Protein 4TX1 (pdb70)

Foldseek 3Di:
DAEEEEAEELLQQAQALVVRDHDDPCLALQNLLCVLCDPVYDYHGHYYHLAALAFADPPDDDTNGRLVCVLVVPQVRPPHQEYEYEHDLNCCFVVRPNALVVRLVSVVSVVVCQVPHPHPDCDPDGHAYEYELAAFFDAAPPVVLCNRRPNRRVRSVPNQVSNCVVCVVVVHHYDYLNVFAHADRSRRRYGHSVRSSRSNVRCNVVVCVSNVD/DAEEEEAEECLQQAAALPVSDHDDQCLAQQNLLCVVVDPVYDYDGHYHHLAALAFADPPDDDTRGSLVCVLVVPQVRPPHQEYEYEHDQNCCFVVGPNALVVRLVSVVSVVVCQVPRDHPDDDDDGHAYEYEQAAFFDAAPPVVLCNRRPNRNVRSVPNQVSNVVVCVVVVHHYDYLNVFAHADNSRRGYGHSVSSSRSNVRCNVVVCVSNVD/DAEEEEAEECLQQAQALVVRDHDDPCLALQNLQCVVVDPVYDYHGHYHHLAALAFADPPDPDTRGSLVCVLVVPQVRPPHQEYEYEHDQNCCFVVRPNALVVRLVSVVSVVVCQVPHPHPDDDDDGHAYEYEQAAFFDAAPPPVLCNRRPNRNVRSVCNQVSNVVSCVVSVHHYYYLNVFAHADRSRRRYGHSVSSSRSNVVCNVSVCVSNVD

Organism: Rhizobium meliloti (strain 1021) (NCBI:txid266834)

B-factor: mean 22.2, std 10.63, range [8.6, 95.76]

Structure (mmCIF, N/CA/C/O backbone):
data_4TX1
#
_entry.id   4TX1
#
_cell.length_a   126.238
_cell.length_b   126.238
_cell.length_c   191.101
_cell.angle_alpha   90.000
_cell.angle_beta   90.000
_cell.angle_gamma   90.000
#
_symmetry.space_group_name_H-M   'I 41 2 2'
#
loop_
_entity.id
_entity.type
_entity.pdbx_description
1 polymer Esterase
2 water water
#
loop_
_atom_site.group_PDB
_atom_site.id
_atom_site.type_symbol
_atom_site.label_atom_id
_atom_site.label_alt_id
_atom_site.label_comp_id
_atom_site.label_asym_id
_atom_site.label_entity_id
_atom_site.label_seq_id
_atom_site.pdbx_PDB_ins_code
_atom_site.Cartn_x
_atom_site.Cartn_y
_atom_site.Cartn_z
_atom_site.occupancy
_atom_site.B_iso_or_equiv
_atom_site.auth_seq_id
_atom_site.auth_comp_id
_atom_site.auth_asym_id
_atom_site.auth_atom_id
_atom_site.pdbx_PDB_model_num
ATOM 1 N N . MET A 1 13 ? 29.753 18.130 5.492 1.00 37.38 1 MET A N 1
ATOM 2 C CA . MET A 1 13 ? 30.966 18.184 6.398 1.00 38.51 1 MET A CA 1
ATOM 3 C C . MET A 1 13 ? 32.225 18.125 5.532 1.00 33.92 1 MET A C 1
ATOM 4 O O . MET A 1 13 ? 32.375 17.218 4.748 1.00 37.82 1 MET A O 1
ATOM 9 N N . LYS A 1 14 ? 33.069 19.141 5.616 1.00 27.40 2 LYS A N 1
ATOM 10 C CA . LYS A 1 14 ? 34.291 19.193 4.815 1.00 27.48 2 LYS A CA 1
ATOM 11 C C . LYS A 1 14 ? 35.420 18.512 5.629 1.00 24.11 2 LYS A C 1
ATOM 12 O O . LYS A 1 14 ? 35.452 18.606 6.853 1.00 26.30 2 LYS A O 1
ATOM 18 N N . THR A 1 15 ? 36.346 17.864 4.938 1.00 21.01 3 THR A N 1
ATOM 19 C CA . THR A 1 15 ? 37.456 17.255 5.654 1.00 19.75 3 THR A CA 1
ATOM 20 C C . THR A 1 15 ? 38.712 17.941 5.183 1.00 16.56 3 THR A C 1
ATOM 21 O O . THR A 1 15 ? 38.889 18.221 3.972 1.00 18.39 3 THR A O 1
ATOM 25 N N . VAL A 1 16 ? 39.555 18.276 6.151 1.00 17.30 4 VAL A N 1
ATOM 26 C CA . VAL A 1 16 ? 40.775 19.033 5.875 1.00 15.47 4 VAL A CA 1
ATOM 27 C C . VAL A 1 16 ? 41.951 18.240 6.435 1.00 15.11 4 VAL A C 1
ATOM 28 O O . VAL A 1 16 ? 41.956 17.922 7.626 1.00 17.16 4 VAL A O 1
ATOM 32 N N . LEU A 1 17 ? 42.937 17.946 5.590 1.00 15.60 5 LEU A N 1
ATOM 33 C CA . LEU A 1 17 ? 44.191 17.319 6.050 1.00 16.03 5 LEU A CA 1
ATOM 34 C C . LEU A 1 17 ? 45.264 18.362 6.169 1.00 13.80 5 LEU A C 1
ATOM 35 O O . LEU A 1 17 ? 45.544 19.119 5.209 1.00 14.79 5 LEU A O 1
ATOM 40 N N . CYS A 1 18 ? 45.927 18.347 7.321 1.00 13.56 6 CYS A N 1
ATOM 41 C CA . CYS A 1 18 ? 47.033 19.248 7.618 1.00 11.92 6 CYS A CA 1
ATOM 42 C C . CYS A 1 18 ? 48.338 18.450 7.669 1.00 13.21 6 CYS A C 1
ATOM 43 O O . CYS A 1 18 ? 48.546 17.647 8.587 1.00 14.98 6 CYS A O 1
ATOM 46 N N . TYR A 1 19 ? 49.119 18.602 6.634 1.00 12.73 7 TYR A N 1
ATOM 47 C CA . TYR A 1 19 ? 50.363 17.805 6.444 1.00 11.43 7 TYR A CA 1
ATOM 48 C C . TYR A 1 19 ? 51.546 18.625 6.660 1.00 11.19 7 TYR A C 1
ATOM 49 O O . TYR A 1 19 ? 51.881 19.558 5.889 1.00 14.02 7 TYR A O 1
ATOM 58 N N . GLY A 1 20 ? 52.289 18.321 7.742 1.00 11.71 8 GLY A N 1
ATOM 59 C CA . GLY A 1 20 ? 53.428 19.134 8.081 1.00 11.74 8 GLY A CA 1
ATOM 60 C C . GLY A 1 20 ? 54.465 18.437 8.956 1.00 11.52 8 GLY A C 1
ATOM 61 O O . GLY A 1 20 ? 54.543 17.198 8.970 1.00 11.10 8 GLY A O 1
ATOM 62 N N . ASP A 1 21 ? 55.263 19.255 9.645 1.00 10.72 9 ASP A N 1
ATOM 63 C CA . ASP A 1 21 ? 56.434 18.836 10.399 1.00 12.08 9 ASP A CA 1
ATOM 64 C C . ASP A 1 21 ? 56.219 19.160 11.883 1.00 11.00 9 ASP A C 1
ATOM 65 O O . ASP A 1 21 ? 55.079 19.134 12.350 1.00 11.71 9 ASP A O 1
ATOM 70 N N . SER A 1 22 ? 57.292 19.403 12.606 1.00 11.98 10 SER A N 1
ATOM 71 C CA . SER A 1 22 ? 57.205 19.571 14.078 1.00 11.90 10 SER A CA 1
ATOM 72 C C . SER A 1 22 ? 56.435 20.882 14.369 1.00 11.80 10 SER A C 1
ATOM 73 O O . SER A 1 22 ? 55.828 20.957 15.455 1.00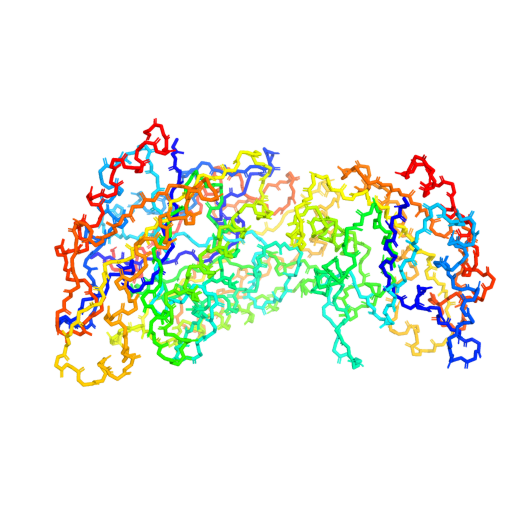 11.10 10 SER A O 1
ATOM 76 N N . LEU A 1 23 ? 56.371 21.794 13.432 1.00 12.72 11 LEU A N 1
ATOM 77 C CA . LEU A 1 23 ? 55.541 22.976 13.637 1.00 13.72 11 LEU A CA 1
ATOM 78 C C . LEU A 1 23 ? 54.059 22.639 13.684 1.00 13.85 11 LEU A C 1
ATOM 79 O O . LEU A 1 23 ? 53.338 23.339 14.302 1.00 14.42 11 LEU A O 1
ATOM 84 N N . THR A 1 24 ? 53.628 21.589 12.984 1.00 12.06 12 THR A N 1
ATOM 85 C CA . THR A 1 24 ? 52.288 21.114 12.972 1.00 12.36 12 THR A CA 1
ATOM 86 C C . THR A 1 24 ? 52.031 20.108 14.072 1.00 13.15 12 THR A C 1
ATOM 87 O O . THR A 1 24 ? 50.949 20.116 14.651 1.00 14.90 12 THR A O 1
ATOM 91 N N . TRP A 1 25 ? 53.047 19.253 14.369 1.00 12.16 13 TRP A N 1
ATOM 92 C CA . TRP A 1 25 ? 52.999 18.384 15.556 1.00 12.83 13 TRP A CA 1
ATOM 93 C C . TRP A 1 25 ? 52.749 19.251 16.803 1.00 13.29 13 TRP A C 1
ATOM 94 O O . TRP A 1 25 ? 51.976 18.885 17.662 1.00 12.81 13 TRP A O 1
ATOM 105 N N . GLY A 1 26 ? 53.461 20.366 16.873 1.00 13.83 14 GLY A N 1
ATOM 106 C CA . GLY A 1 26 ? 53.354 21.290 18.042 1.00 15.32 14 GLY A CA 1
ATOM 107 C C . GLY A 1 26 ? 54.552 21.135 18.997 1.00 15.25 14 GLY A C 1
ATOM 108 O O . GLY A 1 26 ? 54.421 20.848 20.160 1.00 16.42 14 GLY A O 1
ATOM 109 N N . TYR A 1 27 ? 55.745 21.392 18.493 1.00 15.67 15 TYR A N 1
ATOM 110 C CA . TYR A 1 27 ? 56.966 21.307 19.286 1.00 15.06 15 TYR A CA 1
ATOM 111 C C . TYR A 1 27 ? 57.218 22.494 20.215 1.00 15.39 15 TYR A C 1
ATOM 112 O O . TYR A 1 27 ? 57.342 23.591 19.790 1.00 16.39 15 TYR A O 1
ATOM 121 N N . ASP A 1 28 ? 57.309 22.204 21.497 1.00 17.47 16 ASP A N 1
ATOM 122 C CA . ASP A 1 28 ? 57.537 23.252 22.565 1.00 16.31 16 ASP A CA 1
ATOM 123 C C . ASP A 1 28 ? 59.025 23.193 22.886 1.00 16.94 16 ASP A C 1
ATOM 124 O O . ASP A 1 28 ? 59.545 22.285 23.587 1.00 18.76 16 ASP A O 1
ATOM 129 N N . ALA A 1 29 ? 59.730 24.164 22.393 1.00 16.23 17 ALA A N 1
ATOM 130 C CA . ALA A 1 29 ? 61.158 24.324 22.566 1.00 19.34 17 ALA A CA 1
ATOM 131 C C . ALA A 1 29 ? 61.573 24.615 24.024 1.00 20.47 17 ALA A C 1
ATOM 132 O O . ALA A 1 29 ? 62.720 24.360 24.378 1.00 24.20 17 ALA A O 1
ATOM 134 N N . THR A 1 30 ? 60.673 25.152 24.810 1.00 19.61 18 THR A N 1
ATOM 135 C CA . THR A 1 30 ? 61.024 25.537 26.218 1.00 22.44 18 THR A CA 1
ATOM 136 C C . THR A 1 30 ? 61.076 24.312 27.068 1.00 25.11 18 THR A C 1
ATOM 137 O O . THR A 1 30 ? 62.108 24.102 27.692 1.00 26.93 18 THR A O 1
ATOM 141 N N . GLY A 1 31 ? 60.055 23.463 26.951 1.00 24.41 19 GLY A N 1
ATOM 142 C CA . GLY A 1 31 ? 59.947 22.197 27.706 1.00 23.33 19 GLY A CA 1
ATOM 143 C C . GLY A 1 31 ? 60.426 20.924 26.965 1.00 26.48 19 GLY A C 1
ATOM 144 O O . GLY A 1 31 ? 60.472 19.858 27.552 1.00 27.21 19 GLY A O 1
ATOM 145 N N . SER A 1 32 ? 60.846 21.049 25.717 1.00 23.52 20 SER A N 1
ATOM 146 C CA . SER A 1 32 ? 61.151 19.921 24.814 1.00 23.90 20 SER A CA 1
ATOM 147 C C . SER A 1 32 ? 60.043 18.881 24.884 1.00 23.69 20 SER A C 1
ATOM 148 O O . SER A 1 32 ? 60.286 17.652 25.163 1.00 21.94 20 SER A O 1
ATOM 151 N N . GLY A 1 33 ? 58.821 19.363 24.743 1.00 18.70 21 GLY A N 1
ATOM 152 C CA . GLY A 1 33 ? 57.665 18.487 24.706 1.00 17.95 21 GLY A CA 1
ATOM 153 C C . GLY A 1 33 ? 56.706 18.962 23.637 1.00 15.02 21 GLY A C 1
ATOM 154 O O . GLY A 1 33 ? 57.142 19.573 22.661 1.00 15.75 21 GLY A O 1
ATOM 155 N N . ARG A 1 34 ? 55.427 18.661 23.787 1.00 15.29 22 ARG A N 1
ATOM 156 C CA . ARG A 1 34 ? 54.435 18.953 22.775 1.00 14.22 22 ARG A CA 1
ATOM 157 C C . ARG A 1 34 ? 53.479 20.004 23.316 1.00 15.13 22 ARG A C 1
ATOM 158 O O . ARG A 1 34 ? 53.105 19.937 24.518 1.00 16.30 22 ARG A O 1
ATOM 166 N N . HIS A 1 35 ? 53.126 20.981 22.520 1.00 15.52 23 HIS A N 1
ATOM 167 C CA . HIS A 1 35 ? 52.074 21.936 22.898 1.00 14.68 23 HIS A CA 1
ATOM 168 C C . HIS A 1 35 ? 50.792 21.186 23.218 1.00 14.70 23 HIS A C 1
ATOM 169 O O . HIS A 1 35 ? 50.445 20.140 22.594 1.00 14.54 23 HIS A O 1
ATOM 176 N N . ALA A 1 36 ? 49.980 21.704 24.153 1.00 15.17 24 ALA A N 1
ATOM 177 C CA . ALA A 1 36 ? 48.649 21.202 24.341 1.00 14.81 24 ALA A CA 1
ATOM 178 C C . ALA A 1 36 ? 47.850 21.169 23.087 1.00 14.97 24 ALA A C 1
ATOM 179 O O . ALA A 1 36 ? 48.029 22.015 22.206 1.00 16.99 24 ALA A O 1
ATOM 181 N N . LEU A 1 37 ? 46.993 20.284 23.047 1.00 17.26 25 LEU A N 1
ATOM 182 C CA . LEU A 1 37 ? 46.131 19.996 21.858 1.00 19.25 25 LEU A CA 1
ATOM 183 C C . LEU A 1 37 ? 45.536 21.271 21.389 1.00 20.69 25 LEU A C 1
ATOM 184 O O . LEU A 1 37 ? 45.566 21.582 20.237 1.00 19.21 25 LEU A O 1
ATOM 189 N N . GLU A 1 38 ? 44.928 21.986 22.339 1.00 20.57 26 GLU A N 1
ATOM 190 C CA . GLU A 1 38 ? 44.213 23.155 21.923 1.00 21.65 26 GLU A CA 1
ATOM 191 C C . GLU A 1 38 ? 45.038 24.272 21.374 1.00 20.30 26 GLU A C 1
ATOM 192 O O . GLU A 1 38 ? 44.463 25.112 20.661 1.00 21.79 26 GLU A O 1
ATOM 198 N N . ASP A 1 39 ? 46.365 24.263 21.553 1.00 17.08 27 ASP A N 1
ATOM 199 C CA . ASP A 1 39 ? 47.295 25.242 21.028 1.00 17.87 27 ASP A CA 1
ATOM 200 C C . ASP A 1 39 ? 47.940 24.902 19.655 1.00 18.59 27 ASP A C 1
ATOM 201 O O . ASP A 1 39 ? 48.634 25.728 19.071 1.00 19.90 27 ASP A O 1
ATOM 206 N N . ARG A 1 40 ? 47.711 23.673 19.183 1.00 16.37 28 ARG A N 1
ATOM 207 C CA . ARG A 1 40 ? 48.252 23.267 17.881 1.00 15.71 28 ARG A CA 1
ATOM 208 C C . ARG A 1 40 ? 47.431 23.952 16.770 1.00 14.08 28 ARG A C 1
ATOM 209 O O . ARG A 1 40 ? 46.220 24.060 16.874 1.00 16.01 28 ARG A O 1
ATOM 217 N N . TRP A 1 41 ? 48.055 24.329 15.664 1.00 13.70 29 TRP A N 1
ATOM 218 C CA . TRP A 1 41 ? 47.356 25.103 14.670 1.00 14.64 29 TRP A CA 1
ATOM 219 C C . TRP A 1 41 ? 46.205 24.438 14.010 1.00 16.47 29 TRP A C 1
ATOM 220 O O . TRP A 1 41 ? 45.159 25.019 13.816 1.00 15.36 29 TRP A O 1
ATOM 231 N N . PRO A 1 42 ? 46.280 23.092 13.764 1.00 14.31 30 PRO A N 1
ATOM 232 C CA . PRO A 1 42 ? 45.097 22.474 13.219 1.00 14.81 30 PRO A CA 1
ATOM 233 C C . PRO A 1 42 ? 43.867 22.468 14.169 1.00 15.54 30 PRO A C 1
ATOM 234 O O . PRO A 1 42 ? 42.724 22.528 13.724 1.00 17.09 30 PRO A O 1
ATOM 238 N N . SER A 1 43 ? 44.121 22.383 15.470 1.00 17.50 31 SER A N 1
ATOM 239 C CA . SER A 1 43 ? 43.087 22.453 16.512 1.00 16.78 31 SER A CA 1
ATOM 240 C C . SER A 1 43 ? 42.426 23.833 16.547 1.00 16.92 31 SER A C 1
ATOM 241 O O . SER A 1 43 ? 41.167 23.895 16.627 1.00 18.29 31 SER A O 1
ATOM 244 N N . VAL A 1 44 ? 43.260 24.857 16.499 1.00 16.21 32 VAL A N 1
ATOM 245 C CA . VAL A 1 44 ? 42.746 26.262 16.431 1.00 18.42 32 VAL A CA 1
ATOM 246 C C . VAL A 1 44 ? 41.879 26.484 15.194 1.00 20.54 32 VAL A C 1
ATOM 247 O O . VAL A 1 44 ? 40.738 27.026 15.277 1.00 20.24 32 VAL A O 1
ATOM 251 N N . LEU A 1 45 ? 42.362 26.038 14.017 1.00 20.30 33 LEU A N 1
ATOM 252 C CA . LEU A 1 45 ? 41.527 25.986 12.836 1.00 19.76 33 LEU A CA 1
ATOM 253 C C . LEU A 1 45 ? 40.216 25.227 13.017 1.00 20.72 33 LEU A C 1
ATOM 254 O O . LEU A 1 45 ? 39.119 25.683 12.540 1.00 21.85 33 LEU A O 1
ATOM 259 N N . GLN A 1 46 ? 40.257 24.034 13.631 1.00 17.76 34 GLN A N 1
ATOM 260 C CA . GLN A 1 46 ? 39.078 23.220 13.761 1.00 19.31 34 GLN A CA 1
ATOM 261 C C . GLN A 1 46 ? 38.034 24.009 14.618 1.00 22.96 34 GLN A C 1
ATOM 262 O O . GLN A 1 46 ? 36.808 23.925 14.406 1.00 23.55 34 GLN A O 1
ATOM 268 N N . LYS A 1 47 ? 38.537 24.631 15.664 1.00 23.89 35 LYS A N 1
ATOM 269 C CA . LYS A 1 47 ? 37.605 25.323 16.602 1.00 25.31 35 LYS A CA 1
ATOM 270 C C . LYS A 1 47 ? 36.963 26.474 15.871 1.00 25.89 35 LYS A C 1
ATOM 271 O O . LYS A 1 47 ? 35.745 26.696 16.042 1.00 29.68 35 LYS A O 1
ATOM 277 N N . ALA A 1 48 ? 37.738 27.178 15.063 1.00 25.86 36 ALA A N 1
ATOM 278 C CA . ALA A 1 48 ? 37.233 28.276 14.254 1.00 29.37 36 ALA A CA 1
ATOM 279 C C . ALA A 1 48 ? 36.207 27.820 13.222 1.00 33.37 36 ALA A C 1
ATOM 280 O O . ALA A 1 48 ? 35.204 28.549 12.990 1.00 31.36 36 ALA A O 1
ATOM 282 N N . LEU A 1 49 ? 36.372 26.630 12.607 1.00 29.39 37 LEU A N 1
ATOM 283 C CA . LEU A 1 49 ? 35.445 26.189 11.579 1.00 25.76 37 LEU A CA 1
ATOM 284 C C . LEU A 1 49 ? 34.224 25.541 12.218 1.00 27.33 37 LEU A C 1
ATOM 285 O O . LEU A 1 49 ? 33.156 25.478 11.605 1.00 31.31 37 LEU A O 1
ATOM 290 N N . GLY A 1 50 ? 34.369 25.017 13.424 1.00 26.90 38 GLY A N 1
ATOM 291 C CA . GLY A 1 50 ? 33.335 24.258 14.103 1.00 30.57 38 GLY A CA 1
ATOM 292 C C . GLY A 1 50 ? 32.915 22.992 13.392 1.00 31.91 38 GLY A C 1
ATOM 293 O O . GLY A 1 50 ? 33.717 22.377 12.678 1.00 29.02 38 GLY A O 1
ATOM 294 N N . SER A 1 51 ? 31.628 22.628 13.518 1.00 31.11 39 SER A N 1
ATOM 295 C CA . SER A 1 51 ? 31.091 21.405 12.915 1.00 33.62 39 SER A CA 1
ATOM 296 C C . SER A 1 51 ? 30.942 21.373 11.380 1.00 31.90 39 SER A C 1
ATOM 297 O O . SER A 1 51 ? 30.664 20.318 10.797 1.00 38.39 39 SER A O 1
ATOM 300 N N . ASP A 1 52 ? 31.162 22.481 10.704 1.00 28.76 40 ASP A N 1
ATOM 301 C CA . ASP A 1 52 ? 31.242 22.479 9.274 1.00 33.80 40 ASP A CA 1
ATOM 302 C C . ASP A 1 52 ? 32.430 21.642 8.710 1.00 35.68 40 ASP A C 1
ATOM 303 O O . ASP A 1 52 ? 32.383 21.205 7.549 1.00 28.17 40 ASP A O 1
ATOM 308 N N . ALA A 1 53 ? 33.455 21.412 9.540 1.00 31.98 41 ALA A N 1
ATOM 309 C CA . ALA A 1 53 ? 34.719 20.804 9.068 1.00 29.08 41 ALA A CA 1
ATOM 310 C C . ALA A 1 53 ? 35.256 19.790 10.055 1.00 26.70 41 ALA A C 1
ATOM 311 O O . ALA A 1 53 ? 35.014 19.893 11.294 1.00 25.55 41 ALA A O 1
ATOM 313 N N . HIS A 1 54 ? 35.980 18.770 9.519 1.00 23.10 42 HIS A N 1
ATOM 314 C CA . HIS A 1 54 ? 36.667 17.811 10.350 1.00 19.61 42 HIS A CA 1
ATOM 315 C C . HIS A 1 54 ? 38.154 17.966 9.952 1.00 18.60 42 HIS A C 1
ATOM 316 O O . HIS A 1 54 ? 38.466 17.768 8.776 1.00 18.12 42 HIS A O 1
ATOM 323 N N . VAL A 1 55 ? 38.972 18.449 10.875 1.00 17.39 43 VAL A N 1
ATOM 324 C CA . VAL A 1 55 ? 40.407 18.714 10.619 1.00 16.33 43 VAL A CA 1
ATOM 325 C C . VAL A 1 55 ? 41.275 17.585 11.172 1.00 18.57 43 VAL A C 1
ATOM 326 O O . VAL A 1 55 ? 41.189 17.227 12.352 1.00 17.11 43 VAL A O 1
ATOM 330 N N . ILE A 1 56 ? 42.106 17.037 10.274 1.00 16.33 44 ILE A N 1
ATOM 331 C CA . ILE A 1 56 ? 43.041 15.927 10.574 1.00 15.56 44 ILE A CA 1
ATOM 332 C C . ILE A 1 56 ? 44.466 16.465 10.597 1.00 15.56 44 ILE A C 1
ATOM 333 O O . ILE A 1 56 ? 44.962 17.037 9.597 1.00 19.38 44 ILE A O 1
ATOM 338 N N . ALA A 1 57 ? 45.181 16.233 11.711 1.00 15.47 45 ALA A N 1
ATOM 339 C CA . ALA A 1 57 ? 46.533 16.761 11.908 1.00 14.71 45 ALA A CA 1
ATOM 340 C C . ALA A 1 57 ? 47.515 15.625 11.639 1.00 16.38 45 ALA A C 1
ATOM 341 O O . ALA A 1 57 ? 47.413 14.564 12.277 1.00 17.28 45 ALA A O 1
ATOM 343 N N . GLU A 1 58 ? 48.434 15.874 10.700 1.00 13.93 46 GLU A N 1
ATOM 344 C CA . GLU A 1 58 ? 49.489 14.882 10.409 1.00 13.68 46 GLU A CA 1
ATOM 345 C C . GLU A 1 58 ? 50.810 15.636 10.365 1.00 11.90 46 GLU A C 1
ATOM 346 O O . GLU A 1 58 ? 51.361 15.902 9.288 1.00 12.22 46 GLU A O 1
ATOM 352 N N . GLY A 1 59 ? 51.296 16.011 11.515 1.00 12.33 47 GLY A N 1
ATOM 353 C CA . GLY A 1 59 ? 52.581 16.640 11.670 1.00 12.49 47 GLY A CA 1
ATOM 354 C C . GLY A 1 59 ? 53.596 15.675 12.234 1.00 13.05 47 GLY A C 1
ATOM 355 O O . GLY A 1 59 ? 53.443 15.105 13.327 1.00 13.53 47 GLY A O 1
ATOM 356 N N . LEU A 1 60 ? 54.660 15.520 11.504 1.00 12.61 48 LEU A N 1
ATOM 357 C CA . LEU A 1 60 ? 55.791 14.631 11.842 1.00 11.05 48 LEU A CA 1
ATOM 358 C C . LEU A 1 60 ? 57.080 15.379 12.042 1.00 10.96 48 LEU A C 1
ATOM 359 O O . LEU A 1 60 ? 57.579 16.058 11.161 1.00 10.88 48 LEU A O 1
ATOM 364 N N . ASN A 1 61 ? 57.667 15.237 13.221 1.00 10.54 49 ASN A N 1
ATOM 365 C CA . ASN A 1 61 ? 58.894 15.921 13.522 1.00 10.67 49 ASN A CA 1
ATOM 366 C C . ASN A 1 61 ? 60.047 15.540 12.538 1.00 11.04 49 ASN A C 1
ATOM 367 O O . ASN A 1 61 ? 60.279 14.344 12.330 1.00 12.51 49 ASN A O 1
ATOM 372 N N . GLY A 1 62 ? 60.645 16.535 11.922 1.00 11.45 50 GLY A N 1
ATOM 373 C CA . GLY A 1 62 ? 61.729 16.402 10.966 1.00 11.49 50 GLY A CA 1
ATOM 374 C C . GLY A 1 62 ? 61.294 16.142 9.510 1.00 10.24 50 GLY A C 1
ATOM 375 O O . GLY A 1 62 ? 62.111 15.890 8.663 1.00 11.83 50 GLY A O 1
ATOM 376 N N . ARG A 1 63 ? 60.013 16.134 9.246 1.00 9.51 51 ARG A N 1
ATOM 377 C CA . ARG A 1 63 ? 59.558 15.801 7.927 1.00 9.20 51 ARG A CA 1
ATOM 378 C C . ARG A 1 63 ? 60.069 16.823 6.907 1.00 10.82 51 ARG A C 1
ATOM 379 O O . ARG A 1 63 ? 59.949 17.971 7.146 1.00 10.61 51 ARG A O 1
ATOM 387 N N . THR A 1 64 ? 60.608 16.340 5.791 1.00 10.09 52 THR A N 1
ATOM 388 C CA . THR A 1 64 ? 61.067 17.142 4.694 1.00 10.99 52 THR A CA 1
ATOM 389 C C . THR A 1 64 ? 60.000 17.104 3.585 1.00 11.31 52 THR A C 1
ATOM 390 O O . THR A 1 64 ? 59.051 16.291 3.626 1.00 11.38 52 THR A O 1
ATOM 394 N N . THR A 1 65 ? 60.177 17.958 2.564 1.00 11.79 53 THR A N 1
ATOM 395 C CA . THR A 1 65 ? 59.240 17.958 1.504 1.00 11.36 53 THR A CA 1
ATOM 396 C C . THR A 1 65 ? 59.309 16.641 0.732 1.00 12.84 53 THR A C 1
ATOM 397 O O . THR A 1 65 ? 58.300 15.951 0.560 1.00 12.27 53 THR A O 1
ATOM 401 N N . ALA A 1 66 ? 60.485 16.243 0.288 1.00 11.12 54 ALA A N 1
ATOM 402 C CA . ALA A 1 66 ? 60.598 15.093 -0.629 1.00 12.11 54 ALA A CA 1
ATOM 403 C C . ALA A 1 66 ? 61.963 14.434 -0.546 1.00 12.01 54 ALA A C 1
ATOM 404 O O . ALA A 1 66 ? 62.502 13.898 -1.555 1.00 12.66 54 ALA A O 1
ATOM 406 N N . TYR A 1 67 ? 62.566 14.495 0.635 1.00 11.95 55 TYR A N 1
ATOM 407 C CA . TYR A 1 67 ? 63.967 14.079 0.844 1.00 12.77 55 TYR A CA 1
ATOM 408 C C . TYR A 1 67 ? 64.103 13.108 1.989 1.00 12.19 55 TYR A C 1
ATOM 409 O O . TYR A 1 67 ? 63.517 13.226 3.022 1.00 11.28 55 TYR A O 1
ATOM 418 N N . ASP A 1 68 ? 64.986 12.133 1.837 1.00 12.51 56 ASP A N 1
ATOM 419 C CA . ASP A 1 68 ? 65.183 11.154 2.867 1.00 12.91 56 ASP A CA 1
ATOM 420 C C . ASP A 1 68 ? 65.979 11.708 4.060 1.00 12.59 56 ASP A C 1
ATOM 421 O O . ASP A 1 68 ? 66.940 12.492 3.911 1.00 15.24 56 ASP A O 1
ATOM 426 N N . ASP A 1 69 ? 65.607 11.259 5.221 1.00 12.44 57 ASP A N 1
ATOM 427 C CA . ASP A 1 69 ? 66.269 11.552 6.488 1.00 12.50 57 ASP A CA 1
ATOM 428 C C . ASP A 1 69 ? 66.082 10.390 7.391 1.00 13.47 57 ASP A C 1
ATOM 429 O O . ASP A 1 69 ? 64.962 10.073 7.793 1.00 13.91 57 ASP A O 1
ATOM 434 N N . HIS A 1 70 ? 67.171 9.649 7.679 1.00 12.78 58 HIS A N 1
ATOM 435 C CA . HIS A 1 70 ? 67.136 8.382 8.413 1.00 13.45 58 HIS A CA 1
ATOM 436 C C . HIS A 1 70 ? 67.559 8.540 9.871 1.00 13.11 58 HIS A C 1
ATOM 437 O O . HIS A 1 70 ? 67.912 7.602 10.559 1.00 15.01 58 HIS A O 1
ATOM 444 N N . LEU A 1 71 ? 67.493 9.763 10.375 1.00 11.81 59 LEU A N 1
ATOM 445 C CA . LEU A 1 71 ? 67.930 10.052 11.713 1.00 11.50 59 LEU A CA 1
ATOM 446 C C . LEU A 1 71 ? 66.936 9.866 12.864 1.00 13.99 59 LEU A C 1
ATOM 447 O O . LEU A 1 71 ? 67.290 10.027 14.077 1.00 13.92 59 LEU A O 1
ATOM 452 N N . ALA A 1 72 ? 65.754 9.428 12.545 1.00 11.93 60 ALA A N 1
ATOM 453 C CA . ALA A 1 72 ? 64.744 9.174 13.560 1.00 12.34 60 ALA A CA 1
ATOM 454 C C . ALA A 1 72 ? 63.935 7.921 13.269 1.00 12.79 60 ALA A C 1
ATOM 455 O O . ALA A 1 72 ? 64.133 7.233 12.233 1.00 12.58 60 ALA A O 1
ATOM 457 N N . ASP A 1 73 ? 63.076 7.570 14.207 1.00 12.08 61 ASP A N 1
ATOM 458 C CA . ASP A 1 73 ? 62.324 6.339 14.119 1.00 11.89 61 ASP A CA 1
ATOM 459 C C . ASP A 1 73 ? 61.042 6.545 13.335 1.00 12.96 61 ASP A C 1
ATOM 460 O O . ASP A 1 73 ? 59.974 6.284 13.830 1.00 13.54 61 ASP A O 1
ATOM 465 N N . CYS A 1 74 ? 61.171 6.832 12.047 1.00 11.32 62 CYS A N 1
ATOM 466 C CA . CYS A 1 74 ? 60.045 7.222 11.198 1.00 11.64 62 CYS A CA 1
ATOM 467 C C . CYS A 1 74 ? 60.618 7.489 9.806 1.00 10.53 62 CYS A C 1
ATOM 468 O O . CYS A 1 74 ? 61.859 7.647 9.663 1.00 11.91 62 CYS A O 1
ATOM 471 N N . ASP A 1 75 ? 59.721 7.586 8.833 1.00 10.18 63 ASP A N 1
ATOM 472 C CA . ASP A 1 75 ? 60.090 8.005 7.453 1.00 10.59 63 ASP A CA 1
ATOM 473 C C . ASP A 1 75 ? 59.757 9.460 7.371 1.00 10.27 63 ASP A C 1
ATOM 474 O O . ASP A 1 75 ? 58.582 9.844 7.339 1.00 11.03 63 ASP A O 1
ATOM 479 N N . ARG A 1 76 ? 60.822 10.276 7.282 1.00 10.45 64 ARG A N 1
ATOM 480 C CA . ARG A 1 76 ? 60.701 11.758 7.237 1.00 10.43 64 ARG A CA 1
ATOM 481 C C . ARG A 1 76 ? 60.527 12.269 5.808 1.00 11.49 64 ARG A C 1
ATOM 482 O O . ARG A 1 76 ? 60.434 13.460 5.592 1.00 11.13 64 ARG A O 1
ATOM 490 N N . ASN A 1 77 ? 60.537 11.389 4.809 1.00 10.95 65 ASN A N 1
ATOM 491 C CA . ASN A 1 77 ? 60.369 11.901 3.445 1.00 10.00 65 ASN A CA 1
ATOM 492 C C . ASN A 1 77 ? 58.880 12.167 3.172 1.00 10.00 65 ASN A C 1
ATOM 493 O O . ASN A 1 77 ? 58.047 11.297 3.177 1.00 10.48 65 ASN A O 1
ATOM 498 N N . GLY A 1 78 ? 58.554 13.460 3.010 1.00 10.40 66 GLY A N 1
ATOM 499 C CA . GLY A 1 78 ? 57.145 13.795 2.936 1.00 10.09 66 GLY A CA 1
ATOM 500 C C . GLY A 1 78 ? 56.475 13.171 1.741 1.00 10.11 66 GLY A C 1
ATOM 501 O O . GLY A 1 78 ? 55.354 12.738 1.832 1.00 10.68 66 GLY A O 1
ATOM 502 N N . ALA A 1 79 ? 57.183 13.087 0.636 1.00 11.24 67 ALA A N 1
ATOM 503 C CA . ALA A 1 79 ? 56.598 12.575 -0.583 1.00 12.31 67 ALA A CA 1
ATOM 504 C C . ALA A 1 79 ? 56.391 11.073 -0.532 1.00 12.32 67 ALA A C 1
ATOM 505 O O . ALA A 1 79 ? 55.400 10.568 -1.047 1.00 13.87 67 ALA A O 1
ATOM 507 N N . ARG A 1 80 ? 57.306 10.324 0.059 1.00 12.46 68 ARG A N 1
ATOM 508 C CA . ARG A 1 80 ? 57.147 8.862 0.145 1.00 12.56 68 ARG A CA 1
ATOM 509 C C . ARG A 1 80 ? 55.958 8.451 0.991 1.00 12.44 68 ARG A C 1
ATOM 510 O O . ARG A 1 80 ? 55.266 7.503 0.685 1.00 14.20 68 ARG A O 1
ATOM 518 N N . VAL A 1 81 ? 55.726 9.198 2.075 1.00 10.12 69 VAL A N 1
ATOM 519 C CA . VAL A 1 81 ? 54.688 8.961 3.034 1.00 10.07 69 VAL A CA 1
ATOM 520 C C . VAL A 1 81 ? 53.313 9.452 2.567 1.00 9.17 69 VAL A C 1
ATOM 521 O O . VAL A 1 81 ? 52.261 8.904 2.944 1.00 10.24 69 VAL A O 1
ATOM 525 N N . LEU A 1 82 ? 53.299 10.490 1.779 1.00 10.54 70 LEU A N 1
ATOM 526 C CA . LEU A 1 82 ? 52.003 11.181 1.602 1.00 10.38 70 LEU A CA 1
ATOM 527 C C . LEU A 1 82 ? 50.890 10.323 0.988 1.00 11.54 70 LEU A C 1
ATOM 528 O O . LEU A 1 82 ? 49.793 10.341 1.488 1.00 11.44 70 LEU A O 1
ATOM 533 N N . PRO A 1 83 ? 51.199 9.465 -0.062 1.00 11.52 71 PRO A N 1
ATOM 534 C CA . PRO A 1 83 ? 50.111 8.635 -0.580 1.00 12.07 71 PRO A CA 1
ATOM 535 C C . PRO A 1 83 ? 49.373 7.813 0.457 1.00 12.41 71 PRO A C 1
ATOM 536 O O . PRO A 1 83 ? 48.152 7.731 0.412 1.00 12.61 71 PRO A O 1
ATOM 540 N N . THR A 1 84 ? 50.086 7.201 1.391 1.00 11.47 72 THR A N 1
ATOM 541 C CA . THR A 1 84 ? 49.505 6.426 2.452 1.00 11.71 72 THR A CA 1
ATOM 542 C C . THR A 1 84 ? 48.643 7.289 3.368 1.00 11.41 72 THR A C 1
ATOM 543 O O . THR A 1 84 ? 47.515 6.870 3.725 1.00 12.33 72 THR A O 1
ATOM 547 N N . VAL A 1 85 ? 49.069 8.520 3.643 1.00 10.48 73 VAL A N 1
ATOM 548 C CA . VAL A 1 85 ? 48.264 9.475 4.424 1.00 10.88 73 VAL A CA 1
ATOM 549 C C . VAL A 1 85 ? 46.999 9.926 3.692 1.00 11.51 73 VAL A C 1
ATOM 550 O O . VAL A 1 85 ? 45.881 9.910 4.241 1.00 13.47 73 VAL A O 1
ATOM 554 N N . LEU A 1 86 ? 47.146 10.213 2.401 1.00 11.69 74 LEU A N 1
ATOM 555 C CA . LEU A 1 86 ? 45.963 10.611 1.592 1.00 11.75 74 LEU A CA 1
ATOM 556 C C . LEU A 1 86 ? 44.927 9.487 1.587 1.00 13.36 74 LEU A C 1
ATOM 557 O O . LEU A 1 86 ? 43.719 9.657 1.744 1.00 13.25 74 LEU A O 1
ATOM 562 N N . HIS A 1 87 ? 45.422 8.289 1.438 1.00 12.38 75 HIS A N 1
ATOM 563 C CA . HIS A 1 87 ? 44.576 7.144 1.307 1.00 13.06 75 HIS A CA 1
ATOM 564 C C . HIS A 1 87 ? 43.829 6.818 2.593 1.00 14.08 75 HIS A C 1
ATOM 565 O O . HIS A 1 87 ? 42.686 6.406 2.546 1.00 14.96 75 HIS A O 1
ATOM 572 N N . THR A 1 88 ? 44.497 6.985 3.725 1.00 13.46 76 THR A N 1
ATOM 573 C CA . THR A 1 88 ? 43.924 6.769 5.032 1.00 13.42 76 THR A CA 1
ATOM 574 C C . THR A 1 88 ? 42.792 7.748 5.313 1.00 14.85 76 THR A C 1
ATOM 575 O O . THR A 1 88 ? 41.835 7.443 6.053 1.00 15.51 76 THR A O 1
ATOM 579 N N . HIS A 1 89 ? 42.903 8.952 4.816 1.00 13.10 77 HIS A N 1
ATOM 580 C CA . HIS A 1 89 ? 41.971 10.018 5.254 1.00 12.84 77 HIS A CA 1
ATOM 581 C C . HIS A 1 89 ? 40.960 10.433 4.188 1.00 15.10 77 HIS A C 1
ATOM 582 O O . HIS A 1 89 ? 40.098 11.305 4.473 1.00 16.67 77 HIS A O 1
ATOM 589 N N . ALA A 1 90 ? 41.110 9.878 2.978 1.00 14.16 78 ALA A N 1
ATOM 590 C CA . ALA A 1 90 ? 40.217 10.162 1.863 1.00 15.26 78 ALA A CA 1
ATOM 591 C C . ALA A 1 90 ? 38.775 9.818 2.260 1.00 17.59 78 ALA A C 1
ATOM 592 O O . ALA A 1 90 ? 38.513 8.870 2.938 1.00 17.31 78 ALA A O 1
ATOM 594 N N . PRO A 1 91 ? 37.822 10.554 1.701 1.00 18.08 79 PRO A N 1
ATOM 595 C CA . PRO A 1 91 ? 37.928 11.629 0.748 1.00 16.95 79 PRO A CA 1
ATOM 596 C C . PRO A 1 91 ? 38.182 12.959 1.423 1.00 16.43 79 PRO A C 1
ATOM 597 O O . PRO A 1 91 ? 37.674 13.201 2.525 1.00 18.27 79 PRO A O 1
ATOM 601 N N . LEU A 1 92 ? 39.012 13.785 0.780 1.00 17.45 80 LEU A N 1
ATOM 602 C CA . LEU A 1 92 ? 39.428 15.044 1.341 1.00 16.95 80 LEU A CA 1
ATOM 603 C C . LEU A 1 92 ? 38.915 16.215 0.496 1.00 19.07 80 LEU A C 1
ATOM 604 O O . LEU A 1 92 ? 38.978 16.147 -0.732 1.00 18.49 80 LEU A O 1
ATOM 609 N N . ASP A 1 93 ? 38.522 17.267 1.177 1.00 18.04 81 ASP A N 1
ATOM 610 C CA . ASP A 1 93 ? 38.125 18.545 0.531 1.00 19.35 81 ASP A CA 1
ATOM 611 C C . ASP A 1 93 ? 39.251 19.538 0.376 1.00 16.75 81 ASP A C 1
ATOM 612 O O . ASP A 1 93 ? 39.322 20.262 -0.620 1.00 16.68 81 ASP A O 1
ATOM 617 N N . LEU A 1 94 ? 40.237 19.482 1.294 1.00 16.62 82 LEU A N 1
ATOM 618 C CA . LEU A 1 94 ? 41.364 20.364 1.272 1.00 16.34 82 LEU A CA 1
ATOM 619 C C . LEU A 1 94 ? 42.579 19.706 1.916 1.00 16.02 82 LEU A C 1
ATOM 620 O O . LEU A 1 94 ? 42.449 19.133 2.990 1.00 16.26 82 LEU A O 1
ATOM 625 N N . ILE A 1 95 ? 43.699 19.877 1.265 1.00 15.37 83 ILE A N 1
ATOM 626 C CA . ILE A 1 95 ? 45.002 19.468 1.863 1.00 15.33 83 ILE A CA 1
ATOM 627 C C . ILE A 1 95 ? 45.711 20.779 2.126 1.00 13.96 83 ILE A C 1
ATOM 628 O O . ILE A 1 95 ? 45.869 21.618 1.198 1.00 15.96 83 ILE A O 1
ATOM 633 N N . VAL A 1 96 ? 46.177 20.971 3.352 1.00 14.93 84 VAL A N 1
ATOM 634 C CA . VAL A 1 96 ? 47.002 22.114 3.735 1.00 13.53 84 VAL A CA 1
ATOM 635 C C . VAL A 1 96 ? 48.441 21.653 4.005 1.00 14.41 84 VAL A C 1
ATOM 636 O O . VAL A 1 96 ? 48.628 20.851 4.934 1.00 14.54 84 VAL A O 1
ATOM 640 N N . PHE A 1 97 ? 49.395 22.156 3.246 1.00 14.58 85 PHE A N 1
ATOM 641 C CA . PHE A 1 97 ? 50.812 21.826 3.429 1.00 13.63 85 PHE A CA 1
ATOM 642 C C . PHE A 1 97 ? 51.500 22.936 4.206 1.00 15.40 85 PHE A C 1
ATOM 643 O O . PHE A 1 97 ? 51.361 24.127 3.891 1.00 15.48 85 PHE A O 1
ATOM 651 N N . MET A 1 98 ? 52.231 22.539 5.224 1.00 14.11 86 MET A N 1
ATOM 652 C CA . MET A 1 98 ? 53.204 23.463 5.793 1.00 12.71 86 MET A CA 1
ATOM 653 C C . MET A 1 98 ? 54.548 22.771 6.023 1.00 13.95 86 MET A C 1
ATOM 654 O O . MET A 1 98 ? 54.801 22.147 7.088 1.00 14.30 86 MET A O 1
ATOM 659 N N . LEU A 1 99 ? 55.399 22.820 5.007 1.00 12.94 87 LEU A N 1
ATOM 660 C CA . LEU A 1 99 ? 56.678 22.136 5.019 1.00 12.35 87 LEU A CA 1
ATOM 661 C C . LEU A 1 99 ? 57.712 23.012 4.383 1.00 12.16 87 LEU A C 1
ATOM 662 O O . LEU A 1 99 ? 57.384 23.917 3.609 1.00 13.92 87 LEU A O 1
ATOM 667 N N . GLY A 1 100 ? 58.964 22.750 4.735 1.00 12.29 88 GLY A N 1
ATOM 668 C CA . GLY A 1 100 ? 60.163 23.375 4.199 1.00 13.40 88 GLY A CA 1
ATOM 669 C C . GLY A 1 100 ? 61.222 23.710 5.214 1.00 12.81 88 GLY A C 1
ATOM 670 O O . GLY A 1 100 ? 62.383 23.912 4.833 1.00 12.44 88 GLY A O 1
ATOM 671 N N . SER A 1 101 ? 60.858 23.852 6.494 1.00 12.89 89 SER A N 1
ATOM 672 C CA . SER A 1 101 ? 61.849 24.158 7.522 1.00 14.06 89 SER A CA 1
ATOM 673 C C . SER A 1 101 ? 62.967 23.125 7.584 1.00 13.70 89 SER A C 1
ATOM 674 O O . SER A 1 101 ? 64.132 23.477 7.648 1.00 14.94 89 SER A O 1
ATOM 677 N N . ASN A 1 102 ? 62.621 21.823 7.416 1.00 12.83 90 ASN A N 1
ATOM 678 C CA . ASN A 1 102 ? 63.662 20.813 7.496 1.00 11.67 90 ASN A CA 1
ATOM 679 C C . ASN A 1 102 ? 64.520 20.731 6.257 1.00 11.31 90 ASN A C 1
ATOM 680 O O . ASN A 1 102 ? 65.655 20.307 6.305 1.00 13.52 90 ASN A O 1
ATOM 685 N N . ASP A 1 103 ? 63.943 21.194 5.168 1.00 11.52 91 ASP A N 1
ATOM 686 C CA . ASP A 1 103 ? 64.678 21.310 3.911 1.00 12.59 91 ASP A CA 1
ATOM 687 C C . ASP A 1 103 ? 65.818 22.355 4.020 1.00 14.63 91 ASP A C 1
ATOM 688 O O . ASP A 1 103 ? 66.780 22.332 3.233 1.00 14.11 91 ASP A O 1
ATOM 693 N N . MET A 1 104 ? 65.739 23.236 5.047 1.00 12.68 92 MET A N 1
ATOM 694 C CA . MET A 1 104 ? 66.823 24.219 5.248 1.00 14.50 92 MET A CA 1
ATOM 695 C C . MET A 1 104 ? 68.086 23.673 5.884 1.00 15.49 92 MET A C 1
ATOM 696 O O . MET A 1 104 ? 69.120 24.342 5.913 1.00 16.55 92 MET A O 1
ATOM 701 N N . LYS A 1 105 ? 68.038 22.417 6.356 1.00 12.58 93 LYS A N 1
ATOM 702 C CA . LYS A 1 105 ? 69.193 21.721 6.841 1.00 13.77 93 LYS A CA 1
ATOM 703 C C . LYS A 1 105 ? 70.138 21.367 5.752 1.00 14.13 93 LYS A C 1
ATOM 704 O O . LYS A 1 105 ? 69.751 20.717 4.778 1.00 13.63 93 LYS A O 1
ATOM 710 N N . PRO A 1 106 ? 71.419 21.738 5.887 1.00 15.90 94 PRO A N 1
ATOM 711 C CA . PRO A 1 106 ? 72.418 21.314 4.889 1.00 16.60 94 PRO A CA 1
ATOM 712 C C . PRO A 1 106 ? 72.469 19.848 4.569 1.00 16.37 94 PRO A C 1
ATOM 713 O O . PRO A 1 106 ? 72.666 19.475 3.407 1.00 17.77 94 PRO A O 1
ATOM 717 N N . ILE A 1 107 ? 72.290 19.007 5.546 1.00 14.81 95 ILE A N 1
ATOM 718 C CA . ILE A 1 107 ? 72.302 17.574 5.323 1.00 15.54 95 ILE A CA 1
ATOM 719 C C . ILE A 1 107 ? 71.148 17.203 4.385 1.00 17.45 95 ILE A C 1
ATOM 720 O O . ILE A 1 107 ? 71.301 16.173 3.710 1.00 20.15 95 ILE A O 1
ATOM 725 N N . ILE A 1 108 ? 70.055 17.985 4.332 1.00 15.58 96 ILE A N 1
ATOM 726 C CA . ILE A 1 108 ? 68.921 17.644 3.459 1.00 12.37 96 ILE A CA 1
ATOM 727 C C . ILE A 1 108 ? 69.139 18.224 2.085 1.00 14.06 96 ILE A C 1
ATOM 728 O O . ILE A 1 108 ? 69.115 17.506 1.067 1.00 14.23 96 ILE A O 1
ATOM 733 N N . HIS A 1 109 ? 69.379 19.532 2.043 1.00 13.28 97 HIS A N 1
ATOM 734 C CA . HIS A 1 109 ? 70.009 20.200 0.913 1.00 15.40 97 HIS A CA 1
ATOM 735 C C . HIS A 1 109 ? 70.200 21.675 1.212 1.00 14.56 97 HIS A C 1
ATOM 736 O O . HIS A 1 109 ? 71.121 22.295 0.617 1.00 16.21 97 HIS A O 1
ATOM 743 N N . GLY A 1 110 ? 69.341 22.267 2.031 1.00 14.25 98 GLY A N 1
ATOM 744 C CA . GLY A 1 110 ? 69.516 23.613 2.551 1.00 15.78 98 GLY A CA 1
ATOM 745 C C . GLY A 1 110 ? 69.007 24.726 1.663 1.00 19.06 98 GLY A C 1
ATOM 746 O O . GLY A 1 110 ? 69.261 25.904 1.947 1.00 25.77 98 GLY A O 1
ATOM 747 N N . THR A 1 111 ? 68.293 24.396 0.596 1.00 16.96 99 THR A N 1
ATOM 748 C CA . THR A 1 111 ? 67.893 25.392 -0.389 1.00 17.50 99 THR A CA 1
ATOM 749 C C . THR A 1 111 ? 66.382 25.653 -0.460 1.00 18.77 99 THR A C 1
ATOM 750 O O . THR A 1 111 ? 65.561 24.749 -0.492 1.00 16.11 99 THR A O 1
ATOM 754 N N . ALA A 1 112 ? 66.000 26.945 -0.538 1.00 16.67 100 ALA A N 1
ATOM 755 C CA . ALA A 1 112 ? 64.628 27.277 -0.780 1.00 15.31 100 ALA A CA 1
ATOM 756 C C . ALA A 1 112 ? 64.106 26.632 -2.068 1.00 16.80 100 ALA A C 1
ATOM 757 O O . ALA A 1 112 ? 62.944 26.200 -2.146 1.00 14.86 100 ALA A O 1
ATOM 759 N N . PHE A 1 113 ? 64.937 26.660 -3.105 1.00 17.46 101 PHE A N 1
ATOM 760 C CA . PHE A 1 113 ? 64.509 26.135 -4.397 1.00 17.44 101 PHE A CA 1
ATOM 761 C C . PHE A 1 113 ? 64.223 24.610 -4.271 1.00 16.14 101 PHE A C 1
ATOM 762 O O . PHE A 1 113 ? 63.265 24.139 -4.789 1.00 17.78 101 PHE A O 1
ATOM 770 N N . GLY A 1 114 ? 65.061 23.884 -3.521 1.00 15.71 102 GLY A N 1
ATOM 771 C CA . GLY A 1 114 ? 64.812 22.437 -3.346 1.00 15.23 102 GLY A CA 1
ATOM 772 C C . GLY A 1 114 ? 63.492 22.186 -2.594 1.00 14.70 102 GLY A C 1
ATOM 773 O O . GLY A 1 114 ? 62.806 21.208 -2.879 1.00 15.47 102 GLY A O 1
ATOM 774 N N . ALA A 1 115 ? 63.113 23.082 -1.675 1.00 14.39 103 ALA A N 1
ATOM 775 C CA . ALA A 1 115 ? 61.888 22.985 -0.918 1.00 14.28 103 ALA A CA 1
ATOM 776 C C . ALA A 1 115 ? 60.708 23.215 -1.839 1.00 15.69 103 ALA A C 1
ATOM 777 O O . ALA A 1 115 ? 59.743 22.485 -1.806 1.00 13.37 103 ALA A O 1
ATOM 779 N N . VAL A 1 116 ? 60.747 24.265 -2.679 1.00 15.75 104 VAL A N 1
ATOM 780 C CA . VAL A 1 116 ? 59.570 24.488 -3.528 1.00 15.73 104 VAL A CA 1
ATOM 781 C C . VAL A 1 116 ? 59.429 23.352 -4.560 1.00 13.56 104 VAL A C 1
ATOM 782 O O . VAL A 1 116 ? 58.343 23.029 -4.905 1.00 14.35 104 VAL A O 1
ATOM 786 N N . LYS A 1 117 ? 60.523 22.794 -5.071 1.00 13.44 105 LYS A N 1
ATOM 787 C CA . LYS A 1 117 ? 60.399 21.604 -5.916 1.00 14.28 105 LYS A CA 1
ATOM 788 C C . LYS A 1 117 ? 59.758 20.438 -5.175 1.00 13.50 105 LYS A C 1
ATOM 789 O O . LYS A 1 117 ? 59.008 19.670 -5.765 1.00 13.55 105 LYS A O 1
ATOM 795 N N . GLY A 1 118 ? 60.094 20.275 -3.891 1.00 13.23 106 GLY A N 1
ATOM 796 C CA . GLY A 1 118 ? 59.468 19.215 -3.083 1.00 13.43 106 GLY A CA 1
ATOM 797 C C . GLY A 1 118 ? 57.972 19.495 -2.929 1.00 13.20 106 GLY A C 1
ATOM 798 O O . GLY A 1 118 ? 57.128 18.578 -3.031 1.00 12.04 106 GLY A O 1
ATOM 799 N N . ILE A 1 119 ? 57.583 20.757 -2.653 1.00 13.07 107 ILE A N 1
ATOM 800 C CA . ILE A 1 119 ? 56.140 21.035 -2.569 1.00 12.10 107 ILE A CA 1
ATOM 801 C C . ILE A 1 119 ? 55.427 20.731 -3.880 1.00 11.87 107 ILE A C 1
ATOM 802 O O . ILE A 1 119 ? 54.311 20.188 -3.882 1.00 13.86 107 ILE A O 1
ATOM 807 N N . GLU A 1 120 ? 56.073 21.072 -4.980 1.00 13.62 108 GLU A N 1
ATOM 808 C CA . GLU A 1 120 ? 55.578 20.725 -6.301 1.00 13.92 108 GLU A CA 1
ATOM 809 C C . GLU A 1 120 ? 55.274 19.250 -6.468 1.00 12.79 108 GLU A C 1
ATOM 810 O O . GLU A 1 120 ? 54.221 18.843 -6.965 1.00 14.49 108 GLU A O 1
ATOM 816 N N . ARG A 1 121 ? 56.190 18.447 -5.997 1.00 13.28 109 ARG A N 1
ATOM 817 C CA . ARG A 1 121 ? 55.977 17.013 -6.033 1.00 12.95 109 ARG A CA 1
ATOM 818 C C . ARG A 1 121 ? 54.771 16.590 -5.162 1.00 12.24 109 ARG A C 1
ATOM 819 O O . ARG A 1 121 ? 53.999 15.813 -5.589 1.00 13.06 109 ARG A O 1
ATOM 827 N N . LEU A 1 122 ? 54.663 17.137 -3.945 1.00 11.79 110 LEU A N 1
ATOM 828 C CA . LEU A 1 122 ? 53.563 16.848 -3.087 1.00 11.66 110 LEU A CA 1
ATOM 829 C C . LEU A 1 122 ? 52.241 17.231 -3.760 1.00 12.64 110 LEU A C 1
ATOM 830 O O . LEU A 1 122 ? 51.261 16.509 -3.685 1.00 12.64 110 LEU A O 1
ATOM 835 N N . VAL A 1 123 ? 52.219 18.403 -4.400 1.00 13.42 111 VAL A N 1
ATOM 836 C CA . VAL A 1 123 ? 50.966 18.826 -5.067 1.00 13.67 111 VAL A CA 1
ATOM 837 C C . VAL A 1 123 ? 50.596 17.766 -6.090 1.00 13.76 111 VAL A C 1
ATOM 838 O O . VAL A 1 123 ? 49.438 17.368 -6.205 1.00 14.10 111 VAL A O 1
ATOM 842 N N . ASN A 1 124 ? 51.559 17.372 -6.904 1.00 13.79 112 ASN A N 1
ATOM 843 C CA . ASN A 1 124 ? 51.271 16.366 -7.958 1.00 15.77 112 ASN A CA 1
ATOM 844 C C . ASN A 1 124 ? 50.808 15.004 -7.402 1.00 15.57 112 ASN A C 1
ATOM 845 O O . ASN A 1 124 ? 49.965 14.350 -8.013 1.00 14.62 112 ASN A O 1
ATOM 850 N N . LEU A 1 125 ? 51.351 14.604 -6.230 1.00 13.45 113 LEU A N 1
ATOM 851 C CA . LEU A 1 125 ? 50.900 13.381 -5.565 1.00 12.76 113 LEU A CA 1
ATOM 852 C C . LEU A 1 125 ? 49.435 13.476 -5.204 1.00 12.79 113 LEU A C 1
ATOM 853 O O . LEU A 1 125 ? 48.706 12.480 -5.271 1.00 14.15 113 LEU A O 1
ATOM 858 N N . VAL A 1 126 ? 48.963 14.650 -4.772 1.00 12.66 114 VAL A N 1
ATOM 859 C CA . VAL A 1 126 ? 47.576 14.830 -4.427 1.00 11.59 114 VAL A CA 1
ATOM 860 C C . VAL A 1 126 ? 46.729 14.723 -5.739 1.00 12.00 114 VAL A C 1
ATOM 861 O O . VAL A 1 126 ? 45.690 13.988 -5.761 1.00 15.09 114 VAL A O 1
ATOM 865 N N . ARG A 1 127 ? 47.180 15.425 -6.746 1.00 14.24 115 ARG A N 1
ATOM 866 C CA . ARG A 1 127 ? 46.401 15.559 -7.945 1.00 16.53 115 ARG A CA 1
ATOM 867 C C . ARG A 1 127 ? 46.301 14.259 -8.696 1.00 17.79 115 ARG A C 1
ATOM 868 O O . ARG A 1 127 ? 45.384 14.054 -9.444 1.00 18.53 115 ARG A O 1
ATOM 876 N N . ARG A 1 128 ? 47.266 13.396 -8.491 1.00 14.62 116 ARG A N 1
ATOM 877 C CA . ARG A 1 128 ? 47.252 12.073 -9.174 1.00 16.01 116 ARG A CA 1
ATOM 878 C C . ARG A 1 128 ? 46.928 10.887 -8.329 1.00 15.11 116 ARG A C 1
ATOM 879 O O . ARG A 1 128 ? 47.084 9.785 -8.824 1.00 15.30 116 ARG A O 1
ATOM 887 N N . HIS A 1 129 ? 46.539 11.103 -7.085 1.00 14.46 117 HIS A N 1
ATOM 888 C CA . HIS A 1 129 ? 46.277 10.025 -6.175 1.00 14.20 117 HIS A CA 1
ATOM 889 C C . HIS A 1 129 ? 45.144 9.153 -6.653 1.00 14.98 117 HIS A C 1
ATOM 890 O O . HIS A 1 129 ? 44.111 9.693 -7.095 1.00 15.92 117 HIS A O 1
ATOM 897 N N . ASP A 1 130 ? 45.267 7.838 -6.502 1.00 13.42 118 ASP A N 1
ATOM 898 C CA . ASP A 1 130 ? 44.198 6.889 -6.814 1.00 17.28 118 ASP A CA 1
ATOM 899 C C . ASP A 1 130 ? 43.330 6.655 -5.596 1.00 17.73 118 ASP A C 1
ATOM 900 O O . ASP A 1 130 ? 43.558 5.785 -4.772 1.00 19.33 118 ASP A O 1
ATOM 905 N N . TRP A 1 131 ? 42.313 7.497 -5.484 1.00 18.80 119 TRP A N 1
ATOM 906 C CA . TRP A 1 131 ? 41.517 7.577 -4.298 1.00 19.08 119 TRP A CA 1
ATOM 907 C C . TRP A 1 131 ? 40.787 6.233 -3.996 1.00 21.90 119 TRP A C 1
ATOM 908 O O . TRP A 1 131 ? 40.507 5.508 -4.907 1.00 25.61 119 TRP A O 1
ATOM 919 N N . PRO A 1 132 ? 40.509 5.932 -2.725 1.00 22.51 120 PRO A N 1
ATOM 920 C CA . PRO A 1 132 ? 40.010 4.607 -2.357 1.00 26.99 120 PRO A CA 1
ATOM 921 C C . PRO A 1 132 ? 38.607 4.286 -2.807 1.00 32.39 120 PRO A C 1
ATOM 922 O O . PRO A 1 132 ? 38.242 3.062 -2.820 1.00 38.27 120 PRO A O 1
ATOM 926 N N . THR A 1 133 ? 37.808 5.290 -2.976 1.00 33.45 121 THR A N 1
ATOM 927 C CA . THR A 1 133 ? 36.487 5.068 -3.428 1.00 44.16 121 THR A CA 1
ATOM 928 C C . THR A 1 133 ? 36.271 6.093 -4.464 1.00 49.27 121 THR A C 1
ATOM 929 O O . THR A 1 133 ? 36.848 7.150 -4.426 1.00 52.29 121 THR A O 1
ATOM 933 N N . GLU A 1 134 ? 35.437 5.825 -5.476 1.00 58.04 122 GLU A N 1
ATOM 934 C CA . GLU A 1 134 ? 35.238 6.769 -6.625 1.00 64.23 122 GLU A CA 1
ATOM 935 C C . GLU A 1 134 ? 34.976 8.195 -6.184 1.00 63.75 122 GLU A C 1
ATOM 936 O O . GLU A 1 134 ? 34.298 8.417 -5.231 1.00 55.03 122 GLU A O 1
ATOM 942 N N . THR A 1 135 ? 35.499 9.164 -6.913 1.00 73.66 123 THR A N 1
ATOM 943 C CA . THR A 1 135 ? 35.684 10.483 -6.310 1.00 75.52 123 THR A CA 1
ATOM 944 C C . THR A 1 135 ? 34.818 11.752 -6.578 1.00 74.90 123 THR A C 1
ATOM 945 O O . THR A 1 135 ? 34.137 12.141 -5.647 1.00 71.45 123 THR A O 1
ATOM 949 N N . GLU A 1 136 ? 34.667 12.328 -7.776 1.00 30.00 124 GLU A N 1
ATOM 950 C CA . GLU A 1 136 ? 35.610 12.506 -8.870 1.00 30.00 124 GLU A CA 1
ATOM 951 C C . GLU A 1 136 ? 36.288 13.866 -8.792 1.00 30.00 124 GLU A C 1
ATOM 952 O O . GLU A 1 136 ? 37.188 14.172 -9.573 1.00 30.00 124 GLU A O 1
ATOM 958 N N . GLU A 1 137 ? 35.800 14.663 -7.844 1.00 30.00 125 GLU A N 1
ATOM 959 C CA . GLU A 1 137 ? 36.221 16.029 -7.528 1.00 30.00 125 GLU A CA 1
ATOM 960 C C . GLU A 1 137 ? 37.470 16.069 -6.720 1.00 30.00 125 GLU A C 1
ATOM 961 O O . GLU A 1 137 ? 37.412 15.673 -5.589 1.00 30.00 125 GLU A O 1
ATOM 967 N N . GLY A 1 138 ? 38.579 16.494 -7.327 1.00 34.75 126 GLY A N 1
ATOM 968 C CA . GLY A 1 138 ? 39.828 16.808 -6.704 1.00 37.79 126 GLY A CA 1
ATOM 969 C C . GLY A 1 138 ? 39.774 17.694 -5.462 1.00 31.90 126 GLY A C 1
ATOM 970 O O . GLY A 1 138 ? 39.003 18.610 -5.356 1.00 32.71 126 GLY A O 1
ATOM 971 N N . PRO A 1 139 ? 40.595 17.378 -4.482 1.00 29.26 127 PRO A N 1
ATOM 972 C CA . PRO A 1 139 ? 40.665 18.262 -3.337 1.00 23.18 127 PRO A CA 1
ATOM 973 C C . PRO A 1 139 ? 41.315 19.585 -3.721 1.00 18.38 127 PRO A C 1
ATOM 974 O O . PRO A 1 139 ? 42.128 19.654 -4.645 1.00 21.84 127 PRO A O 1
ATOM 978 N N . GLU A 1 140 ? 40.947 20.634 -2.994 1.00 19.31 128 GLU A N 1
ATOM 979 C CA . GLU A 1 140 ? 41.665 21.876 -3.072 1.00 19.82 128 GLU A CA 1
ATOM 980 C C . GLU A 1 140 ? 42.989 21.721 -2.302 1.00 16.59 128 GLU A C 1
ATOM 981 O O . GLU A 1 140 ? 43.100 20.870 -1.427 1.00 17.60 128 GLU A O 1
ATOM 987 N N . ILE A 1 141 ? 43.951 22.535 -2.659 1.00 15.37 129 ILE A N 1
ATOM 988 C CA . ILE A 1 141 ? 45.282 22.507 -2.003 1.00 16.05 129 ILE A CA 1
ATOM 989 C C . ILE A 1 141 ? 45.708 23.901 -1.575 1.00 18.55 129 ILE A C 1
ATOM 990 O O . ILE A 1 141 ? 45.685 24.861 -2.390 1.00 19.95 129 ILE A O 1
ATOM 995 N N . LEU A 1 142 ? 46.119 24.015 -0.326 1.00 15.98 130 LEU A N 1
ATOM 996 C CA . LEU A 1 142 ? 46.658 25.239 0.255 1.00 16.26 130 LEU A CA 1
ATOM 997 C C . LEU A 1 142 ? 48.137 25.029 0.606 1.00 15.59 130 LEU A C 1
ATOM 998 O O . LEU A 1 142 ? 48.416 24.187 1.512 1.00 16.52 130 LEU A O 1
ATOM 1003 N N . ILE A 1 143 ? 48.995 25.851 0.037 1.00 15.15 131 ILE A N 1
ATOM 1004 C CA . ILE A 1 143 ? 50.429 25.844 0.294 1.00 14.80 131 ILE A CA 1
ATOM 1005 C C . ILE A 1 143 ? 50.710 26.928 1.342 1.00 18.86 131 ILE A C 1
ATOM 1006 O O . ILE A 1 143 ? 50.483 28.106 1.104 1.00 19.02 131 ILE A O 1
ATOM 1011 N N . VAL A 1 144 ? 51.244 26.529 2.482 1.00 15.16 132 VAL A N 1
ATOM 1012 C CA . VAL A 1 144 ? 51.595 27.483 3.521 1.00 14.79 132 VAL A CA 1
ATOM 1013 C C . VAL A 1 144 ? 53.112 27.559 3.675 1.00 16.61 132 VAL A C 1
ATOM 1014 O O . VAL A 1 144 ? 53.843 26.522 3.894 1.00 16.53 132 VAL A O 1
ATOM 1018 N N . SER A 1 145 ? 53.688 28.753 3.533 1.00 13.04 133 SER A N 1
ATOM 1019 C CA . SER A 1 145 ? 55.109 28.924 3.754 1.00 14.19 133 SER A CA 1
ATOM 1020 C C . SER A 1 145 ? 55.273 29.008 5.317 1.00 15.09 133 SER A C 1
ATOM 1021 O O . SER A 1 145 ? 54.504 29.730 6.013 1.00 16.34 133 SER A O 1
ATOM 1024 N N . PRO A 1 146 ? 56.216 28.221 5.877 1.00 15.02 134 PRO A N 1
ATOM 1025 C CA . PRO A 1 146 ? 56.315 28.202 7.316 1.00 15.47 134 PRO A CA 1
ATOM 1026 C C . PRO A 1 146 ? 56.973 29.565 7.758 1.00 14.86 134 PRO A C 1
ATOM 1027 O O . PRO A 1 146 ? 57.703 30.214 6.994 1.00 16.67 134 PRO A O 1
ATOM 1031 N N . PRO A 1 147 ? 56.732 29.945 9.022 1.00 15.72 135 PRO A N 1
ATOM 1032 C CA . PRO A 1 147 ? 57.475 31.107 9.531 1.00 16.23 135 PRO A CA 1
ATOM 1033 C C . PRO A 1 147 ? 58.947 30.909 9.423 1.00 17.15 135 PRO A C 1
ATOM 1034 O O . PRO A 1 147 ? 59.490 29.816 9.714 1.00 17.03 135 PRO A O 1
ATOM 1038 N N . PRO A 1 148 ? 59.663 31.891 8.880 1.00 16.69 136 PRO A N 1
ATOM 1039 C CA . PRO A 1 148 ? 61.048 31.681 8.629 1.00 17.37 136 PRO A CA 1
ATOM 1040 C C . PRO A 1 148 ? 61.977 31.563 9.847 1.00 16.93 136 PRO A C 1
ATOM 1041 O O . PRO A 1 148 ? 61.636 32.007 10.937 1.00 16.58 136 PRO A O 1
ATOM 1045 N N . LEU A 1 149 ? 63.118 30.930 9.640 1.00 16.66 137 LEU A N 1
ATOM 1046 C CA . LEU A 1 149 ? 64.072 30.656 10.677 1.00 18.61 137 LEU A CA 1
ATOM 1047 C C . LEU A 1 149 ? 64.630 31.980 11.199 1.00 20.24 137 LEU A C 1
ATOM 1048 O O . LEU A 1 149 ? 64.674 32.986 10.429 1.00 19.37 137 LEU A O 1
ATOM 1053 N N . CYS A 1 150 ? 64.971 31.977 12.472 1.00 20.17 138 CYS A N 1
ATOM 1054 C CA . CYS A 1 150 ? 65.702 33.134 13.063 1.00 20.34 138 CYS A CA 1
ATOM 1055 C C . CYS A 1 150 ? 67.037 32.711 13.632 1.00 20.34 138 CYS A C 1
ATOM 1056 O O . CYS A 1 150 ? 67.327 31.528 13.799 1.00 19.42 138 CYS A O 1
ATOM 1059 N N . GLU A 1 151 ? 67.922 33.688 13.957 1.00 21.27 139 GLU A N 1
ATOM 1060 C CA . GLU A 1 151 ? 69.210 33.390 14.539 1.00 20.82 139 GLU A CA 1
ATOM 1061 C C . GLU A 1 151 ? 69.034 32.864 15.964 1.00 20.42 139 GLU A C 1
ATOM 1062 O O . GLU A 1 151 ? 68.082 33.205 16.662 1.00 19.24 139 GLU A O 1
ATOM 1068 N N . THR A 1 152 ? 69.907 31.959 16.345 1.00 19.43 140 THR A N 1
ATOM 1069 C CA . THR A 1 152 ? 69.856 31.356 17.654 1.00 19.77 140 THR A CA 1
ATOM 1070 C C . THR A 1 152 ? 71.208 31.160 18.233 1.00 20.66 140 THR A C 1
ATOM 1071 O O . THR A 1 152 ? 72.189 30.906 17.517 1.00 23.21 140 THR A O 1
ATOM 1075 N N . ALA A 1 153 ? 71.268 31.265 19.581 1.00 21.97 141 ALA A N 1
ATOM 1076 C CA . ALA A 1 153 ? 72.489 30.972 20.327 1.00 22.15 141 ALA A CA 1
ATOM 1077 C C . ALA A 1 153 ? 72.713 29.478 20.507 1.00 25.32 141 ALA A C 1
ATOM 1078 O O . ALA A 1 153 ? 73.801 29.042 20.911 1.00 25.73 141 ALA A O 1
ATOM 1080 N N . ASN A 1 154 ? 71.691 28.674 20.180 1.00 22.30 142 ASN A N 1
ATOM 1081 C CA . ASN A 1 154 ? 71.747 27.207 20.410 1.00 24.34 142 ASN A CA 1
ATOM 1082 C C . ASN A 1 154 ? 72.664 26.696 19.376 1.00 25.18 142 ASN A C 1
ATOM 1083 O O . ASN A 1 154 ? 72.311 26.707 18.187 1.00 19.87 142 ASN A O 1
ATOM 1088 N N . SER A 1 155 ? 73.852 26.281 19.803 1.00 21.49 143 SER A N 1
ATOM 1089 C CA . SER A 1 155 ? 74.866 25.957 18.829 1.00 22.58 143 SER A CA 1
ATOM 1090 C C . SER A 1 155 ? 74.532 24.690 18.020 1.00 19.45 143 SER A C 1
ATOM 1091 O O . SER A 1 155 ? 74.860 24.639 16.822 1.00 22.23 143 SER A O 1
ATOM 1094 N N . ALA A 1 156 ? 73.843 23.747 18.626 1.00 20.68 144 ALA A N 1
ATOM 1095 C CA . ALA A 1 156 ? 73.468 22.538 17.903 1.00 19.75 144 ALA A CA 1
ATOM 1096 C C . ALA A 1 156 ? 72.455 22.872 16.809 1.00 18.96 144 ALA A C 1
ATOM 1097 O O . ALA A 1 156 ? 72.604 22.409 15.663 1.00 17.85 144 ALA A O 1
ATOM 1099 N N . PHE A 1 157 ? 71.469 23.699 17.106 1.00 19.18 145 PHE A N 1
ATOM 1100 C CA . PHE A 1 157 ? 70.480 24.082 16.085 1.00 18.73 145 PHE A CA 1
ATOM 1101 C C . PHE A 1 157 ? 71.092 24.998 15.008 1.00 18.49 145 PHE A C 1
ATOM 1102 O O . PHE A 1 157 ? 70.750 24.951 13.825 1.00 16.84 145 PHE A O 1
ATOM 1110 N N . ALA A 1 158 ? 72.006 25.890 15.408 1.00 18.16 146 ALA A N 1
ATOM 1111 C CA . ALA A 1 158 ? 72.691 26.758 14.485 1.00 19.33 146 ALA A CA 1
ATOM 1112 C C . ALA A 1 158 ? 73.491 25.952 13.452 1.00 17.30 146 ALA A C 1
ATOM 1113 O O . ALA A 1 158 ? 73.546 26.331 12.290 1.00 18.89 146 ALA A O 1
ATOM 1115 N N . ALA A 1 159 ? 74.020 24.835 13.894 1.00 16.64 147 ALA A N 1
ATOM 1116 C CA . ALA A 1 159 ? 74.736 23.951 12.976 1.00 16.66 147 ALA A CA 1
ATOM 1117 C C . ALA A 1 159 ? 73.823 23.197 12.116 1.00 16.19 147 ALA A C 1
ATOM 1118 O O . ALA A 1 159 ? 74.007 23.107 10.900 1.00 16.35 147 ALA A O 1
ATOM 1120 N N . MET A 1 160 ? 72.809 22.623 12.758 1.00 16.95 148 MET A N 1
ATOM 1121 C CA . MET A 1 160 ? 71.819 21.743 12.019 1.00 16.78 148 MET A CA 1
ATOM 1122 C C . MET A 1 160 ? 71.165 22.525 10.878 1.00 16.93 148 MET A C 1
ATOM 1123 O O . MET A 1 160 ? 70.912 21.975 9.827 1.00 15.29 148 MET A O 1
ATOM 1128 N N . PHE A 1 161 ? 70.904 23.817 11.087 1.00 16.71 149 PHE A N 1
ATOM 1129 C CA . PHE A 1 161 ? 70.200 24.659 10.147 1.00 16.25 149 PHE A CA 1
ATOM 1130 C C . PHE A 1 161 ? 71.086 25.783 9.650 1.00 17.41 149 PHE A C 1
ATOM 1131 O O . PHE A 1 161 ? 70.563 26.815 9.170 1.00 17.68 149 PHE A O 1
ATOM 1139 N N . ALA A 1 162 ? 72.392 25.534 9.580 1.00 17.13 150 ALA A N 1
ATOM 1140 C CA . ALA A 1 162 ? 73.331 26.547 9.090 1.00 18.20 150 ALA A CA 1
ATOM 1141 C C . ALA A 1 162 ? 72.931 27.077 7.704 1.00 20.03 150 ALA A C 1
ATOM 1142 O O . ALA A 1 162 ? 72.673 26.321 6.743 1.00 19.88 150 ALA A O 1
ATOM 1144 N N . GLY A 1 163 ? 72.845 28.383 7.552 1.00 20.94 151 GLY A N 1
ATOM 1145 C CA . GLY A 1 163 ? 72.417 29.002 6.245 1.00 20.77 151 GLY A CA 1
ATOM 1146 C C . GLY A 1 163 ? 70.909 29.187 6.098 1.00 21.82 151 GLY A C 1
ATOM 1147 O O . GLY A 1 163 ? 70.399 29.841 5.172 1.00 20.07 151 GLY A O 1
ATOM 1148 N N . GLY A 1 164 ? 70.155 28.599 7.005 1.00 17.46 152 GLY A N 1
ATOM 1149 C CA . GLY A 1 164 ? 68.695 28.518 6.904 1.00 17.16 152 GLY A CA 1
ATOM 1150 C C . GLY A 1 164 ? 67.958 29.796 7.102 1.00 18.31 152 GLY A C 1
ATOM 1151 O O . GLY A 1 164 ? 66.835 29.946 6.682 1.00 17.64 152 GLY A O 1
ATOM 1152 N N . VAL A 1 165 ? 68.552 30.753 7.852 1.00 17.74 153 VAL A N 1
ATOM 1153 C CA . VAL A 1 165 ? 67.804 32.013 8.026 1.00 17.91 153 VAL A CA 1
ATOM 1154 C C . VAL A 1 165 ? 67.663 32.706 6.662 1.00 17.02 153 VAL A C 1
ATOM 1155 O O . VAL A 1 165 ? 66.558 33.104 6.258 1.00 18.78 153 VAL A O 1
ATOM 1159 N N . GLU A 1 166 ? 68.765 32.800 5.951 1.00 17.74 154 GLU A N 1
ATOM 1160 C CA . GLU A 1 166 ? 68.704 33.446 4.659 1.00 20.68 154 GLU A CA 1
ATOM 1161 C C . GLU A 1 166 ? 67.859 32.677 3.629 1.00 19.21 154 GLU A C 1
ATOM 1162 O O . GLU A 1 166 ? 67.083 33.257 2.882 1.00 19.19 154 GLU A O 1
ATOM 1168 N N . GLN A 1 167 ? 68.008 31.335 3.600 1.00 17.34 155 GLN A N 1
ATOM 1169 C CA . GLN A 1 167 ? 67.182 30.554 2.637 1.00 15.74 155 GLN A CA 1
ATOM 1170 C C . GLN A 1 167 ? 65.711 30.525 2.978 1.00 16.72 155 GLN A C 1
ATOM 1171 O O . GLN A 1 167 ? 64.850 30.624 2.118 1.00 16.50 155 GLN A O 1
ATOM 1177 N N . SER A 1 168 ? 65.350 30.396 4.259 1.00 15.55 156 SER A N 1
ATOM 1178 C CA . SER A 1 168 ? 63.995 30.263 4.591 1.00 16.90 156 SER A CA 1
ATOM 1179 C C . SER A 1 168 ? 63.209 31.513 4.296 1.00 19.93 156 SER A C 1
ATOM 1180 O O . SER A 1 168 ? 62.018 31.455 4.123 1.00 17.83 156 SER A O 1
ATOM 1183 N N . ALA A 1 169 ? 63.910 32.647 4.273 1.00 19.59 157 ALA A N 1
ATOM 1184 C CA . ALA A 1 169 ? 63.250 33.922 3.931 1.00 19.75 157 ALA A CA 1
ATOM 1185 C C . ALA A 1 169 ? 62.732 33.908 2.518 1.00 21.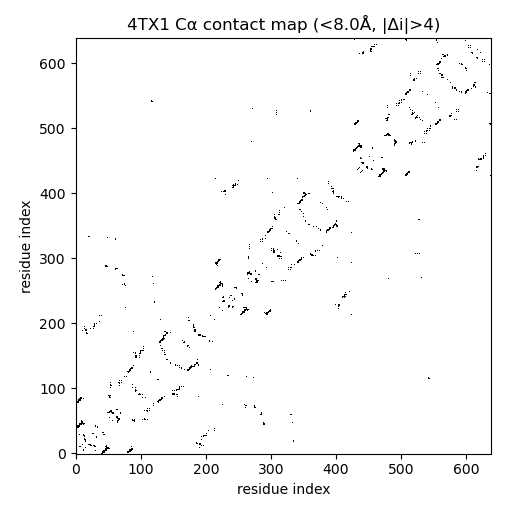32 157 ALA A C 1
ATOM 1186 O O . ALA A 1 169 ? 61.837 34.726 2.141 1.00 21.22 157 ALA A O 1
ATOM 1188 N N . MET A 1 170 ? 63.304 33.030 1.688 1.00 20.17 158 MET A N 1
ATOM 1189 C CA . MET A 1 170 ? 62.892 32.925 0.267 1.00 20.82 158 MET A CA 1
ATOM 1190 C C . MET A 1 170 ? 61.705 32.018 0.043 1.00 21.98 158 MET A C 1
ATOM 1191 O O . MET A 1 170 ? 61.161 31.958 -1.073 1.00 21.94 158 MET A O 1
ATOM 1196 N N . LEU A 1 171 ? 61.299 31.245 1.068 1.00 20.53 159 LEU A N 1
ATOM 1197 C CA . LEU A 1 171 ? 60.174 30.322 0.852 1.00 20.08 159 LEU A CA 1
ATOM 1198 C C . LEU A 1 171 ? 58.839 30.980 0.536 1.00 22.22 159 LEU A C 1
ATOM 1199 O O . LEU A 1 171 ? 58.122 30.484 -0.319 1.00 19.66 159 LEU A O 1
ATOM 1204 N N . ALA A 1 172 ? 58.466 32.094 1.196 1.00 18.59 160 ALA A N 1
ATOM 1205 C CA . ALA A 1 172 ? 57.176 32.720 0.917 1.00 19.46 160 ALA A CA 1
ATOM 1206 C C . ALA A 1 172 ? 57.012 33.137 -0.582 1.00 18.19 160 ALA A C 1
ATOM 1207 O O . ALA A 1 172 ? 56.023 32.824 -1.181 1.00 19.52 160 ALA A O 1
ATOM 1209 N N . PRO A 1 173 ? 57.987 33.832 -1.177 1.00 21.28 161 PRO A N 1
ATOM 1210 C CA . PRO A 1 173 ? 57.756 34.275 -2.575 1.00 20.40 161 PRO A CA 1
ATOM 1211 C C . PRO A 1 173 ? 57.766 33.086 -3.577 1.00 21.58 161 PRO A C 1
ATOM 1212 O O . PRO A 1 173 ? 56.928 33.045 -4.506 1.00 22.25 161 PRO A O 1
ATOM 1216 N N . LEU A 1 174 ? 58.671 32.115 -3.359 1.00 21.23 162 LEU A N 1
ATOM 1217 C CA . LEU A 1 174 ? 58.737 30.914 -4.179 1.00 19.17 162 LEU A CA 1
ATOM 1218 C C . LEU A 1 174 ? 57.461 30.096 -4.040 1.00 17.43 162 LEU A C 1
ATOM 1219 O O . LEU A 1 174 ? 56.949 29.608 -5.053 1.00 17.34 162 LEU A O 1
ATOM 1224 N N . TYR A 1 175 ? 56.944 29.905 -2.804 1.00 17.19 163 TYR A N 1
ATOM 1225 C CA . TYR A 1 175 ? 55.733 29.127 -2.624 1.00 16.39 163 TYR A CA 1
ATOM 1226 C C . TYR A 1 175 ? 54.528 29.841 -3.253 1.00 17.50 163 TYR A C 1
ATOM 1227 O O . TYR A 1 175 ? 53.642 29.241 -3.801 1.00 19.47 163 TYR A O 1
ATOM 1236 N N . ARG A 1 176 ? 54.489 31.188 -3.081 1.00 19.73 164 ARG A N 1
ATOM 1237 C CA . ARG A 1 176 ? 53.385 31.944 -3.662 1.00 18.91 164 ARG A CA 1
ATOM 1238 C C . ARG A 1 176 ? 53.367 31.810 -5.189 1.00 18.34 164 ARG A C 1
ATOM 1239 O O . ARG A 1 176 ? 52.300 31.625 -5.776 1.00 21.18 164 ARG A O 1
ATOM 1247 N N . ASP A 1 177 ? 54.545 31.924 -5.802 1.00 19.85 165 ASP A N 1
ATOM 1248 C CA . ASP A 1 177 ? 54.747 31.759 -7.284 1.00 21.34 165 ASP A CA 1
ATOM 1249 C C . ASP A 1 177 ? 54.287 30.362 -7.704 1.00 23.97 165 ASP A C 1
ATOM 1250 O O . ASP A 1 177 ? 53.542 30.192 -8.645 1.00 22.07 165 ASP A O 1
ATOM 1255 N N . LEU A 1 178 ? 54.684 29.331 -6.943 1.00 21.45 166 LEU A N 1
ATOM 1256 C CA . LEU A 1 178 ? 54.209 27.951 -7.225 1.00 18.40 166 LEU A CA 1
ATOM 1257 C C . LEU A 1 178 ? 52.726 27.765 -7.162 1.00 18.79 166 LEU A C 1
ATOM 1258 O O . LEU A 1 178 ? 52.123 27.102 -8.030 1.00 20.58 166 LEU A O 1
ATOM 1263 N N . ALA A 1 179 ? 52.072 28.324 -6.124 1.00 18.00 167 ALA A N 1
ATOM 1264 C CA . ALA A 1 179 ? 50.667 28.206 -5.875 1.00 20.38 167 ALA A CA 1
ATOM 1265 C C . ALA A 1 179 ? 49.940 28.782 -7.076 1.00 21.45 167 ALA A C 1
ATOM 1266 O O . ALA A 1 179 ? 48.973 28.198 -7.568 1.00 19.53 167 ALA A O 1
ATOM 1268 N N . ASP A 1 180 ? 50.473 29.903 -7.535 1.00 23.00 168 ASP A N 1
ATOM 1269 C CA . ASP A 1 180 ? 49.872 30.576 -8.729 1.00 26.86 168 ASP A CA 1
ATOM 1270 C C . ASP A 1 180 ? 50.019 29.704 -9.989 1.00 25.24 168 ASP A C 1
ATOM 1271 O O . ASP A 1 180 ? 49.051 29.528 -10.726 1.00 27.22 168 ASP A O 1
ATOM 1276 N N . GLU A 1 181 ? 51.191 29.110 -10.180 1.00 25.14 169 GLU A N 1
ATOM 1277 C CA . GLU A 1 181 ? 51.531 28.235 -11.313 1.00 26.51 169 GLU A CA 1
ATOM 1278 C C . GLU A 1 181 ? 50.672 26.997 -11.313 1.00 28.02 169 GLU A C 1
ATOM 1279 O O . GLU A 1 181 ? 50.115 26.615 -12.333 1.00 26.29 169 GLU A O 1
ATOM 1285 N N . LEU A 1 182 ? 50.378 26.446 -10.123 1.00 23.47 170 LEU A N 1
ATOM 1286 C CA . LEU A 1 182 ? 49.656 25.218 -10.004 1.00 24.42 170 LEU A CA 1
ATOM 1287 C C . LEU A 1 182 ? 48.199 25.343 -9.570 1.00 24.89 170 LEU A C 1
ATOM 1288 O O . LEU A 1 182 ? 47.563 24.333 -9.267 1.00 28.17 170 LEU A O 1
ATOM 1293 N N . ASP A 1 183 ? 47.636 26.539 -9.522 1.00 28.90 171 ASP A N 1
ATOM 1294 C CA . ASP A 1 183 ? 46.275 26.635 -9.049 1.00 29.09 171 ASP A CA 1
ATOM 1295 C C . ASP A 1 183 ? 45.975 26.114 -7.687 1.00 27.75 171 ASP A C 1
ATOM 1296 O O . ASP A 1 183 ? 44.988 25.401 -7.457 1.00 26.60 171 ASP A O 1
ATOM 1301 N N . CYS A 1 184 ? 46.834 26.476 -6.749 1.00 24.52 172 CYS A N 1
ATOM 1302 C CA . CYS A 1 184 ? 46.652 26.166 -5.362 1.00 23.12 172 CYS A CA 1
ATOM 1303 C C . CYS A 1 184 ? 46.443 27.511 -4.639 1.00 19.94 172 CYS A C 1
ATOM 1304 O O . CYS A 1 184 ? 46.922 28.572 -5.112 1.00 21.76 172 CYS A O 1
ATOM 1307 N N . GLY A 1 185 ? 45.884 27.421 -3.428 1.00 17.27 173 GLY A N 1
ATOM 1308 C CA . GLY A 1 185 ? 45.931 28.556 -2.499 1.00 20.34 173 GLY A CA 1
ATOM 1309 C C . GLY A 1 185 ? 47.302 28.735 -1.910 1.00 19.35 173 GLY A C 1
ATOM 1310 O O . GLY A 1 185 ? 48.125 27.777 -1.865 1.00 17.52 173 GLY A O 1
ATOM 1311 N N . PHE A 1 186 ? 47.536 29.935 -1.395 1.00 18.59 174 PHE A N 1
ATOM 1312 C CA . PHE A 1 186 ? 48.765 30.293 -0.709 1.00 17.46 174 PHE A CA 1
ATOM 1313 C C . PHE A 1 186 ? 48.487 31.059 0.579 1.00 21.35 174 PHE A C 1
ATOM 1314 O O . PHE A 1 186 ? 47.599 31.953 0.634 1.00 20.01 174 PHE A O 1
ATOM 1322 N N . PHE A 1 187 ? 49.255 30.780 1.609 1.00 17.89 175 PHE A N 1
ATOM 1323 C CA . PHE A 1 187 ? 49.297 31.686 2.769 1.00 18.52 175 PHE A CA 1
ATOM 1324 C C . PHE A 1 187 ? 50.716 31.757 3.260 1.00 19.14 175 PHE A C 1
ATOM 1325 O O . PHE A 1 187 ? 51.364 30.688 3.445 1.00 17.56 175 PHE A O 1
ATOM 1333 N N . ASP A 1 188 ? 51.174 32.944 3.640 1.00 18.62 176 ASP A N 1
ATOM 1334 C CA . ASP A 1 188 ? 52.484 33.097 4.280 1.00 19.40 176 ASP A CA 1
ATOM 1335 C C . ASP A 1 188 ? 52.356 32.973 5.796 1.00 20.01 176 ASP A C 1
ATOM 1336 O O . ASP A 1 188 ? 51.824 33.889 6.454 1.00 17.73 176 ASP A O 1
ATOM 1341 N N . GLY A 1 189 ? 52.764 31.816 6.389 1.00 18.23 177 GLY A N 1
ATOM 1342 C CA . GLY A 1 189 ? 52.699 31.641 7.827 1.00 17.04 177 GLY A CA 1
ATOM 1343 C C . GLY A 1 189 ? 53.460 32.703 8.588 1.00 17.21 177 GLY A C 1
ATOM 1344 O O . GLY A 1 189 ? 53.092 33.023 9.704 1.00 19.86 177 GLY A O 1
ATOM 1345 N N . GLY A 1 190 ? 54.506 33.251 7.969 1.00 17.67 178 GLY A N 1
ATOM 1346 C CA . GLY A 1 190 ? 55.383 34.181 8.586 1.00 20.30 178 GLY A CA 1
ATOM 1347 C C . GLY A 1 190 ? 54.726 35.551 8.701 1.00 20.70 178 GLY A C 1
ATOM 1348 O O . GLY A 1 190 ? 55.204 36.435 9.468 1.00 22.95 178 GLY A O 1
ATOM 1349 N N . SER A 1 191 ? 53.616 35.722 8.001 1.00 21.26 179 SER A N 1
ATOM 1350 C CA . SER A 1 191 ? 52.799 36.957 8.078 1.00 26.12 179 SER A CA 1
ATOM 1351 C C . SER A 1 191 ? 52.037 37.105 9.389 1.00 24.78 179 SER A C 1
ATOM 1352 O O . SER A 1 191 ? 51.682 38.241 9.781 1.00 24.86 179 SER A O 1
ATOM 1355 N N . VAL A 1 192 ? 51.863 36.023 10.117 1.00 20.83 180 VAL A N 1
ATOM 1356 C CA . VAL A 1 192 ? 51.107 36.034 11.365 1.00 19.65 180 VAL A CA 1
ATOM 1357 C C . VAL A 1 192 ? 51.872 35.498 12.580 1.00 21.89 180 VAL A C 1
ATOM 1358 O O . VAL A 1 192 ? 51.375 35.565 13.718 1.00 22.52 180 VAL A O 1
ATOM 1362 N N . ALA A 1 193 ? 53.038 34.896 12.353 1.00 19.01 181 ALA A N 1
ATOM 1363 C CA . ALA A 1 193 ? 53.776 34.126 13.369 1.00 17.81 181 ALA A CA 1
ATOM 1364 C C . ALA A 1 193 ? 55.248 34.218 13.133 1.00 15.85 181 ALA A C 1
ATOM 1365 O O . ALA A 1 193 ? 55.732 34.500 12.020 1.00 19.82 181 ALA A O 1
ATOM 1367 N N . ARG A 1 194 ? 56.021 34.072 14.202 1.00 15.64 182 ARG A N 1
ATOM 1368 C CA . ARG A 1 194 ? 57.418 34.007 14.122 1.00 15.04 182 ARG A CA 1
ATOM 1369 C C . ARG A 1 194 ? 57.989 32.868 14.978 1.00 16.98 182 ARG A C 1
ATOM 1370 O O . ARG A 1 194 ? 57.382 32.414 15.951 1.00 16.45 182 ARG A O 1
ATOM 1378 N N . THR A 1 195 ? 59.174 32.472 14.576 1.00 18.31 183 THR A N 1
ATOM 1379 C CA . THR A 1 195 ? 59.954 31.415 15.207 1.00 17.10 183 THR A CA 1
ATOM 1380 C C . THR A 1 195 ? 60.601 31.948 16.501 1.00 18.06 183 THR A C 1
ATOM 1381 O O . THR A 1 195 ? 60.791 33.166 16.691 1.00 17.73 183 THR A O 1
ATOM 1385 N N . THR A 1 196 ? 60.885 31.012 17.397 1.00 17.02 184 THR A N 1
ATOM 1386 C CA . THR A 1 196 ? 61.523 31.337 18.643 1.00 18.96 184 THR A CA 1
ATOM 1387 C C . THR A 1 196 ? 63.041 31.287 18.572 1.00 18.38 184 THR A C 1
ATOM 1388 O O . THR A 1 196 ? 63.651 30.344 18.081 1.00 17.07 184 THR A O 1
ATOM 1392 N N . PRO A 1 197 ? 63.742 32.307 19.083 1.00 18.37 185 PRO A N 1
ATOM 1393 C CA . PRO A 1 197 ? 65.181 32.219 19.138 1.00 17.99 185 PRO A CA 1
ATOM 1394 C C . PRO A 1 197 ? 65.815 31.210 20.118 1.00 16.16 185 PRO A C 1
ATOM 1395 O O . PRO A 1 197 ? 67.009 31.047 20.082 1.00 18.84 185 PRO A O 1
ATOM 1399 N N . ILE A 1 198 ? 65.023 30.565 20.934 1.00 17.45 186 ILE A N 1
ATOM 1400 C CA . ILE A 1 198 ? 65.458 29.441 21.806 1.00 17.08 186 ILE A CA 1
ATOM 1401 C C . ILE A 1 198 ? 66.189 28.380 20.908 1.00 15.89 186 ILE A C 1
ATOM 1402 O O . ILE A 1 198 ? 67.204 27.806 21.274 1.00 16.89 186 ILE A O 1
ATOM 1407 N N . ASP A 1 199 ? 65.664 28.212 19.685 1.00 17.54 187 ASP A N 1
ATOM 1408 C CA . ASP A 1 199 ? 66.300 27.273 18.736 1.00 16.50 187 ASP A CA 1
ATOM 1409 C C . ASP A 1 199 ? 66.256 27.637 17.270 1.00 17.51 187 ASP A C 1
ATOM 1410 O O . ASP A 1 199 ? 66.822 26.901 16.436 1.00 15.32 187 ASP A O 1
ATOM 1415 N N . GLY A 1 200 ? 65.611 28.741 16.943 1.00 17.12 188 GLY A N 1
ATOM 1416 C CA . GLY A 1 200 ? 65.631 29.311 15.610 1.00 16.94 188 GLY A CA 1
ATOM 1417 C C . GLY A 1 200 ? 64.575 28.808 14.635 1.00 14.11 188 GLY A C 1
ATOM 1418 O O . GLY A 1 200 ? 64.376 29.401 13.553 1.00 17.16 188 GLY A O 1
ATOM 1419 N N . VAL A 1 201 ? 63.911 27.700 14.972 1.00 14.97 189 VAL A N 1
ATOM 1420 C CA . VAL A 1 201 ? 63.054 27.008 14.001 1.00 16.31 189 VAL A CA 1
ATOM 1421 C C . VAL A 1 201 ? 61.634 26.728 14.469 1.00 14.84 189 VAL A C 1
ATOM 1422 O O . VAL A 1 201 ? 60.729 26.730 13.661 1.00 15.79 189 VAL A O 1
ATOM 1426 N N . HIS A 1 202 ? 61.432 26.493 15.771 1.00 14.38 190 HIS A N 1
ATOM 1427 C CA . HIS A 1 202 ? 60.141 26.165 16.298 1.00 14.48 190 HIS A CA 1
ATOM 1428 C C . HIS A 1 202 ? 59.260 27.384 16.586 1.00 15.06 190 HIS A C 1
ATOM 1429 O O . HIS A 1 202 ? 59.752 28.525 16.556 1.00 14.82 190 HIS A O 1
ATOM 1436 N N . LEU A 1 203 ? 58.013 27.108 16.846 1.00 14.29 191 LEU A N 1
ATOM 1437 C CA . LEU A 1 203 ? 57.012 28.150 17.273 1.00 15.35 191 LEU A CA 1
ATOM 1438 C C . LEU A 1 203 ? 56.613 27.910 18.716 1.00 16.88 191 LEU A C 1
ATOM 1439 O O . LEU A 1 203 ? 56.234 26.801 19.138 1.00 16.30 191 LEU A O 1
ATOM 1444 N N . ASP A 1 204 ? 56.555 28.977 19.528 1.00 16.67 192 ASP A N 1
ATOM 1445 C CA . ASP A 1 204 ? 55.976 28.807 20.826 1.00 15.10 192 ASP A CA 1
ATOM 1446 C C . ASP A 1 204 ? 54.474 28.677 20.716 1.00 14.99 192 ASP A C 1
ATOM 1447 O O . ASP A 1 204 ? 53.934 28.651 19.612 1.00 16.46 192 ASP A O 1
ATOM 1452 N N . ALA A 1 205 ? 53.762 28.540 21.860 1.00 14.71 193 ALA A N 1
ATOM 1453 C CA . ALA A 1 205 ? 52.321 28.213 21.842 1.00 15.48 193 ALA A CA 1
ATOM 1454 C C . ALA A 1 205 ? 51.488 29.279 21.194 1.00 17.02 193 ALA A C 1
ATOM 1455 O O . ALA A 1 205 ? 50.566 29.031 20.389 1.00 16.80 193 ALA A O 1
ATOM 1457 N N . GLU A 1 206 ? 51.771 30.515 21.556 1.00 16.15 194 GLU A N 1
ATOM 1458 C CA . GLU A 1 206 ? 50.980 31.588 20.962 1.00 16.59 194 GLU A CA 1
ATOM 1459 C C . GLU A 1 206 ? 51.239 31.692 19.486 1.00 16.37 194 GLU A C 1
ATOM 1460 O O . GLU A 1 206 ? 50.284 32.013 18.743 1.00 17.73 194 GLU A O 1
ATOM 1466 N N . ASN A 1 207 ? 52.503 31.547 19.051 1.00 15.46 195 ASN A N 1
ATOM 1467 C CA . ASN A 1 207 ? 52.823 31.668 17.641 1.00 14.93 195 ASN A CA 1
ATOM 1468 C C . ASN A 1 207 ? 52.240 30.509 16.829 1.00 17.21 195 ASN A C 1
ATOM 1469 O O . ASN A 1 207 ? 51.791 30.698 15.678 1.00 16.38 195 ASN A O 1
ATOM 1474 N N . THR A 1 208 ? 52.108 29.373 17.466 1.00 16.14 196 THR A N 1
ATOM 1475 C CA . THR A 1 208 ? 51.436 28.217 16.801 1.00 15.10 196 THR A CA 1
ATOM 1476 C C . THR A 1 208 ? 49.920 28.504 16.665 1.00 16.60 196 THR A C 1
ATOM 1477 O O . THR A 1 208 ? 49.316 28.349 15.605 1.00 17.41 196 THR A O 1
ATOM 1481 N N . ARG A 1 209 ? 49.303 29.055 17.727 1.00 15.59 197 ARG A N 1
ATOM 1482 C CA . ARG A 1 209 ? 47.892 29.452 17.629 1.00 17.29 197 ARG A CA 1
ATOM 1483 C C . ARG A 1 209 ? 47.622 30.501 16.536 1.00 16.41 197 ARG A C 1
ATOM 1484 O O . ARG A 1 209 ? 46.595 30.398 15.786 1.00 19.17 197 ARG A O 1
ATOM 1492 N N . ALA A 1 210 ? 48.561 31.399 16.328 1.00 18.41 198 ALA A N 1
ATOM 1493 C CA . ALA A 1 210 ? 48.460 32.532 15.397 1.00 18.57 198 ALA A CA 1
ATOM 1494 C C . ALA A 1 210 ? 48.383 32.014 14.003 1.00 21.86 198 ALA A C 1
ATOM 1495 O O . ALA A 1 210 ? 47.645 32.548 13.165 1.00 19.89 198 ALA A O 1
ATOM 1497 N N . VAL A 1 211 ? 49.165 30.955 13.714 1.00 20.75 199 VAL A N 1
ATOM 1498 C CA . VAL A 1 211 ? 49.071 30.325 12.396 1.00 17.82 199 VAL A CA 1
ATOM 1499 C C . VAL A 1 211 ? 47.681 29.821 12.186 1.00 17.34 199 VAL A C 1
ATOM 1500 O O . VAL A 1 211 ? 47.120 30.041 11.107 1.00 19.35 199 VAL A O 1
ATOM 1504 N N . GLY A 1 212 ? 47.113 29.074 13.125 1.00 16.44 200 GLY A N 1
ATOM 1505 C CA . GLY A 1 212 ? 45.811 28.495 12.972 1.00 20.29 200 GLY A CA 1
ATOM 1506 C C . GLY A 1 212 ? 44.744 29.571 12.765 1.00 20.99 200 GLY A C 1
ATOM 1507 O O . GLY A 1 212 ? 43.860 29.424 11.919 1.00 21.61 200 GLY A O 1
ATOM 1508 N N . ARG A 1 213 ? 44.815 30.639 13.564 1.00 21.89 201 ARG A N 1
ATOM 1509 C CA . ARG A 1 213 ? 43.823 31.769 13.419 1.00 23.57 201 ARG A CA 1
ATOM 1510 C C . ARG A 1 213 ? 43.982 32.461 12.109 1.00 22.06 201 ARG A C 1
ATOM 1511 O O . ARG A 1 213 ? 42.992 32.765 11.425 1.00 22.84 201 ARG A O 1
ATOM 1519 N N . GLY A 1 214 ? 45.228 32.699 11.725 1.00 18.69 202 GLY A N 1
ATOM 1520 C CA . GLY A 1 214 ? 45.567 33.292 10.466 1.00 22.07 202 GLY A CA 1
ATOM 1521 C C . GLY A 1 214 ? 45.077 32.578 9.222 1.00 22.65 202 GLY A C 1
ATOM 1522 O O . GLY A 1 214 ? 44.773 33.226 8.219 1.00 20.69 202 GLY A O 1
ATOM 1523 N N . LEU A 1 215 ? 45.006 31.239 9.279 1.00 20.09 203 LEU A N 1
ATOM 1524 C CA . LEU A 1 215 ? 44.539 30.448 8.113 1.00 19.17 203 LEU A CA 1
ATOM 1525 C C . LEU A 1 215 ? 43.044 30.406 7.936 1.00 21.00 203 LEU A C 1
ATOM 1526 O O . LEU A 1 215 ? 42.540 30.053 6.894 1.00 21.43 203 LEU A O 1
ATOM 1531 N N . GLU A 1 216 ? 42.287 30.829 8.947 1.00 23.95 204 GLU A N 1
ATOM 1532 C CA . GLU A 1 216 ? 40.838 30.608 8.883 1.00 27.02 204 GLU A CA 1
ATOM 1533 C C . GLU A 1 216 ? 40.185 31.234 7.621 1.00 23.72 204 GLU A C 1
ATOM 1534 O O . GLU A 1 216 ? 39.412 30.565 6.991 1.00 25.35 204 GLU A O 1
ATOM 1540 N N . PRO A 1 217 ? 40.502 32.498 7.276 1.00 25.47 205 PRO A N 1
ATOM 1541 C CA . PRO A 1 217 ? 39.832 33.119 6.133 1.00 26.80 205 PRO A CA 1
ATOM 1542 C C . PRO A 1 217 ? 40.109 32.428 4.806 1.00 28.32 205 PRO A C 1
ATOM 1543 O O . PRO A 1 217 ? 39.172 32.203 4.071 1.00 26.93 205 PRO A O 1
ATOM 1547 N N . VAL A 1 218 ? 41.387 32.087 4.511 1.00 25.05 206 VAL A N 1
ATOM 1548 C CA . VAL A 1 218 ? 41.725 31.429 3.259 1.00 24.42 206 VAL A CA 1
ATOM 1549 C C . VAL A 1 218 ? 41.177 30.009 3.270 1.00 23.21 206 VAL A C 1
ATOM 1550 O O . VAL A 1 218 ? 40.684 29.529 2.246 1.00 22.42 206 VAL A O 1
ATOM 1554 N N . VAL A 1 219 ? 41.166 29.355 4.423 1.00 21.41 207 VAL A N 1
ATOM 1555 C CA . VAL A 1 219 ? 40.540 28.044 4.536 1.00 21.47 207 VAL A CA 1
ATOM 1556 C C . VAL A 1 219 ? 39.037 28.064 4.280 1.00 26.08 207 VAL A C 1
ATOM 1557 O O . VAL A 1 219 ? 38.564 27.320 3.481 1.00 23.32 207 VAL A O 1
ATOM 1561 N N . ARG A 1 220 ? 38.304 28.952 4.927 1.00 25.81 208 ARG A N 1
ATOM 1562 C CA . ARG A 1 220 ? 36.957 29.178 4.439 1.00 30.14 208 ARG A CA 1
ATOM 1563 C C . ARG A 1 220 ? 36.866 29.534 2.955 1.00 27.41 208 ARG A C 1
ATOM 1564 O O . ARG A 1 220 ? 36.152 28.930 2.240 1.00 33.98 208 ARG A O 1
ATOM 1572 N N . MET A 1 221 ? 37.569 30.483 2.438 1.00 29.39 209 MET A N 1
ATOM 1573 C CA . MET A 1 221 ? 37.349 30.726 1.037 1.00 33.61 209 MET A CA 1
ATOM 1574 C C . MET A 1 221 ? 37.432 29.435 0.206 1.00 37.07 209 MET A C 1
ATOM 1575 O O . MET A 1 221 ? 36.610 29.180 -0.605 1.00 32.98 209 MET A O 1
ATOM 1580 N N . MET A 1 222 ? 38.449 28.628 0.452 1.00 32.99 210 MET A N 1
ATOM 1581 C CA . MET A 1 222 ? 38.684 27.428 -0.331 1.00 31.68 210 MET A CA 1
ATOM 1582 C C . MET A 1 222 ? 37.687 26.345 -0.085 1.00 27.72 210 MET A C 1
ATOM 1583 O O . MET A 1 222 ? 37.466 25.564 -0.972 1.00 35.64 210 MET A O 1
ATOM 1588 N N . LEU A 1 223 ? 37.046 26.298 1.061 1.00 28.03 211 LEU A N 1
ATOM 1589 C CA . LEU A 1 223 ? 36.066 25.275 1.337 1.00 26.11 211 LEU A CA 1
ATOM 1590 C C . LEU A 1 223 ? 34.601 25.730 0.939 1.00 31.91 211 LEU A C 1
ATOM 1591 O O . LEU A 1 223 ? 33.686 24.927 1.084 1.00 33.06 211 LEU A O 1
ATOM 1596 N N . GLY A 1 224 ? 34.452 26.967 0.473 1.00 33.51 212 GLY A N 1
ATOM 1597 C CA . GLY A 1 224 ? 33.134 27.686 0.388 1.00 35.70 212 GLY A CA 1
ATOM 1598 C C . GLY A 1 224 ? 32.423 27.789 1.733 1.00 39.29 212 GLY A C 1
ATOM 1599 O O . GLY A 1 224 ? 31.200 27.694 1.800 1.00 46.03 212 GLY A O 1
ATOM 1600 N N . LEU A 1 225 ? 33.208 28.021 2.788 1.00 40.64 213 LEU A N 1
ATOM 1601 C CA . LEU A 1 225 ? 32.909 27.724 4.197 1.00 42.10 213 LEU A CA 1
ATOM 1602 C C . LEU A 1 225 ? 32.663 26.225 4.449 1.00 50.47 213 LEU A C 1
ATOM 1603 O O . LEU A 1 225 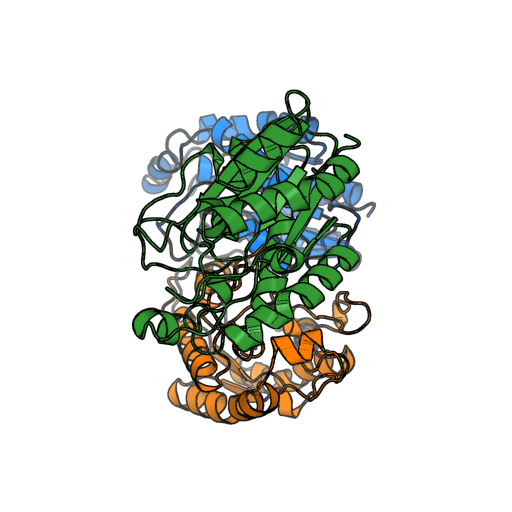? 33.021 25.672 5.484 1.00 54.01 213 LEU A O 1
ATOM 1608 N N . MET B 1 13 ? 44.177 14.636 29.873 1.00 31.00 1 MET B N 1
ATOM 1609 C CA . MET B 1 13 ? 43.601 14.275 28.535 1.00 32.12 1 MET B CA 1
ATOM 1610 C C . MET B 1 13 ? 44.371 13.039 28.020 1.00 28.04 1 MET B C 1
ATOM 1611 O O . MET B 1 13 ? 45.566 13.105 27.927 1.00 28.70 1 MET B O 1
ATOM 1616 N N . LYS B 1 14 ? 43.708 11.900 27.806 1.00 27.92 2 LYS B N 1
ATOM 1617 C CA . LYS B 1 14 ? 44.381 10.640 27.273 1.00 25.80 2 LYS B CA 1
ATOM 1618 C C . LYS B 1 14 ? 44.311 10.663 25.756 1.00 24.18 2 LYS B C 1
ATOM 1619 O O . LYS B 1 14 ? 43.352 11.161 25.157 1.00 25.77 2 LYS B O 1
ATOM 1625 N N . THR B 1 15 ? 45.346 10.147 25.088 1.00 21.20 3 THR B N 1
ATOM 1626 C CA . THR B 1 15 ? 45.331 10.104 23.636 1.00 18.06 3 THR B CA 1
ATOM 1627 C C . THR B 1 15 ? 45.376 8.627 23.213 1.00 16.01 3 THR B C 1
ATOM 1628 O O . THR B 1 15 ? 46.104 7.822 23.806 1.00 16.74 3 THR B O 1
ATOM 1632 N N . VAL B 1 16 ? 44.474 8.297 22.328 1.00 16.55 4 VAL B N 1
ATOM 1633 C CA . VAL B 1 16 ? 44.229 6.918 21.866 1.00 15.76 4 VAL B CA 1
ATOM 1634 C C . VAL B 1 16 ? 44.447 6.882 20.375 1.00 15.55 4 VAL B C 1
ATOM 1635 O O . VAL B 1 16 ? 43.722 7.554 19.599 1.00 17.96 4 VAL B O 1
ATOM 1639 N N . LEU B 1 17 ? 45.349 5.994 19.910 1.00 14.27 5 LEU B N 1
ATOM 1640 C CA . LEU B 1 17 ? 45.492 5.756 18.458 1.00 12.99 5 LEU B CA 1
ATOM 1641 C C . LEU B 1 17 ? 44.798 4.510 18.064 1.00 12.85 5 LEU B C 1
ATOM 1642 O O . LEU B 1 17 ? 45.014 3.474 18.713 1.00 14.71 5 LEU B O 1
ATOM 1647 N N . CYS B 1 18 ? 43.969 4.620 17.032 1.00 13.49 6 CYS B N 1
ATOM 1648 C CA . CYS B 1 18 ? 43.243 3.511 16.458 1.00 14.56 6 CYS B CA 1
ATOM 1649 C C . CYS B 1 18 ? 43.860 3.121 15.121 1.00 12.73 6 CYS B C 1
ATOM 1650 O O . CYS B 1 18 ? 43.715 3.836 14.138 1.00 14.77 6 CYS B O 1
ATOM 1653 N N . TYR B 1 19 ? 44.563 1.972 15.096 1.00 13.23 7 TYR B N 1
ATOM 1654 C CA . TYR B 1 19 ? 45.370 1.591 13.937 1.00 11.57 7 TYR B CA 1
ATOM 1655 C C . TYR B 1 19 ? 44.752 0.383 13.276 1.00 12.37 7 TYR B C 1
ATOM 1656 O O . TYR B 1 19 ? 44.711 -0.737 13.864 1.00 14.01 7 TYR B O 1
ATOM 1665 N N . GLY B 1 20 ? 44.156 0.599 12.110 1.00 12.20 8 GLY B N 1
ATOM 1666 C CA . GLY B 1 20 ? 43.357 -0.456 11.477 1.00 12.81 8 GLY B CA 1
ATOM 1667 C C . GLY B 1 20 ? 43.384 -0.433 9.971 1.00 13.00 8 GLY B C 1
ATOM 1668 O O . GLY B 1 20 ? 44.252 0.181 9.352 1.00 12.93 8 GLY B O 1
ATOM 1669 N N . ASP B 1 21 ? 42.375 -1.096 9.375 1.00 12.79 9 ASP B N 1
ATOM 1670 C CA . ASP B 1 21 ? 42.219 -1.266 7.966 1.00 13.34 9 ASP B CA 1
ATOM 1671 C C . ASP B 1 21 ? 40.878 -0.707 7.513 1.00 13.46 9 ASP B C 1
ATOM 1672 O O . ASP B 1 21 ? 40.447 0.310 8.098 1.00 14.40 9 ASP B O 1
ATOM 1677 N N . SER B 1 22 ? 40.271 -1.255 6.436 1.00 14.29 10 SER B N 1
ATOM 1678 C CA . SER B 1 22 ? 39.029 -0.646 5.933 1.00 14.92 10 SER B CA 1
ATOM 1679 C C . SER B 1 22 ? 37.922 -0.695 6.992 1.00 14.67 10 SER B C 1
ATOM 1680 O O . SER B 1 22 ? 36.966 0.073 6.871 1.00 15.16 10 SER B O 1
ATOM 1683 N N . LEU B 1 23 ? 37.972 -1.621 7.948 1.00 14.71 11 LEU B N 1
ATOM 1684 C CA . LEU B 1 23 ? 36.891 -1.633 8.974 1.00 15.81 11 LEU B CA 1
ATOM 1685 C C . LEU B 1 23 ? 36.983 -0.407 9.879 1.00 18.05 11 LEU B C 1
ATOM 1686 O O . LEU B 1 23 ? 36.007 0.041 10.455 1.00 17.42 11 LEU B O 1
ATOM 1691 N N . THR B 1 24 ? 38.207 0.148 10.024 1.00 14.25 12 THR B N 1
ATOM 1692 C CA . THR B 1 24 ? 38.469 1.301 10.806 1.00 13.87 12 THR B CA 1
ATOM 1693 C C . THR B 1 24 ? 38.351 2.559 9.951 1.00 13.57 12 THR B C 1
ATOM 1694 O O . THR B 1 24 ? 37.766 3.564 10.435 1.00 14.29 12 THR B O 1
ATOM 1698 N N . TRP B 1 25 ? 38.732 2.503 8.656 1.00 14.42 13 TRP B N 1
ATOM 1699 C CA . TRP B 1 25 ? 38.465 3.601 7.711 1.00 13.57 13 TRP B CA 1
ATOM 1700 C C . TRP B 1 25 ? 36.925 3.845 7.618 1.00 14.17 13 TRP B C 1
ATOM 1701 O O . TRP B 1 25 ? 36.468 5.014 7.640 1.00 13.79 13 TRP B O 1
ATOM 1712 N N . GLY B 1 26 ? 36.205 2.753 7.579 1.00 16.67 14 GLY B N 1
ATOM 1713 C CA . GLY B 1 26 ? 34.711 2.768 7.582 1.00 17.30 14 GLY B CA 1
ATOM 1714 C C . GLY B 1 26 ? 34.202 2.493 6.176 1.00 19.53 14 GLY B C 1
ATOM 1715 O O . GLY B 1 26 ? 33.671 3.377 5.491 1.00 20.43 14 GLY B O 1
ATOM 1716 N N . TYR B 1 27 ? 34.437 1.284 5.666 1.00 19.11 15 TYR B N 1
ATOM 1717 C CA . TYR B 1 27 ? 34.111 0.929 4.343 1.00 20.14 15 TYR B CA 1
ATOM 1718 C C . TYR B 1 27 ? 32.622 0.445 4.223 1.00 20.67 15 TYR B C 1
ATOM 1719 O O . TYR B 1 27 ? 32.241 -0.479 4.893 1.00 19.64 15 TYR B O 1
ATOM 1728 N N . ASP B 1 28 ? 31.896 1.020 3.268 1.00 21.12 16 ASP B N 1
ATOM 1729 C CA . ASP B 1 28 ? 30.454 0.624 2.980 1.00 24.59 16 ASP B CA 1
ATOM 1730 C C . ASP B 1 28 ? 30.428 -0.340 1.814 1.00 23.28 16 ASP B C 1
ATOM 1731 O O . ASP B 1 28 ? 30.736 0.065 0.666 1.00 31.26 16 ASP B O 1
ATOM 1736 N N . ALA B 1 29 ? 30.137 -1.620 2.097 1.00 22.09 17 ALA B N 1
ATOM 1737 C CA . ALA B 1 29 ? 30.098 -2.730 1.159 1.00 22.74 17 ALA B CA 1
ATOM 1738 C C . ALA B 1 29 ? 29.115 -2.457 0.002 1.00 27.07 17 ALA B C 1
ATOM 1739 O O . ALA B 1 29 ? 29.294 -3.032 -1.034 1.00 33.04 17 ALA B O 1
ATOM 1741 N N . THR B 1 30 ? 28.184 -1.547 0.183 1.00 30.35 18 THR B N 1
ATOM 1742 C CA . THR B 1 30 ? 27.122 -1.255 -0.823 1.00 42.09 18 THR B CA 1
ATOM 1743 C C . THR B 1 30 ? 27.485 -0.122 -1.754 1.00 52.68 18 THR B C 1
ATOM 1744 O O . THR B 1 30 ? 27.853 -0.352 -2.930 1.00 49.88 18 THR B O 1
ATOM 1748 N N . GLY B 1 31 ? 27.324 1.101 -1.188 1.00 54.47 19 GLY B N 1
ATOM 1749 C CA . GLY B 1 31 ? 27.665 2.409 -1.802 1.00 53.83 19 GLY B CA 1
ATOM 1750 C C . GLY B 1 31 ? 29.033 2.370 -2.392 1.00 44.16 19 GLY B C 1
ATOM 1751 O O . GLY B 1 31 ? 29.364 3.184 -3.210 1.00 45.86 19 GLY B O 1
ATOM 1752 N N . SER B 1 32 ? 29.818 1.356 -2.023 1.00 55.41 20 SER B N 1
ATOM 1753 C CA . SER B 1 32 ? 31.257 1.344 -2.318 1.00 58.93 20 SER B CA 1
ATOM 1754 C C . SER B 1 32 ? 31.981 2.660 -1.833 1.00 56.83 20 SER B C 1
ATOM 1755 O O . SER B 1 32 ? 33.076 3.003 -2.321 1.00 60.04 20 SER B O 1
ATOM 1758 N N . GLY B 1 33 ? 31.368 3.328 -0.838 1.00 51.15 21 GLY B N 1
ATOM 1759 C CA . GLY B 1 33 ? 31.776 4.654 -0.302 1.00 41.13 21 GLY B CA 1
ATOM 1760 C C . GLY B 1 33 ? 32.286 4.536 1.135 1.00 32.63 21 GLY B C 1
ATOM 1761 O O . GLY B 1 33 ? 32.704 3.365 1.575 1.00 28.32 21 GLY B O 1
ATOM 1762 N N . ARG B 1 34 ? 32.361 5.717 1.810 1.00 24.48 22 ARG B N 1
ATOM 1763 C CA . ARG B 1 34 ? 32.805 5.789 3.181 1.00 20.54 22 ARG B CA 1
ATOM 1764 C C . ARG B 1 34 ? 31.690 6.017 4.152 1.00 22.59 22 ARG B C 1
ATOM 1765 O O . ARG B 1 34 ? 30.863 6.916 3.923 1.00 22.01 22 ARG B O 1
ATOM 1773 N N . HIS B 1 35 ? 31.638 5.213 5.218 1.00 19.59 23 HIS B N 1
ATOM 1774 C CA . HIS B 1 35 ? 30.662 5.467 6.268 1.00 20.68 23 HIS B CA 1
ATOM 1775 C C . HIS B 1 35 ? 30.832 6.930 6.717 1.00 24.06 23 HIS B C 1
ATOM 1776 O O . HIS B 1 35 ? 31.957 7.510 6.792 1.00 20.33 23 HIS B O 1
ATOM 1783 N N . ALA B 1 36 ? 29.724 7.563 7.129 1.00 22.66 24 ALA B N 1
ATOM 1784 C CA . ALA B 1 36 ? 29.820 8.906 7.695 1.00 21.46 24 ALA B CA 1
ATOM 1785 C C . ALA B 1 36 ? 30.719 8.935 8.946 1.00 20.43 24 ALA B C 1
ATOM 1786 O O . ALA B 1 36 ? 30.851 7.964 9.696 1.00 20.57 24 ALA B O 1
ATOM 1788 N N . LEU B 1 37 ? 31.249 10.054 9.253 1.00 21.68 25 LEU B N 1
ATOM 1789 C CA . LEU B 1 37 ? 32.177 10.196 10.383 1.00 21.51 25 LEU B CA 1
ATOM 1790 C C . LEU B 1 37 ? 31.635 9.695 11.702 1.00 23.34 25 LEU B C 1
ATOM 1791 O O . LEU B 1 37 ? 32.250 8.932 12.400 1.00 22.42 25 LEU B O 1
ATOM 1796 N N . GLU B 1 38 ? 30.408 10.052 12.001 1.00 22.92 26 GLU B N 1
ATOM 1797 C CA . GLU B 1 38 ? 29.862 9.585 13.227 1.00 21.63 26 GLU B CA 1
ATOM 1798 C C . GLU B 1 38 ? 29.549 8.069 13.281 1.00 22.17 26 GLU B C 1
ATOM 1799 O O . GLU B 1 38 ? 29.287 7.542 14.345 1.00 22.62 26 GLU B O 1
ATOM 1805 N N . ASP B 1 39 ? 29.550 7.397 12.133 1.00 22.28 27 ASP B N 1
ATOM 1806 C CA . ASP B 1 39 ? 29.291 5.922 12.067 1.00 20.48 27 ASP B CA 1
ATOM 1807 C C . ASP B 1 39 ? 30.616 5.059 12.116 1.00 23.87 27 ASP B C 1
ATOM 1808 O O . ASP B 1 39 ? 30.577 3.810 12.163 1.00 27.23 27 ASP B O 1
ATOM 1813 N N . ARG B 1 40 ? 31.763 5.732 12.132 1.00 20.54 28 ARG B N 1
ATOM 1814 C CA . ARG B 1 40 ? 33.039 5.011 12.260 1.00 18.94 28 ARG B CA 1
ATOM 1815 C C . ARG B 1 40 ? 33.331 4.674 13.699 1.00 19.52 28 ARG B C 1
ATOM 1816 O O . ARG B 1 40 ? 33.058 5.447 14.653 1.00 17.93 28 ARG B O 1
ATOM 1824 N N . TRP B 1 41 ? 33.956 3.539 13.932 1.00 18.01 29 TRP B N 1
ATOM 1825 C CA . TRP B 1 41 ? 34.175 3.128 15.297 1.00 17.93 29 TRP B CA 1
ATOM 1826 C C . TRP B 1 41 ? 34.998 3.995 16.193 1.00 16.97 29 TRP B C 1
ATOM 1827 O O . TRP B 1 41 ? 34.670 4.143 17.342 1.00 18.99 29 TRP B O 1
ATOM 1838 N N . PRO B 1 42 ? 36.060 4.604 15.705 1.00 16.33 30 PRO B N 1
ATOM 1839 C CA . PRO B 1 42 ? 36.771 5.518 16.604 1.00 16.57 30 PRO B CA 1
ATOM 1840 C C . PRO B 1 42 ? 35.965 6.766 16.993 1.00 16.90 30 PRO B C 1
ATOM 1841 O O . PRO B 1 42 ? 36.199 7.335 18.098 1.00 19.39 30 PRO B O 1
ATOM 1845 N N . SER B 1 43 ? 35.061 7.145 16.122 1.00 20.12 31 SER B N 1
ATOM 1846 C CA . SER B 1 43 ? 34.171 8.312 16.410 1.00 18.86 31 SER B CA 1
ATOM 1847 C C . SER B 1 43 ? 33.173 8.002 17.494 1.00 21.86 31 SER B C 1
ATOM 1848 O O . SER B 1 43 ? 32.894 8.848 18.396 1.00 21.72 31 SER B O 1
ATOM 1851 N N . VAL B 1 44 ? 32.590 6.837 17.380 1.00 21.56 32 VAL B N 1
ATOM 1852 C CA . VAL B 1 44 ? 31.733 6.281 18.472 1.00 19.74 32 VAL B CA 1
ATOM 1853 C C . VAL B 1 44 ? 32.452 6.213 19.787 1.00 24.29 32 VAL B C 1
ATOM 1854 O O . VAL B 1 44 ? 31.925 6.659 20.793 1.00 22.80 32 VAL B O 1
ATOM 1858 N N . LEU B 1 45 ? 33.697 5.724 19.807 1.00 20.90 33 LEU B N 1
ATOM 1859 C CA . LEU B 1 45 ? 34.486 5.631 20.983 1.00 19.85 33 LEU B CA 1
ATOM 1860 C C . LEU B 1 45 ? 34.770 7.022 21.548 1.00 19.70 33 LEU B C 1
ATOM 1861 O O . LEU B 1 45 ? 34.703 7.214 22.771 1.00 22.61 33 LEU B O 1
ATOM 1866 N N . GLN B 1 46 ? 35.136 7.961 20.666 1.00 19.57 34 GLN B N 1
ATOM 1867 C CA . GLN B 1 46 ? 35.424 9.351 21.027 1.00 19.45 34 GLN B CA 1
ATOM 1868 C C . GLN B 1 46 ? 34.184 9.969 21.725 1.00 22.04 34 GLN B C 1
ATOM 1869 O O . GLN B 1 46 ? 34.335 10.573 22.812 1.00 22.92 34 GLN B O 1
ATOM 1875 N N . LYS B 1 47 ? 33.040 9.751 21.103 1.00 22.93 35 LYS B N 1
ATOM 1876 C CA . LYS B 1 47 ? 31.735 10.351 21.599 1.00 25.72 35 LYS B CA 1
ATOM 1877 C C . LYS B 1 47 ? 31.458 9.808 22.985 1.00 25.12 35 LYS B C 1
ATOM 1878 O O . LYS B 1 47 ? 31.179 10.579 23.934 1.00 24.30 35 LYS B O 1
ATOM 1884 N N . ALA B 1 48 ? 31.654 8.509 23.156 1.00 24.78 36 ALA B N 1
ATOM 1885 C CA . ALA B 1 48 ? 31.538 7.869 24.468 1.00 28.81 36 ALA B CA 1
ATOM 1886 C C . ALA B 1 48 ? 32.511 8.402 25.527 1.00 33.10 36 ALA B C 1
ATOM 1887 O O . ALA B 1 48 ? 32.143 8.544 26.702 1.00 29.94 36 ALA B O 1
ATOM 1889 N N . LEU B 1 49 ? 33.768 8.691 25.156 1.00 23.81 37 LEU B N 1
ATOM 1890 C CA . LEU B 1 49 ? 34.729 9.031 26.140 1.00 23.03 37 LEU B CA 1
ATOM 1891 C C . LEU B 1 49 ? 34.636 10.547 26.478 1.00 21.95 37 LEU B C 1
ATOM 1892 O O . LEU B 1 49 ? 35.130 10.974 27.487 1.00 26.26 37 LEU B O 1
ATOM 1897 N N . GLY B 1 50 ? 34.139 11.298 25.506 1.00 23.60 38 GLY B N 1
ATOM 1898 C CA . GLY B 1 50 ? 34.028 12.749 25.537 1.00 29.31 38 GLY B CA 1
ATOM 1899 C C . GLY B 1 50 ? 35.358 13.441 25.692 1.00 32.19 38 GLY B C 1
ATOM 1900 O O . GLY B 1 50 ? 36.376 13.063 25.088 1.00 25.47 38 GLY B O 1
ATOM 1901 N N . SER B 1 51 ? 35.400 14.434 26.564 1.00 31.75 39 SER B N 1
ATOM 1902 C CA . SER B 1 51 ? 36.639 15.230 26.688 1.00 33.66 39 SER B CA 1
ATOM 1903 C C . SER B 1 51 ? 37.740 14.592 27.585 1.00 29.73 39 SER B C 1
ATOM 1904 O O . SER B 1 51 ? 38.808 15.116 27.720 1.00 35.94 39 SER B O 1
ATOM 1907 N N . ASP B 1 52 ? 37.508 13.423 28.128 1.00 27.60 40 ASP B N 1
ATOM 1908 C CA . ASP B 1 52 ? 38.527 12.723 28.823 1.00 31.23 40 ASP B CA 1
ATOM 1909 C C . ASP B 1 52 ? 39.623 12.156 27.822 1.00 30.83 40 ASP B C 1
ATOM 1910 O O . ASP B 1 52 ? 40.684 11.663 28.291 1.00 30.12 40 ASP B O 1
ATOM 1915 N N . ALA B 1 53 ? 39.324 12.175 26.530 1.00 25.87 41 ALA B N 1
ATOM 1916 C CA . ALA B 1 53 ? 40.268 11.515 25.555 1.00 24.23 41 ALA B CA 1
ATOM 1917 C C . ALA B 1 53 ? 40.217 12.183 24.228 1.00 22.70 41 ALA B C 1
ATOM 1918 O O . ALA B 1 53 ? 39.180 12.774 23.825 1.00 22.56 41 ALA B O 1
ATOM 1920 N N . HIS B 1 54 ? 41.333 12.068 23.471 1.00 19.77 42 HIS B N 1
ATOM 1921 C CA . HIS B 1 54 ? 41.400 12.501 22.125 1.00 18.23 42 HIS B CA 1
ATOM 1922 C C . HIS B 1 54 ? 41.710 11.188 21.334 1.00 19.80 42 HIS B C 1
ATOM 1923 O O . HIS B 1 54 ? 42.751 10.589 21.619 1.00 18.73 42 HIS B O 1
ATOM 1930 N N . VAL B 1 55 ? 40.793 10.800 20.477 1.00 17.96 43 VAL B N 1
ATOM 1931 C CA . VAL B 1 55 ? 40.926 9.566 19.651 1.00 18.18 43 VAL B CA 1
ATOM 1932 C C . VAL B 1 55 ? 41.361 9.907 18.272 1.00 18.63 43 VAL B C 1
ATOM 1933 O O . VAL B 1 55 ? 40.759 10.770 17.603 1.00 21.15 43 VAL B O 1
ATOM 1937 N N . ILE B 1 56 ? 42.376 9.172 17.775 1.00 15.33 44 ILE B N 1
ATOM 1938 C CA . ILE B 1 56 ? 42.959 9.445 16.448 1.00 15.88 44 ILE B CA 1
ATOM 1939 C C . ILE B 1 56 ? 42.733 8.188 15.586 1.00 15.88 44 ILE B C 1
ATOM 1940 O O . ILE B 1 56 ? 43.120 7.125 16.002 1.00 18.27 44 ILE B O 1
ATOM 1945 N N . ALA B 1 57 ? 42.060 8.346 14.458 1.00 14.97 45 ALA B N 1
ATOM 1946 C CA . ALA B 1 57 ? 41.686 7.235 13.598 1.00 15.36 45 ALA B CA 1
ATOM 1947 C C . ALA B 1 57 ? 42.770 7.148 12.479 1.00 16.45 45 ALA B C 1
ATOM 1948 O O . ALA B 1 57 ? 43.024 8.122 11.778 1.00 20.14 45 ALA B O 1
ATOM 1950 N N . GLU B 1 58 ? 43.361 5.960 12.341 1.00 15.05 46 GLU B N 1
ATOM 1951 C CA . GLU B 1 58 ? 44.381 5.650 11.284 1.00 13.87 46 GLU B CA 1
ATOM 1952 C C . GLU B 1 58 ? 44.008 4.314 10.686 1.00 13.74 46 GLU B C 1
ATOM 1953 O O . GLU B 1 58 ? 44.628 3.271 10.917 1.00 13.71 46 GLU B O 1
ATOM 1959 N N . GLY B 1 59 ? 42.940 4.352 9.890 1.00 13.88 47 GLY B N 1
ATOM 1960 C CA . GLY B 1 59 ? 42.431 3.215 9.182 1.00 12.85 47 GLY B CA 1
ATOM 1961 C C . GLY B 1 59 ? 42.725 3.279 7.708 1.00 12.15 47 GLY B C 1
ATOM 1962 O O . GLY B 1 59 ? 42.329 4.224 7.021 1.00 15.32 47 GLY B O 1
ATOM 1963 N N . LEU B 1 60 ? 43.505 2.306 7.194 1.00 12.63 48 LEU B N 1
ATOM 1964 C CA . LEU B 1 60 ? 43.888 2.238 5.794 1.00 11.56 48 LEU B CA 1
ATOM 1965 C C . LEU B 1 60 ? 43.354 1.006 5.076 1.00 12.56 48 LEU B C 1
ATOM 1966 O O . LEU B 1 60 ? 43.588 -0.135 5.476 1.00 12.67 48 LEU B O 1
ATOM 1971 N N . ASN B 1 61 ? 42.597 1.219 3.998 1.00 12.70 49 ASN B N 1
ATOM 1972 C CA . ASN B 1 61 ? 42.036 0.137 3.303 1.00 12.17 49 ASN B CA 1
ATOM 1973 C C . ASN B 1 61 ? 43.088 -0.812 2.787 1.00 13.02 49 ASN B C 1
ATOM 1974 O O . ASN B 1 61 ? 44.015 -0.392 2.131 1.00 13.31 49 ASN B O 1
ATOM 1979 N N . GLY B 1 62 ? 42.886 -2.091 3.015 1.00 12.40 50 GLY B N 1
ATOM 1980 C CA . GLY B 1 62 ? 43.838 -3.108 2.636 1.00 12.01 50 GLY B CA 1
ATOM 1981 C C . GLY B 1 62 ? 45.013 -3.339 3.576 1.00 11.75 50 GLY B C 1
ATOM 1982 O O . GLY B 1 62 ? 45.841 -4.250 3.261 1.00 11.44 50 GLY B O 1
ATOM 1983 N N . ARG B 1 63 ? 45.139 -2.588 4.637 1.00 11.98 51 ARG B N 1
ATOM 1984 C CA . ARG B 1 63 ? 46.275 -2.771 5.544 1.00 10.82 51 ARG B CA 1
ATOM 1985 C C . ARG B 1 63 ? 46.371 -4.185 6.145 1.00 11.47 51 ARG B C 1
ATOM 1986 O O . ARG B 1 63 ? 45.444 -4.664 6.648 1.00 11.33 51 ARG B O 1
ATOM 1994 N N . THR B 1 64 ? 47.545 -4.789 6.050 1.00 10.26 52 THR B N 1
ATOM 1995 C CA . THR B 1 64 ? 47.849 -6.041 6.646 1.00 10.27 52 THR B CA 1
ATOM 1996 C C . THR B 1 64 ? 48.584 -5.841 7.969 1.00 10.45 52 THR B C 1
ATOM 1997 O O . THR B 1 64 ? 49.068 -4.759 8.301 1.00 10.52 52 THR B O 1
ATOM 2001 N N . THR B 1 65 ? 48.765 -6.891 8.740 1.00 10.88 53 THR B N 1
ATOM 2002 C CA . THR B 1 65 ? 49.525 -6.795 9.953 1.00 11.22 53 THR B CA 1
ATOM 2003 C C . THR B 1 65 ? 51.004 -6.426 9.688 1.00 12.82 53 THR B C 1
ATOM 2004 O O . THR B 1 65 ? 51.485 -5.368 10.102 1.00 11.81 53 THR B O 1
ATOM 2008 N N . ALA B 1 66 ? 51.683 -7.207 8.847 1.00 11.59 54 ALA B N 1
ATOM 2009 C CA . ALA B 1 66 ? 53.128 -7.034 8.662 1.00 10.98 54 ALA B CA 1
ATOM 2010 C C . ALA B 1 66 ? 53.598 -7.542 7.311 1.00 11.36 54 ALA B C 1
ATOM 2011 O O . ALA B 1 66 ? 54.732 -8.015 7.166 1.00 11.71 54 ALA B O 1
ATOM 2013 N N . TYR B 1 67 ? 52.737 -7.399 6.296 1.00 10.89 55 TYR B N 1
ATOM 2014 C CA . TYR B 1 67 ? 52.926 -8.026 4.955 1.00 11.92 55 TYR B CA 1
ATOM 2015 C C . TYR B 1 67 ? 52.707 -7.015 3.819 1.00 10.39 55 TYR B C 1
ATOM 2016 O O . TYR B 1 67 ? 51.828 -6.185 3.815 1.00 12.27 55 TYR B O 1
ATOM 2025 N N . ASP B 1 68 ? 53.621 -7.054 2.831 1.00 11.89 56 ASP B N 1
ATOM 2026 C CA . ASP B 1 68 ? 53.527 -6.150 1.735 1.00 12.77 56 ASP B CA 1
ATOM 2027 C C . ASP B 1 68 ? 52.313 -6.483 0.862 1.00 12.13 56 ASP B C 1
ATOM 2028 O O . ASP B 1 68 ? 52.064 -7.678 0.595 1.00 13.26 56 ASP B O 1
ATOM 2033 N N . ASP B 1 69 ? 51.746 -5.430 0.260 1.00 11.85 57 ASP B N 1
ATOM 2034 C CA . ASP B 1 69 ? 50.656 -5.509 -0.709 1.00 13.45 57 ASP B CA 1
ATOM 2035 C C . ASP B 1 69 ? 50.699 -4.290 -1.586 1.00 13.78 57 ASP B C 1
ATOM 2036 O O . ASP B 1 69 ? 50.519 -3.206 -1.070 1.00 13.87 57 ASP B O 1
ATOM 2041 N N . HIS B 1 70 ? 51.095 -4.462 -2.860 1.00 13.38 58 HIS B N 1
ATOM 2042 C CA . HIS B 1 70 ? 51.385 -3.383 -3.795 1.00 13.87 58 HIS B CA 1
ATOM 2043 C C . HIS B 1 70 ? 50.221 -3.099 -4.690 1.00 14.77 58 HIS B C 1
ATOM 2044 O O . HIS B 1 70 ? 50.374 -2.506 -5.744 1.00 16.04 58 HIS B O 1
ATOM 2051 N N . LEU B 1 71 ? 49.039 -3.557 -4.330 1.00 13.98 59 LEU B N 1
ATOM 2052 C CA . LEU B 1 71 ? 47.861 -3.376 -5.209 1.00 13.84 59 LEU B CA 1
ATOM 2053 C C . LEU B 1 71 ? 47.088 -2.033 -5.117 1.00 15.55 59 LEU B C 1
ATOM 2054 O O . LEU B 1 71 ? 46.031 -1.867 -5.744 1.00 16.65 59 LEU B O 1
ATOM 2059 N N . ALA B 1 72 ? 47.566 -1.060 -4.300 1.00 14.15 60 ALA B N 1
ATOM 2060 C CA . ALA B 1 72 ? 46.861 0.204 -4.181 1.00 13.22 60 ALA B CA 1
ATOM 2061 C C . ALA B 1 72 ? 47.922 1.277 -4.034 1.00 13.33 60 ALA B C 1
ATOM 2062 O O . ALA B 1 72 ? 49.152 1.034 -3.931 1.00 14.30 60 ALA B O 1
ATOM 2064 N N . ASP B 1 73 ? 47.443 2.511 -4.020 1.00 13.60 61 ASP B N 1
ATOM 2065 C CA . ASP B 1 73 ? 48.312 3.680 -3.989 1.00 13.05 61 ASP B CA 1
ATOM 2066 C C . ASP B 1 73 ? 48.659 4.081 -2.584 1.00 14.14 61 ASP B C 1
ATOM 2067 O O . ASP B 1 73 ? 48.356 5.179 -2.122 1.00 14.70 61 ASP B O 1
ATOM 2072 N N . CYS B 1 74 ? 49.401 3.215 -1.931 1.00 12.85 62 CYS B N 1
ATOM 2073 C CA . CYS B 1 74 ? 49.696 3.358 -0.499 1.00 12.22 62 CYS B CA 1
ATOM 2074 C C . CYS B 1 74 ? 50.545 2.188 -0.071 1.00 12.26 62 CYS B C 1
ATOM 2075 O O . CYS B 1 74 ? 50.638 1.188 -0.800 1.00 14.19 62 CYS B O 1
ATOM 2078 N N . ASP B 1 75 ? 51.124 2.301 1.141 1.00 11.58 63 ASP B N 1
ATOM 2079 C CA . ASP B 1 75 ? 51.879 1.151 1.690 1.00 11.79 63 ASP B CA 1
ATOM 2080 C C . ASP B 1 75 ? 50.977 0.467 2.642 1.00 11.59 63 ASP B C 1
ATOM 2081 O O . ASP B 1 75 ? 50.643 1.030 3.686 1.00 11.57 63 ASP B O 1
ATOM 2086 N N . ARG B 1 76 ? 50.622 -0.760 2.330 1.00 10.31 64 ARG B N 1
ATOM 2087 C CA . ARG B 1 76 ? 49.660 -1.574 3.114 1.00 10.95 64 ARG B CA 1
ATOM 2088 C C . ARG B 1 76 ? 50.276 -2.435 4.136 1.00 10.99 64 ARG B C 1
ATOM 2089 O O . ARG B 1 76 ? 49.578 -3.114 4.901 1.00 11.51 64 ARG B O 1
ATOM 2097 N N . ASN B 1 77 ? 51.594 -2.377 4.278 1.00 11.73 65 ASN B N 1
ATOM 2098 C CA . ASN B 1 77 ? 52.247 -3.126 5.313 1.00 11.05 65 ASN B CA 1
ATOM 2099 C C . ASN B 1 77 ? 52.102 -2.430 6.639 1.00 10.86 65 ASN B C 1
ATOM 2100 O O . ASN B 1 77 ? 52.679 -1.387 6.881 1.00 10.97 65 ASN B O 1
ATOM 2105 N N . GLY B 1 78 ? 51.302 -3.008 7.525 1.00 10.69 66 GLY B N 1
ATOM 2106 C CA . GLY B 1 78 ? 51.105 -2.337 8.834 1.00 10.28 66 GLY B CA 1
ATOM 2107 C C . GLY B 1 78 ? 52.332 -2.039 9.596 1.00 10.37 66 GLY B C 1
ATOM 2108 O O . GLY B 1 78 ? 52.486 -0.991 10.212 1.00 11.08 66 GLY B O 1
ATOM 2109 N N . ALA B 1 79 ? 53.228 -2.991 9.617 1.00 11.58 67 ALA B N 1
ATOM 2110 C CA . ALA B 1 79 ? 54.486 -2.839 10.315 1.00 10.54 67 ALA B CA 1
ATOM 2111 C C . ALA B 1 79 ? 55.413 -1.756 9.755 1.00 10.56 67 ALA B C 1
ATOM 2112 O O . ALA B 1 79 ? 56.077 -1.115 10.525 1.00 11.70 67 ALA B O 1
ATOM 2114 N N . ARG B 1 80 ? 55.490 -1.607 8.438 1.00 10.95 68 ARG B N 1
ATOM 2115 C CA . ARG B 1 80 ? 56.417 -0.619 7.904 1.00 11.88 68 ARG B CA 1
ATOM 2116 C C . ARG B 1 80 ? 56.088 0.805 8.334 1.00 11.96 68 ARG B C 1
ATOM 2117 O O . ARG B 1 80 ? 56.952 1.596 8.569 1.00 12.26 68 ARG B O 1
ATOM 2125 N N . VAL B 1 81 ? 54.776 1.023 8.231 1.00 10.87 69 VAL B N 1
ATOM 2126 C CA . VAL B 1 81 ? 54.147 2.301 8.365 1.00 10.28 69 VAL B CA 1
ATOM 2127 C C . VAL B 1 81 ? 53.982 2.710 9.818 1.00 9.23 69 VAL B C 1
ATOM 2128 O O . VAL B 1 81 ? 53.993 3.848 10.135 1.00 9.59 69 VAL B O 1
ATOM 2132 N N . LEU B 1 82 ? 53.807 1.731 10.688 1.00 9.54 70 LEU B N 1
ATOM 2133 C CA . LEU B 1 82 ? 53.450 2.099 12.050 1.00 10.58 70 LEU B CA 1
ATOM 2134 C C . LEU B 1 82 ? 54.441 3.009 12.786 1.00 10.35 70 LEU B C 1
ATOM 2135 O O . LEU B 1 82 ? 53.976 3.966 13.437 1.00 10.33 70 LEU B O 1
ATOM 2140 N N . PRO B 1 83 ? 55.761 2.862 12.679 1.00 9.87 71 PRO B N 1
ATOM 2141 C CA . PRO B 1 83 ? 56.624 3.809 13.394 1.00 10.10 71 PRO B CA 1
ATOM 2142 C C . PRO B 1 83 ? 56.353 5.265 13.008 1.00 9.48 71 PRO B C 1
ATOM 2143 O O . PRO B 1 83 ? 56.352 6.114 13.867 1.00 10.68 71 PRO B O 1
ATOM 2147 N N . THR B 1 84 ? 56.066 5.534 11.736 1.00 9.87 72 THR B N 1
ATOM 2148 C CA . THR B 1 84 ? 55.795 6.883 11.252 1.00 9.25 72 THR B CA 1
ATOM 2149 C C . THR B 1 84 ? 54.511 7.420 11.943 1.00 9.86 72 THR B C 1
ATOM 2150 O O . THR B 1 84 ? 54.417 8.592 12.320 1.00 10.96 72 THR B O 1
ATOM 2154 N N . VAL B 1 85 ? 53.517 6.562 12.023 1.00 10.36 73 VAL B N 1
ATOM 2155 C CA . VAL B 1 85 ? 52.194 6.900 12.594 1.00 10.57 73 VAL B CA 1
ATOM 2156 C C . VAL B 1 85 ? 52.361 7.156 14.098 1.00 11.83 73 VAL B C 1
ATOM 2157 O O . VAL B 1 85 ? 51.879 8.132 14.641 1.00 11.61 73 VAL B O 1
ATOM 2161 N N . LEU B 1 86 ? 53.056 6.267 14.796 1.00 10.42 74 LEU B N 1
ATOM 2162 C CA . LEU B 1 86 ? 53.361 6.488 16.200 1.00 10.55 74 LEU B CA 1
ATOM 2163 C C . LEU B 1 86 ? 54.057 7.801 16.453 1.00 10.99 74 LEU B C 1
ATOM 2164 O O . LEU B 1 86 ? 53.753 8.500 17.415 1.00 11.29 74 LEU B O 1
ATOM 2169 N N . HIS B 1 87 ? 55.027 8.126 15.603 1.00 11.55 75 HIS B N 1
ATOM 2170 C CA . HIS B 1 87 ? 55.836 9.330 15.814 1.00 11.56 75 HIS B CA 1
ATOM 2171 C C . HIS B 1 87 ? 55.026 10.568 15.584 1.00 12.53 75 HIS B C 1
ATOM 2172 O O . HIS B 1 87 ? 55.227 11.580 16.255 1.00 12.65 75 HIS B O 1
ATOM 2179 N N . THR B 1 88 ? 54.130 10.496 14.636 1.00 12.29 76 THR B N 1
ATOM 2180 C CA . THR B 1 88 ? 53.235 11.614 14.249 1.00 10.94 76 THR B CA 1
ATOM 2181 C C . THR B 1 88 ? 52.273 11.949 15.374 1.00 12.06 76 THR B C 1
ATOM 2182 O O . THR B 1 88 ? 51.940 13.165 15.609 1.00 11.70 76 THR B O 1
ATOM 2186 N N . HIS B 1 89 ? 51.825 10.932 16.101 1.00 12.20 77 HIS B N 1
ATOM 2187 C CA . HIS B 1 89 ? 50.773 11.124 17.102 1.00 12.58 77 HIS B CA 1
ATOM 2188 C C . HIS B 1 89 ? 51.181 11.054 18.558 1.00 14.66 77 HIS B C 1
ATOM 2189 O O . HIS B 1 89 ? 50.374 11.301 19.478 1.00 15.58 77 HIS B O 1
ATOM 2196 N N . ALA B 1 90 ? 52.457 10.839 18.821 1.00 12.49 78 ALA B N 1
ATOM 2197 C CA . ALA B 1 90 ? 53.001 10.761 20.200 1.00 13.89 78 ALA B CA 1
ATOM 2198 C C . ALA B 1 90 ? 52.832 12.102 20.872 1.00 14.34 78 ALA B C 1
ATOM 2199 O O . ALA B 1 90 ? 52.936 13.111 20.225 1.00 14.27 78 ALA B O 1
ATOM 2201 N N . PRO B 1 91 ? 52.684 12.107 22.177 1.00 14.79 79 PRO B N 1
ATOM 2202 C CA . PRO B 1 91 ? 52.650 10.937 23.098 1.00 15.14 79 PRO B CA 1
ATOM 2203 C C . PRO B 1 91 ? 51.333 10.299 23.143 1.00 16.93 79 PRO B C 1
ATOM 2204 O O . PRO B 1 91 ? 50.291 10.968 23.044 1.00 15.22 79 PRO B O 1
ATOM 2208 N N . LEU B 1 92 ? 51.358 8.953 23.226 1.00 15.53 80 LEU B N 1
ATOM 2209 C CA . LEU B 1 92 ? 50.158 8.141 23.210 1.00 15.49 80 LEU B CA 1
ATOM 2210 C C . LEU B 1 92 ? 49.961 7.418 24.546 1.00 16.91 80 LEU B C 1
ATOM 2211 O O . LEU B 1 92 ? 50.893 6.866 25.079 1.00 17.93 80 LEU B O 1
ATOM 2216 N N . ASP B 1 93 ? 48.714 7.342 25.028 1.00 17.03 81 ASP B N 1
ATOM 2217 C CA . ASP B 1 93 ? 48.394 6.559 26.240 1.00 18.22 81 ASP B CA 1
ATOM 2218 C C . ASP B 1 93 ? 47.948 5.167 25.926 1.00 16.76 81 ASP B C 1
ATOM 2219 O O . ASP B 1 93 ? 48.118 4.283 26.745 1.00 15.56 81 ASP B O 1
ATOM 2224 N N . LEU B 1 94 ? 47.358 4.985 24.750 1.00 16.39 82 LEU B N 1
ATOM 2225 C CA . LEU B 1 94 ? 46.818 3.710 24.296 1.00 15.65 82 LEU B CA 1
ATOM 2226 C C . LEU B 1 94 ? 46.842 3.596 22.766 1.00 14.33 82 LEU B C 1
ATOM 2227 O O . LEU B 1 94 ? 46.493 4.540 22.080 1.00 14.62 82 LEU B O 1
ATOM 2232 N N . ILE B 1 95 ? 47.262 2.415 22.289 1.00 15.34 83 ILE B N 1
ATOM 2233 C CA . ILE B 1 95 ? 47.186 2.039 20.894 1.00 14.42 83 ILE B CA 1
ATOM 2234 C C . ILE B 1 95 ? 46.152 0.898 20.816 1.00 14.25 83 ILE B C 1
ATOM 2235 O O . ILE B 1 95 ? 46.266 -0.081 21.592 1.00 14.95 83 ILE B O 1
ATOM 2240 N N . VAL B 1 96 ? 45.153 1.057 19.989 1.00 14.24 84 VAL B N 1
ATOM 2241 C CA . VAL B 1 96 ? 44.174 0.017 19.718 1.00 13.37 84 VAL B CA 1
ATOM 2242 C C . VAL B 1 96 ? 44.417 -0.506 18.314 1.00 12.61 84 VAL B C 1
ATOM 2243 O O . VAL B 1 96 ? 44.308 0.231 17.364 1.00 14.95 84 VAL B O 1
ATOM 2247 N N . PHE B 1 97 ? 44.790 -1.773 18.200 1.00 13.89 85 PHE B N 1
ATOM 2248 C CA . PHE B 1 97 ? 44.907 -2.372 16.905 1.00 13.44 85 PHE B CA 1
ATOM 2249 C C . PHE B 1 97 ? 43.668 -3.192 16.529 1.00 12.98 85 PHE B C 1
ATOM 2250 O O . PHE B 1 97 ? 43.168 -4.002 17.357 1.00 14.87 85 PHE B O 1
ATOM 2258 N N . MET B 1 98 ? 43.265 -3.057 15.295 1.00 12.50 86 MET B N 1
ATOM 2259 C CA . MET B 1 98 ? 42.256 -3.978 14.703 1.00 13.36 86 MET B CA 1
ATOM 2260 C C . MET B 1 98 ? 42.645 -4.330 13.291 1.00 13.30 86 MET B C 1
ATOM 2261 O O . MET B 1 98 ? 42.327 -3.631 12.346 1.00 14.13 86 MET B O 1
ATOM 2266 N N . LEU B 1 99 ? 43.466 -5.372 13.200 1.00 14.01 87 LEU B N 1
ATOM 2267 C CA . LEU B 1 99 ? 43.975 -5.884 11.956 1.00 12.97 87 LEU B CA 1
ATOM 2268 C C . LEU B 1 99 ? 43.978 -7.409 11.924 1.00 11.98 87 LEU B C 1
ATOM 2269 O O . LEU B 1 99 ? 43.949 -8.086 12.949 1.00 13.01 87 LEU B O 1
ATOM 2274 N N . GLY B 1 100 ? 43.960 -7.911 10.706 1.00 11.88 88 GLY B N 1
ATOM 2275 C CA . GLY B 1 100 ? 43.950 -9.319 10.453 1.00 12.74 88 GLY B CA 1
ATOM 2276 C C . GLY B 1 100 ? 43.065 -9.785 9.327 1.00 13.72 88 GLY B C 1
ATOM 2277 O O . GLY B 1 100 ? 43.353 -10.816 8.691 1.00 14.52 88 GLY B O 1
ATOM 2278 N N . SER B 1 101 ? 42.010 -9.031 9.010 1.00 14.16 89 SER B N 1
ATOM 2279 C CA . SER B 1 101 ? 41.175 -9.413 7.890 1.00 14.36 89 SER B CA 1
ATOM 2280 C C . SER B 1 101 ? 41.948 -9.584 6.609 1.00 14.86 89 SER B C 1
ATOM 2281 O O . SER B 1 101 ? 41.661 -10.484 5.819 1.00 14.52 89 SER B O 1
ATOM 2284 N N . ASN B 1 102 ? 42.800 -8.617 6.310 1.00 13.46 90 ASN B N 1
ATOM 2285 C CA . ASN B 1 102 ? 43.521 -8.696 5.026 1.00 13.38 90 ASN B CA 1
ATOM 2286 C C . ASN B 1 102 ? 44.523 -9.814 4.974 1.00 13.24 90 ASN B C 1
ATOM 2287 O O . ASN B 1 102 ? 44.851 -10.361 3.885 1.00 13.43 90 ASN B O 1
ATOM 2292 N N . ASP B 1 103 ? 45.046 -10.178 6.101 1.00 13.61 91 ASP B N 1
ATOM 2293 C CA . ASP B 1 103 ? 45.940 -11.326 6.229 1.00 13.11 91 ASP B CA 1
ATOM 2294 C C . ASP B 1 103 ? 45.206 -12.596 5.799 1.00 14.02 91 ASP B C 1
ATOM 2295 O O . ASP B 1 103 ? 45.875 -13.572 5.488 1.00 13.93 91 ASP B O 1
ATOM 2300 N N . MET B 1 104 ? 43.863 -12.598 5.804 1.00 14.15 92 MET B N 1
ATOM 2301 C CA . MET B 1 104 ? 43.148 -13.763 5.343 1.00 13.93 92 MET B CA 1
ATOM 2302 C C . MET B 1 104 ? 43.128 -13.998 3.847 1.00 14.56 92 MET B C 1
ATOM 2303 O O . MET B 1 104 ? 42.712 -15.092 3.437 1.00 17.17 92 MET B O 1
ATOM 2308 N N . LYS B 1 105 ? 43.604 -13.065 3.062 1.00 13.55 93 LYS B N 1
ATOM 2309 C CA . LYS B 1 105 ? 43.735 -13.240 1.645 1.00 14.02 93 LYS B CA 1
ATOM 2310 C C . LYS B 1 105 ? 44.864 -14.198 1.345 1.00 14.86 93 LYS B C 1
ATOM 2311 O O . LYS B 1 105 ? 45.998 -14.027 1.832 1.00 14.42 93 LYS B O 1
ATOM 2317 N N . PRO B 1 106 ? 44.591 -15.219 0.523 1.00 16.39 94 PRO B N 1
ATOM 2318 C CA . PRO B 1 106 ? 45.685 -16.057 0.107 1.00 17.41 94 PRO B CA 1
ATOM 2319 C C . PRO B 1 106 ? 46.865 -15.348 -0.519 1.00 16.87 94 PRO B C 1
ATOM 2320 O O . PRO B 1 106 ? 48.007 -15.836 -0.249 1.00 16.95 94 PRO B O 1
ATOM 2324 N N . ILE B 1 107 ? 46.651 -14.228 -1.244 1.00 16.26 95 ILE B N 1
ATOM 2325 C CA . ILE B 1 107 ? 47.813 -13.455 -1.763 1.00 16.78 95 ILE B CA 1
ATOM 2326 C C . ILE B 1 107 ? 48.705 -12.929 -0.627 1.00 19.57 95 ILE B C 1
ATOM 2327 O O . ILE B 1 107 ? 49.875 -12.730 -0.866 1.00 20.55 95 ILE B O 1
ATOM 2332 N N . ILE B 1 108 ? 48.199 -12.721 0.581 1.00 15.79 96 ILE B N 1
ATOM 2333 C CA . ILE B 1 108 ? 49.007 -12.200 1.672 1.00 14.52 96 ILE B CA 1
ATOM 2334 C C . ILE B 1 108 ? 49.629 -13.343 2.428 1.00 16.33 96 ILE B C 1
ATOM 2335 O O . ILE B 1 108 ? 50.848 -13.380 2.670 1.00 17.06 96 ILE B O 1
ATOM 2340 N N . HIS B 1 109 ? 48.825 -14.305 2.818 1.00 14.34 97 HIS B N 1
ATOM 2341 C CA . HIS B 1 109 ? 49.285 -15.605 3.348 1.00 14.12 97 HIS B CA 1
ATOM 2342 C C . HIS B 1 109 ? 48.084 -16.462 3.685 1.00 17.06 97 HIS B C 1
ATOM 2343 O O . HIS B 1 109 ? 48.222 -17.718 3.671 1.00 15.92 97 HIS B O 1
ATOM 2350 N N . GLY B 1 110 ? 47.011 -15.858 4.218 1.00 15.10 98 GLY B N 1
ATOM 2351 C CA . GLY B 1 110 ? 45.754 -16.550 4.446 1.00 17.21 98 GLY B CA 1
ATOM 2352 C C . GLY B 1 110 ? 45.696 -17.327 5.760 1.00 19.29 98 GLY B C 1
ATOM 2353 O O . GLY B 1 110 ? 44.806 -18.145 5.930 1.00 24.04 98 GLY B O 1
ATOM 2354 N N . THR B 1 111 ? 46.627 -17.125 6.679 1.00 17.03 99 THR B N 1
ATOM 2355 C CA . THR B 1 111 ? 46.648 -17.895 7.938 1.00 17.21 99 THR B CA 1
ATOM 2356 C C . THR B 1 111 ? 46.355 -17.055 9.182 1.00 19.43 99 THR B C 1
ATOM 2357 O O . THR B 1 111 ? 46.930 -16.000 9.393 1.00 15.33 99 THR B O 1
ATOM 2361 N N . ALA B 1 112 ? 45.476 -17.543 10.068 1.00 17.35 100 ALA B N 1
ATOM 2362 C CA . ALA B 1 112 ? 45.372 -16.923 11.370 1.00 17.19 100 ALA B CA 1
ATOM 2363 C C . ALA B 1 112 ? 46.699 -16.833 12.076 1.00 17.64 100 ALA B C 1
ATOM 2364 O O . ALA B 1 112 ? 46.968 -15.806 12.726 1.00 14.16 100 ALA B O 1
ATOM 2366 N N . PHE B 1 113 ? 47.541 -17.882 11.965 1.00 17.29 101 PHE B N 1
ATOM 2367 C CA . PHE B 1 113 ? 48.786 -17.823 12.671 1.00 17.03 101 PHE B CA 1
ATOM 2368 C C . PHE B 1 113 ? 49.711 -16.693 12.161 1.00 13.99 101 PHE B C 1
ATOM 2369 O O . PHE B 1 113 ? 50.373 -16.033 12.958 1.00 13.98 101 PHE B O 1
ATOM 2377 N N . GLY B 1 114 ? 49.817 -16.512 10.857 1.00 13.74 102 GLY B N 1
ATOM 2378 C CA . GLY B 1 114 ? 50.612 -15.425 10.334 1.00 13.69 102 GLY B CA 1
ATOM 2379 C C . GLY B 1 114 ? 50.109 -14.045 10.796 1.00 13.23 102 GLY B C 1
ATOM 2380 O O . GLY B 1 114 ? 50.899 -13.140 10.987 1.00 13.42 102 GLY B O 1
ATOM 2381 N N . ALA B 1 115 ? 48.806 -13.915 10.946 1.00 12.56 103 ALA B N 1
ATOM 2382 C CA . ALA B 1 115 ? 48.216 -12.661 11.466 1.00 12.67 103 ALA B CA 1
ATOM 2383 C C . ALA B 1 115 ? 48.598 -12.395 12.897 1.00 12.44 103 ALA B C 1
ATOM 2384 O O . ALA B 1 115 ? 48.946 -11.271 13.255 1.00 11.87 103 ALA B O 1
ATOM 2386 N N . VAL B 1 116 ? 48.557 -13.416 13.768 1.00 13.83 104 VAL B N 1
ATOM 2387 C CA . VAL B 1 116 ? 48.900 -13.170 15.160 1.00 14.09 104 VAL B CA 1
ATOM 2388 C C . VAL B 1 116 ? 50.375 -12.884 15.281 1.00 13.79 104 VAL B C 1
ATOM 2389 O O . VAL B 1 116 ? 50.740 -12.066 16.111 1.00 12.98 104 VAL B O 1
ATOM 2393 N N . LYS B 1 117 ? 51.199 -13.466 14.420 1.00 13.59 105 LYS B N 1
ATOM 2394 C CA . LYS B 1 117 ? 52.619 -13.139 14.500 1.00 13.84 105 LYS B CA 1
ATOM 2395 C C . LYS B 1 117 ? 52.832 -11.685 14.066 1.00 12.07 105 LYS B C 1
ATOM 2396 O O . LYS B 1 117 ? 53.761 -11.001 14.537 1.00 12.11 105 LYS B O 1
ATOM 2402 N N . GLY B 1 118 ? 52.036 -11.242 13.115 1.00 12.18 106 GLY B N 1
ATOM 2403 C CA . GLY B 1 118 ? 52.072 -9.842 12.621 1.00 10.67 106 GLY B CA 1
ATOM 2404 C C . GLY B 1 118 ? 51.703 -8.905 13.745 1.00 11.26 106 GLY B C 1
ATOM 2405 O O . GLY B 1 118 ? 52.308 -7.876 13.964 1.00 11.77 106 GLY B O 1
ATOM 2406 N N . ILE B 1 119 ? 50.612 -9.231 14.426 1.00 12.21 107 ILE B N 1
ATOM 2407 C CA . ILE B 1 119 ? 50.204 -8.432 15.614 1.00 11.62 107 ILE B CA 1
ATOM 2408 C C . ILE B 1 119 ? 51.352 -8.340 16.617 1.00 10.64 107 ILE B C 1
ATOM 2409 O O . ILE B 1 119 ? 51.622 -7.270 17.191 1.00 11.67 107 ILE B O 1
ATOM 2414 N N . GLU B 1 120 ? 51.994 -9.455 16.912 1.00 11.26 108 GLU B N 1
ATOM 2415 C CA . GLU B 1 120 ? 53.121 -9.452 17.809 1.00 13.24 108 GLU B CA 1
ATOM 2416 C C . GLU B 1 120 ? 54.184 -8.446 17.405 1.00 12.90 108 GLU B C 1
ATOM 2417 O O . GLU B 1 120 ? 54.793 -7.736 18.255 1.00 13.08 108 GLU B O 1
ATOM 2423 N N . ARG B 1 121 ? 54.480 -8.421 16.129 1.00 12.50 109 ARG B N 1
ATOM 2424 C CA . ARG B 1 121 ? 55.473 -7.494 15.655 1.00 13.01 109 ARG B CA 1
ATOM 2425 C C . ARG B 1 121 ? 55.022 -6.034 15.885 1.00 11.41 109 ARG B C 1
ATOM 2426 O O . ARG B 1 121 ? 55.775 -5.222 16.340 1.00 11.24 109 ARG B O 1
ATOM 2434 N N . LEU B 1 122 ? 53.758 -5.756 15.571 1.00 11.19 110 LEU B N 1
ATOM 2435 C CA . LEU B 1 122 ? 53.196 -4.392 15.871 1.00 10.51 110 LEU B CA 1
ATOM 2436 C C . LEU B 1 122 ? 53.282 -4.050 17.340 1.00 11.59 110 LEU B C 1
ATOM 2437 O O . LEU B 1 122 ? 53.642 -2.918 17.700 1.00 11.99 110 LEU B O 1
ATOM 2442 N N . VAL B 1 123 ? 53.000 -4.992 18.245 1.00 12.23 111 VAL B N 1
ATOM 2443 C CA . VAL B 1 123 ? 53.137 -4.749 19.683 1.00 12.61 111 VAL B CA 1
ATOM 2444 C C . VAL B 1 123 ? 54.584 -4.350 20.045 1.00 11.98 111 VAL B C 1
ATOM 2445 O O . VAL B 1 123 ? 54.857 -3.349 20.739 1.00 13.04 111 VAL B O 1
ATOM 2449 N N . ASN B 1 124 ? 55.539 -5.078 19.523 1.00 12.03 112 ASN B N 1
ATOM 2450 C CA . ASN B 1 124 ? 56.880 -4.790 19.795 1.00 12.69 112 ASN B CA 1
ATOM 2451 C C . ASN B 1 124 ? 57.360 -3.493 19.182 1.00 12.26 112 ASN B C 1
ATOM 2452 O O . ASN B 1 124 ? 58.182 -2.811 19.786 1.00 13.16 112 ASN B O 1
ATOM 2457 N N . LEU B 1 125 ? 56.819 -3.108 18.017 1.00 12.12 113 LEU B N 1
ATOM 2458 C CA . LEU B 1 125 ? 57.128 -1.786 17.465 1.00 11.13 113 LEU B CA 1
ATOM 2459 C C . LEU B 1 125 ? 56.670 -0.670 18.413 1.00 11.70 113 LEU B C 1
ATOM 2460 O O . LEU B 1 125 ? 57.328 0.366 18.504 1.00 12.38 113 LEU B O 1
ATOM 2465 N N . VAL B 1 126 ? 55.507 -0.827 19.046 1.00 11.39 114 VAL B N 1
ATOM 2466 C CA . VAL B 1 126 ? 55.045 0.186 20.006 1.00 11.38 114 VAL B CA 1
ATOM 2467 C C . VAL B 1 126 ? 55.996 0.201 21.192 1.00 11.99 114 VAL B C 1
ATOM 2468 O O . VAL B 1 126 ? 56.416 1.243 21.661 1.00 12.77 114 VAL B O 1
ATOM 2472 N N . ARG B 1 127 ? 56.326 -0.976 21.689 1.00 13.32 115 ARG B N 1
ATOM 2473 C CA . ARG B 1 127 ? 57.116 -1.067 22.904 1.00 14.64 115 ARG B CA 1
ATOM 2474 C C . ARG B 1 127 ? 58.546 -0.553 22.789 1.00 14.56 115 ARG B C 1
ATOM 2475 O O . ARG B 1 127 ? 59.099 -0.084 23.744 1.00 16.16 115 ARG B O 1
ATOM 2483 N N . ARG B 1 128 ? 59.101 -0.648 21.598 1.00 13.62 116 ARG B N 1
ATOM 2484 C CA . ARG B 1 128 ? 60.450 -0.221 21.334 1.00 14.53 116 ARG B CA 1
ATOM 2485 C C . ARG B 1 128 ? 60.577 1.133 20.573 1.00 13.46 116 ARG B C 1
ATOM 2486 O O . ARG B 1 128 ? 61.621 1.558 20.328 1.00 13.41 116 ARG B O 1
ATOM 2494 N N . HIS B 1 129 ? 59.471 1.797 20.285 1.00 12.56 117 HIS B N 1
ATOM 2495 C CA . HIS B 1 129 ? 59.510 3.069 19.560 1.00 11.78 117 HIS B CA 1
ATOM 2496 C C . HIS B 1 129 ? 60.309 4.157 20.237 1.00 11.41 117 HIS B C 1
ATOM 2497 O O . HIS B 1 129 ? 60.283 4.342 21.480 1.00 11.54 117 HIS B O 1
ATOM 2504 N N . ASP B 1 130 ? 61.134 4.811 19.469 1.00 12.00 118 ASP B N 1
ATOM 2505 C CA . ASP B 1 130 ? 61.947 5.937 19.957 1.00 12.72 118 ASP B CA 1
ATOM 2506 C C . ASP B 1 130 ? 61.195 7.258 19.819 1.00 13.95 118 ASP B C 1
ATOM 2507 O O . ASP B 1 130 ? 61.159 7.843 18.753 1.00 14.72 118 ASP B O 1
ATOM 2512 N N . TRP B 1 131 ? 60.481 7.597 20.867 1.00 14.25 119 TRP B N 1
ATOM 2513 C CA . TRP B 1 131 ? 59.453 8.667 20.878 1.00 14.09 119 TRP B CA 1
ATOM 2514 C C . TRP B 1 131 ? 60.100 10.025 20.522 1.00 15.23 119 TRP B C 1
ATOM 2515 O O . TRP B 1 131 ? 61.299 10.242 20.788 1.00 14.31 119 TRP B O 1
ATOM 2526 N N . PRO B 1 132 ? 59.327 10.950 19.980 1.00 13.83 120 PRO B N 1
ATOM 2527 C CA . PRO B 1 132 ? 59.889 12.270 19.555 1.00 16.11 120 PRO B CA 1
ATOM 2528 C C . PRO B 1 132 ? 60.382 13.067 20.690 1.00 17.69 120 PRO B C 1
ATOM 2529 O O . PRO B 1 132 ? 61.331 13.866 20.478 1.00 17.78 120 PRO B O 1
ATOM 2533 N N . THR B 1 133 ? 59.790 12.875 21.868 1.00 18.62 121 THR B N 1
ATOM 2534 C CA . THR B 1 133 ? 60.278 13.637 23.033 1.00 21.09 121 THR B CA 1
ATOM 2535 C C . THR B 1 133 ? 60.326 12.662 24.207 1.00 25.20 121 THR B C 1
ATOM 2536 O O . THR B 1 133 ? 59.811 11.533 24.147 1.00 23.62 121 THR B O 1
ATOM 2540 N N . GLU B 1 134 ? 60.984 13.092 25.266 1.00 31.00 122 GLU B N 1
ATOM 2541 C CA . GLU B 1 134 ? 61.262 12.255 26.412 1.00 36.55 122 GLU B CA 1
ATOM 2542 C C . GLU B 1 134 ? 60.018 11.758 27.043 1.00 32.72 122 GLU B C 1
ATOM 2543 O O . GLU B 1 134 ? 59.125 12.488 27.296 1.00 28.07 122 GLU B O 1
ATOM 2549 N N . THR B 1 135 ? 60.030 10.457 27.259 1.00 35.77 123 THR B N 1
ATOM 2550 C CA . THR B 1 135 ? 58.868 9.671 27.534 1.00 41.77 123 THR B CA 1
ATOM 2551 C C . THR B 1 135 ? 59.253 8.587 28.526 1.00 50.86 123 THR B C 1
ATOM 2552 O O . THR B 1 135 ? 60.083 7.744 28.227 1.00 53.24 123 THR B O 1
ATOM 2556 N N . GLU B 1 136 ? 58.651 8.609 29.693 1.00 58.33 124 GLU B N 1
ATOM 2557 C CA . GLU B 1 136 ? 58.993 7.596 30.686 1.00 67.62 124 GLU B CA 1
ATOM 2558 C C . GLU B 1 136 ? 58.399 6.240 30.368 1.00 64.27 124 GLU B C 1
ATOM 2559 O O . GLU B 1 136 ? 59.094 5.259 30.241 1.00 66.58 124 GLU B O 1
ATOM 2565 N N . GLU B 1 137 ? 57.093 6.241 30.201 1.00 62.69 125 GLU B N 1
ATOM 2566 C CA . GLU B 1 137 ? 56.227 5.078 30.267 1.00 63.84 125 GLU B CA 1
ATOM 2567 C C . GLU B 1 137 ? 55.470 4.726 29.011 1.00 56.33 125 GLU B C 1
ATOM 2568 O O . GLU B 1 137 ? 54.701 5.528 28.553 1.00 58.90 125 GLU B O 1
ATOM 2574 N N . GLY B 1 138 ? 55.674 3.523 28.492 1.00 45.83 126 GLY B N 1
ATOM 2575 C CA . GLY B 1 138 ? 54.968 3.052 27.349 1.00 37.99 126 GLY B CA 1
ATOM 2576 C C . GLY B 1 138 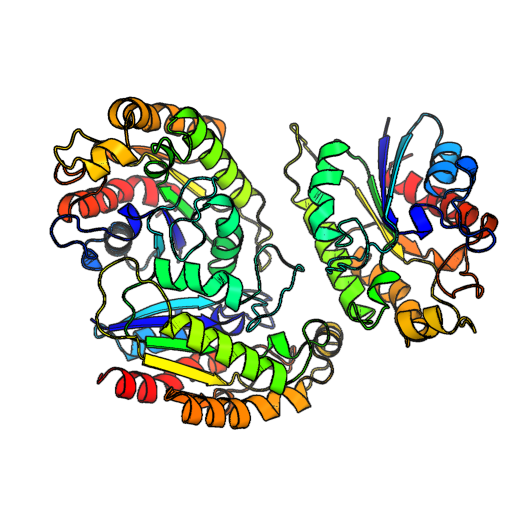? 53.460 3.287 27.387 1.00 31.18 126 GLY B C 1
ATOM 2577 O O . GLY B 1 138 ? 52.833 3.317 28.396 1.00 27.58 126 GLY B O 1
ATOM 2578 N N . PRO B 1 139 ? 52.887 3.437 26.222 1.00 25.19 127 PRO B N 1
ATOM 2579 C CA . PRO B 1 139 ? 51.507 3.336 26.082 1.00 20.94 127 PRO B CA 1
ATOM 2580 C C . PRO B 1 139 ? 51.022 1.924 26.463 1.00 19.82 127 PRO B C 1
ATOM 2581 O O . PRO B 1 139 ? 51.744 0.964 26.267 1.00 19.49 127 PRO B O 1
ATOM 2585 N N . GLU B 1 140 ? 49.739 1.870 26.815 1.00 19.36 128 GLU B N 1
ATOM 2586 C CA . GLU B 1 140 ? 49.003 0.631 26.942 1.00 18.99 128 GLU B CA 1
ATOM 2587 C C . GLU B 1 140 ? 48.638 0.187 25.488 1.00 15.41 128 GLU B C 1
ATOM 2588 O O . GLU B 1 140 ? 48.619 1.012 24.571 1.00 16.48 128 GLU B O 1
ATOM 2594 N N . ILE B 1 141 ? 48.386 -1.091 25.300 1.00 15.98 129 ILE B N 1
ATOM 2595 C CA . ILE B 1 141 ? 48.059 -1.630 23.995 1.00 14.99 129 ILE B CA 1
ATOM 2596 C C . ILE B 1 141 ? 46.864 -2.566 24.106 1.00 15.47 129 ILE B C 1
ATOM 2597 O O . ILE B 1 141 ? 46.847 -3.469 24.970 1.00 16.90 129 ILE B O 1
ATOM 2602 N N . LEU B 1 142 ? 45.951 -2.427 23.297 1.00 16.37 130 LEU B N 1
ATOM 2603 C CA . LEU B 1 142 ? 44.700 -3.195 23.164 1.00 15.14 130 LEU B CA 1
ATOM 2604 C C . LEU B 1 142 ? 44.642 -3.836 21.782 1.00 14.97 130 LEU B C 1
ATOM 2605 O O . LEU B 1 142 ? 44.573 -3.104 20.744 1.00 15.79 130 LEU B O 1
ATOM 2610 N N . ILE B 1 143 ? 44.682 -5.210 21.835 1.00 15.02 131 ILE B N 1
ATOM 2611 C CA . ILE B 1 143 ? 44.539 -5.976 20.629 1.00 15.16 131 ILE B CA 1
ATOM 2612 C C . ILE B 1 143 ? 43.079 -6.361 20.388 1.00 16.20 131 ILE B C 1
ATOM 2613 O O . ILE B 1 143 ? 42.493 -7.043 21.241 1.00 16.59 131 ILE B O 1
ATOM 2618 N N . VAL B 1 144 ? 42.549 -6.002 19.239 1.00 14.26 132 VAL B N 1
ATOM 2619 C CA . VAL B 1 144 ? 41.147 -6.298 18.846 1.00 14.33 132 VAL B CA 1
ATOM 2620 C C . VAL B 1 144 ? 41.165 -7.315 17.716 1.00 16.71 132 VAL B C 1
ATOM 2621 O O . VAL B 1 144 ? 41.714 -7.068 16.617 1.00 15.14 132 VAL B O 1
ATOM 2625 N N . SER B 1 145 ? 40.548 -8.489 17.948 1.00 16.32 133 SER B N 1
ATOM 2626 C CA . SER B 1 145 ? 40.343 -9.395 16.824 1.00 14.16 133 SER B CA 1
ATOM 2627 C C . SER B 1 145 ? 39.206 -8.873 15.950 1.00 14.78 133 SER B C 1
ATOM 2628 O O . SER B 1 145 ? 38.124 -8.445 16.494 1.00 15.27 133 SER B O 1
ATOM 2631 N N . PRO B 1 146 ? 39.363 -8.807 14.611 1.00 14.25 134 PRO B N 1
ATOM 2632 C CA . PRO B 1 146 ? 38.286 -8.273 13.810 1.00 14.33 134 PRO B CA 1
ATOM 2633 C C . PRO B 1 146 ? 37.084 -9.235 13.755 1.00 16.04 134 PRO B C 1
ATOM 2634 O O . PRO B 1 146 ? 37.280 -10.441 13.896 1.00 17.03 134 PRO B O 1
ATOM 2638 N N . PRO B 1 147 ? 35.887 -8.706 13.508 1.00 16.85 135 PRO B N 1
ATOM 2639 C CA . PRO B 1 147 ? 34.808 -9.680 13.265 1.00 17.83 135 PRO B CA 1
ATOM 2640 C C . PRO B 1 147 ? 35.120 -10.680 12.137 1.00 18.08 135 PRO B C 1
ATOM 2641 O O . PRO B 1 147 ? 35.625 -10.270 11.040 1.00 16.67 135 PRO B O 1
ATOM 2645 N N . PRO B 1 148 ? 34.842 -11.970 12.369 1.00 16.65 136 PRO B N 1
ATOM 2646 C CA . PRO B 1 148 ? 35.214 -12.940 11.342 1.00 17.16 136 PRO B CA 1
ATOM 2647 C C . PRO B 1 148 ? 34.486 -12.846 10.056 1.00 17.40 136 PRO B C 1
ATOM 2648 O O . PRO B 1 148 ? 33.332 -12.338 9.986 1.00 17.06 136 PRO B O 1
ATOM 2652 N N . LEU B 1 149 ? 35.083 -13.279 8.986 1.00 17.65 137 LEU B N 1
ATOM 2653 C CA . LEU B 1 149 ? 34.522 -13.264 7.656 1.00 16.46 137 LEU B CA 1
ATOM 2654 C C . LEU B 1 149 ? 33.307 -14.209 7.552 1.00 16.78 137 LEU B C 1
ATOM 2655 O O . LEU B 1 149 ? 33.152 -15.130 8.353 1.00 18.38 137 LEU B O 1
ATOM 2660 N N . CYS B 1 150 ? 32.452 -13.915 6.714 1.00 17.69 138 CYS B N 1
ATOM 2661 C CA . CYS B 1 150 ? 31.326 -14.794 6.465 1.00 20.17 138 CYS B CA 1
ATOM 2662 C C . CYS B 1 150 ? 31.289 -15.167 4.996 1.00 21.22 138 CYS B C 1
ATOM 2663 O O . CYS B 1 150 ? 31.919 -14.536 4.104 1.00 21.88 138 CYS B O 1
ATOM 2666 N N . GLU B 1 151 ? 30.481 -16.186 4.686 1.00 23.35 139 GLU B N 1
ATOM 2667 C CA . GLU B 1 151 ? 30.288 -16.569 3.281 1.00 24.50 139 GLU B CA 1
ATOM 2668 C C . GLU B 1 151 ? 29.566 -15.512 2.487 1.00 21.96 139 GLU B C 1
ATOM 2669 O O . GLU B 1 151 ? 28.723 -14.774 3.023 1.00 25.80 139 GLU B O 1
ATOM 2675 N N . THR B 1 152 ? 29.949 -15.372 1.220 1.00 21.37 140 THR B N 1
ATOM 2676 C CA . THR B 1 152 ? 29.392 -14.362 0.330 1.00 23.68 140 THR B CA 1
ATOM 2677 C C . THR B 1 152 ? 29.204 -14.879 -1.093 1.00 25.89 140 THR B C 1
ATOM 2678 O O . THR B 1 152 ? 30.015 -15.662 -1.556 1.00 25.92 140 THR B O 1
ATOM 2682 N N . ALA B 1 153 ? 28.108 -14.456 -1.745 1.00 28.62 141 ALA B N 1
ATOM 2683 C CA . ALA B 1 153 ? 27.847 -14.798 -3.173 1.00 29.47 141 ALA B CA 1
ATOM 2684 C C . ALA B 1 153 ? 28.644 -13.892 -4.116 1.00 28.19 141 ALA B C 1
ATOM 2685 O O . ALA B 1 153 ? 28.657 -14.112 -5.305 1.00 27.45 141 ALA B O 1
ATOM 2687 N N . ASN B 1 154 ? 29.328 -12.872 -3.580 1.00 26.13 142 ASN B N 1
ATOM 2688 C CA . ASN B 1 154 ? 30.136 -11.957 -4.338 1.00 27.53 142 ASN B CA 1
ATOM 2689 C C . ASN B 1 154 ? 31.357 -12.720 -4.783 1.00 25.73 142 ASN B C 1
ATOM 2690 O O . ASN B 1 154 ? 32.202 -13.040 -3.973 1.00 23.75 142 ASN B O 1
ATOM 2695 N N . SER B 1 155 ? 31.464 -13.031 -6.059 1.00 26.29 143 SER B N 1
ATOM 2696 C CA . SER B 1 155 ? 32.457 -13.988 -6.459 1.00 26.52 143 SER B CA 1
ATOM 2697 C C . SER B 1 155 ? 33.904 -13.384 -6.439 1.00 22.56 143 SER B C 1
ATOM 2698 O O . SER B 1 155 ? 34.871 -14.110 -6.142 1.00 22.51 143 SER B O 1
ATOM 2701 N N . ALA B 1 156 ? 34.018 -12.084 -6.672 1.00 24.21 144 ALA B N 1
ATOM 2702 C CA . ALA B 1 156 ? 35.378 -11.420 -6.553 1.00 22.35 144 ALA B CA 1
ATOM 2703 C C . ALA B 1 156 ? 35.865 -11.459 -5.087 1.00 19.39 144 ALA B C 1
ATOM 2704 O O . ALA B 1 156 ? 36.983 -11.862 -4.834 1.00 19.61 144 ALA B O 1
ATOM 2706 N N . PHE B 1 157 ? 35.012 -11.093 -4.129 1.00 21.08 145 PHE B N 1
ATOM 2707 C CA . PHE B 1 157 ? 35.352 -11.218 -2.720 1.00 18.76 145 PHE B CA 1
ATOM 2708 C C . PHE B 1 157 ? 35.577 -12.609 -2.206 1.00 21.39 145 PHE B C 1
ATOM 2709 O O . PHE B 1 157 ? 36.437 -12.863 -1.386 1.00 19.19 145 PHE B O 1
ATOM 2717 N N . ALA B 1 158 ? 34.752 -13.563 -2.669 1.00 19.49 146 ALA B N 1
ATOM 2718 C CA . ALA B 1 158 ? 34.955 -14.912 -2.334 1.00 18.48 146 ALA B CA 1
ATOM 2719 C C . ALA B 1 158 ? 36.280 -15.455 -2.798 1.00 20.38 146 ALA B C 1
ATOM 2720 O O . ALA B 1 158 ? 36.860 -16.307 -2.089 1.00 22.71 146 ALA B O 1
ATOM 2722 N N . ALA B 1 159 ? 36.721 -14.999 -3.964 1.00 19.96 147 ALA B N 1
ATOM 2723 C CA . ALA B 1 159 ? 38.026 -15.397 -4.489 1.00 21.34 147 ALA B CA 1
ATOM 2724 C C . ALA B 1 159 ? 39.170 -14.724 -3.638 1.00 19.89 147 ALA B C 1
ATOM 2725 O O . ALA B 1 159 ? 40.150 -15.372 -3.186 1.00 18.83 147 ALA B O 1
ATOM 2727 N N . MET B 1 160 ? 39.019 -13.440 -3.438 1.00 18.70 148 MET B N 1
ATOM 2728 C CA . MET B 1 160 ? 40.042 -12.653 -2.781 1.00 20.65 148 MET B CA 1
ATOM 2729 C C . MET B 1 160 ? 40.342 -13.134 -1.378 1.00 18.24 148 MET B C 1
ATOM 2730 O O . MET B 1 160 ? 41.440 -13.091 -0.952 1.00 19.34 148 MET B O 1
ATOM 2735 N N . PHE B 1 161 ? 39.307 -13.576 -0.706 1.00 15.79 149 PHE B N 1
ATOM 2736 C CA . PHE B 1 161 ? 39.359 -14.067 0.651 1.00 16.20 149 PHE B CA 1
ATOM 2737 C C . PHE B 1 161 ? 39.122 -15.564 0.833 1.00 17.68 149 PHE B C 1
ATOM 2738 O O . PHE B 1 161 ? 38.767 -16.051 1.948 1.00 18.66 149 PHE B O 1
ATOM 2746 N N . ALA B 1 162 ? 39.398 -16.311 -0.227 1.00 17.38 150 ALA B N 1
ATOM 2747 C CA . ALA B 1 162 ? 39.190 -17.768 -0.223 1.00 18.56 150 ALA B CA 1
ATOM 2748 C C . ALA B 1 162 ? 39.825 -18.445 0.932 1.00 19.91 150 ALA B C 1
ATOM 2749 O O . ALA B 1 162 ? 41.087 -18.363 1.167 1.00 20.26 150 ALA B O 1
ATOM 2751 N N . GLY B 1 163 ? 39.008 -19.180 1.694 1.00 20.88 151 GLY B N 1
ATOM 2752 C CA . GLY B 1 163 ? 39.525 -19.865 2.908 1.00 21.45 151 GLY B CA 1
ATOM 2753 C C . GLY B 1 163 ? 39.434 -19.055 4.186 1.00 19.77 151 GLY B C 1
ATOM 2754 O O . GLY B 1 163 ? 39.717 -19.543 5.294 1.00 20.53 151 GLY B O 1
ATOM 2755 N N . GLY B 1 164 ? 39.095 -17.791 4.009 1.00 20.77 152 GLY B N 1
ATOM 2756 C CA . GLY B 1 164 ? 39.165 -16.857 5.113 1.00 20.44 152 GLY B CA 1
ATOM 2757 C C . GLY B 1 164 ? 38.086 -17.005 6.146 1.00 21.37 152 GLY B C 1
ATOM 2758 O O . GLY B 1 164 ? 38.272 -16.595 7.311 1.00 20.54 152 GLY B O 1
ATOM 2759 N N . VAL B 1 165 ? 36.940 -17.609 5.764 1.00 21.20 153 VAL B N 1
ATOM 2760 C CA . VAL B 1 165 ? 35.927 -17.875 6.769 1.00 20.24 153 VAL B CA 1
ATOM 2761 C C . VAL B 1 165 ? 36.462 -18.762 7.858 1.00 19.45 153 VAL B C 1
ATOM 2762 O O . VAL B 1 165 ? 36.347 -18.440 9.062 1.00 19.01 153 VAL B O 1
ATOM 2766 N N . GLU B 1 166 ? 37.084 -19.890 7.508 1.00 19.14 154 GLU B N 1
ATOM 2767 C CA . GLU B 1 166 ? 37.543 -20.780 8.489 1.00 20.58 154 GLU B CA 1
ATOM 2768 C C . GLU B 1 166 ? 38.751 -20.222 9.233 1.00 20.74 154 GLU B C 1
ATOM 2769 O O . GLU B 1 166 ? 38.881 -20.378 10.447 1.00 19.26 154 GLU B O 1
ATOM 2775 N N . GLN B 1 167 ? 39.651 -19.524 8.526 1.00 19.50 155 GLN B N 1
ATOM 2776 C CA . GLN B 1 167 ? 40.842 -19.035 9.255 1.00 17.21 155 GLN B CA 1
ATOM 2777 C C . GLN B 1 167 ? 40.533 -17.844 10.210 1.00 15.98 155 GLN B C 1
ATOM 2778 O O . GLN B 1 167 ? 41.111 -17.753 11.303 1.00 16.91 155 GLN B O 1
ATOM 2784 N N . SER B 1 168 ? 39.618 -16.971 9.794 1.00 17.06 156 SER B N 1
ATOM 2785 C CA . SER B 1 168 ? 39.360 -15.749 10.534 1.00 17.05 156 SER B CA 1
ATOM 2786 C C . SER B 1 168 ? 38.668 -16.111 11.855 1.00 19.14 156 SER B C 1
ATOM 2787 O O . SER B 1 168 ? 38.816 -15.378 12.819 1.00 17.38 156 SER B O 1
ATOM 2790 N N . ALA B 1 169 ? 37.956 -17.282 11.898 1.00 18.46 157 ALA B N 1
ATOM 2791 C CA . ALA B 1 169 ? 37.385 -17.736 13.163 1.00 18.45 157 ALA B CA 1
ATOM 2792 C C . ALA B 1 169 ? 38.428 -18.042 14.202 1.00 19.66 157 ALA B C 1
ATOM 2793 O O . ALA B 1 169 ? 38.104 -18.109 15.384 1.00 20.91 157 ALA B O 1
ATOM 2795 N N . MET B 1 170 ? 39.696 -18.306 13.800 1.00 16.61 158 MET B N 1
ATOM 2796 C CA . MET B 1 170 ? 40.803 -18.553 14.735 1.00 18.85 158 MET B CA 1
ATOM 2797 C C . MET B 1 170 ? 41.513 -17.305 15.317 1.00 17.07 158 MET B C 1
ATOM 2798 O O . MET B 1 170 ? 42.285 -17.396 16.249 1.00 17.26 158 MET B O 1
ATOM 2803 N N . LEU B 1 171 ? 41.206 -16.138 14.763 1.00 15.53 159 LEU B N 1
ATOM 2804 C CA . LEU B 1 171 ? 41.888 -14.943 15.186 1.00 16.84 159 LEU B CA 1
ATOM 2805 C C . LEU B 1 171 ? 41.623 -14.642 16.663 1.00 17.53 159 LEU B C 1
ATOM 2806 O O . LEU B 1 171 ? 42.527 -14.272 17.432 1.00 18.77 159 LEU B O 1
ATOM 2811 N N . ALA B 1 172 ? 40.369 -14.758 17.105 1.00 17.82 160 ALA B N 1
ATOM 2812 C CA . ALA B 1 172 ? 40.039 -14.353 18.519 1.00 17.86 160 ALA B CA 1
ATOM 2813 C C . ALA B 1 172 ? 40.792 -15.161 19.575 1.00 17.03 160 ALA B C 1
ATOM 2814 O O . ALA B 1 172 ? 41.506 -14.569 20.418 1.00 17.41 160 ALA B O 1
ATOM 2816 N N . PRO B 1 173 ? 40.818 -16.515 19.485 1.00 17.77 161 PRO B N 1
ATOM 2817 C CA . PRO B 1 173 ? 41.565 -17.241 20.460 1.00 19.13 161 PRO B CA 1
ATOM 2818 C C . PRO B 1 173 ? 43.063 -17.026 20.380 1.00 16.44 161 PRO B C 1
ATOM 2819 O O . PRO B 1 173 ? 43.739 -16.950 21.404 1.00 18.46 161 PRO B O 1
ATOM 2823 N N . LEU B 1 174 ? 43.604 -16.882 19.167 1.00 17.51 162 LEU B N 1
ATOM 2824 C CA . LEU B 1 174 ? 45.058 -16.633 19.025 1.00 17.39 162 LEU B CA 1
ATOM 2825 C C . LEU B 1 174 ? 45.412 -15.225 19.551 1.00 15.86 162 LEU B C 1
ATOM 2826 O O . LEU B 1 174 ? 46.415 -15.082 20.249 1.00 15.37 162 LEU B O 1
ATOM 2831 N N . TYR B 1 175 ? 44.618 -14.219 19.211 1.00 17.31 163 TYR B N 1
ATOM 2832 C CA . TYR B 1 175 ? 44.865 -12.861 19.644 1.00 16.06 163 TYR B CA 1
ATOM 2833 C C . TYR B 1 175 ? 44.725 -12.779 21.187 1.00 18.72 163 TYR B C 1
ATOM 2834 O O . TYR B 1 175 ? 45.481 -12.100 21.842 1.00 17.04 163 TYR B O 1
ATOM 2843 N N . ARG B 1 176 ? 43.734 -13.433 21.754 1.00 16.47 164 ARG B N 1
ATOM 2844 C CA . ARG B 1 176 ? 43.563 -13.411 23.217 1.00 18.83 164 ARG B CA 1
ATOM 2845 C C . ARG B 1 176 ? 44.817 -14.008 23.930 1.00 18.26 164 ARG B C 1
ATOM 2846 O O . ARG B 1 176 ? 45.356 -13.459 24.922 1.00 18.90 164 ARG B O 1
ATOM 2854 N N . ASP B 1 177 ? 45.289 -15.128 23.442 1.00 18.63 165 ASP B N 1
ATOM 2855 C CA . ASP B 1 177 ? 46.516 -15.784 23.981 1.00 20.77 165 ASP B CA 1
ATOM 2856 C C . ASP B 1 177 ? 47.722 -14.899 23.864 1.00 18.10 165 ASP B C 1
ATOM 2857 O O . ASP B 1 177 ? 48.530 -14.776 24.770 1.00 19.06 165 ASP B O 1
ATOM 2862 N N . LEU B 1 178 ? 47.835 -14.227 22.732 1.00 16.06 166 LEU B N 1
ATOM 2863 C CA . LEU B 1 178 ? 48.942 -13.277 22.576 1.00 15.69 166 LEU B CA 1
ATOM 2864 C C . LEU B 1 178 ? 48.891 -12.103 23.553 1.00 15.58 166 LEU B C 1
ATOM 2865 O O . LEU B 1 178 ? 49.900 -11.710 24.123 1.00 19.25 166 LEU B O 1
ATOM 2870 N N . ALA B 1 179 ? 47.697 -11.558 23.715 1.00 16.32 167 ALA B N 1
ATOM 2871 C CA . ALA B 1 179 ? 47.496 -10.441 24.623 1.00 17.37 167 ALA B CA 1
ATOM 2872 C C . ALA B 1 179 ? 47.914 -10.872 26.029 1.00 18.56 167 ALA B C 1
ATOM 2873 O O . ALA B 1 179 ? 48.475 -10.090 26.767 1.00 21.72 167 ALA B O 1
ATOM 2875 N N . ASP B 1 180 ? 47.615 -12.134 26.389 1.00 20.45 168 ASP B N 1
ATOM 2876 C CA . ASP B 1 180 ? 47.983 -12.653 27.703 1.00 24.79 168 ASP B CA 1
ATOM 2877 C C . ASP B 1 180 ? 49.504 -12.752 27.802 1.00 25.26 168 ASP B C 1
ATOM 2878 O O . ASP B 1 180 ? 50.112 -12.346 28.796 1.00 28.31 168 ASP B O 1
ATOM 2883 N N . GLU B 1 181 ? 50.137 -13.283 26.770 1.00 22.01 169 GLU B N 1
ATOM 2884 C CA . GLU B 1 181 ? 51.554 -13.446 26.730 1.00 25.53 169 GLU B CA 1
ATOM 2885 C C . GLU B 1 181 ? 52.220 -12.122 26.827 1.00 26.37 169 GLU B C 1
ATOM 2886 O O . GLU B 1 181 ? 53.246 -12.000 27.500 1.00 24.94 169 GLU B O 1
ATOM 2892 N N . LEU B 1 182 ? 51.703 -11.119 26.117 1.00 23.50 170 LEU B N 1
ATOM 2893 C CA . LEU B 1 182 ? 52.430 -9.851 26.017 1.00 22.42 170 LEU B CA 1
ATOM 2894 C C . LEU B 1 182 ? 51.945 -8.762 26.988 1.00 25.80 170 LEU B C 1
ATOM 2895 O O . LEU B 1 182 ? 52.312 -7.625 26.858 1.00 25.27 170 LEU B O 1
ATOM 2900 N N . ASP B 1 183 ? 51.045 -9.084 27.912 1.00 27.37 171 ASP B N 1
ATOM 2901 C CA . ASP B 1 183 ? 50.493 -8.055 28.783 1.00 28.20 171 ASP B CA 1
ATOM 2902 C C . ASP B 1 183 ? 49.817 -6.925 28.050 1.00 25.82 171 ASP B C 1
ATOM 2903 O O . ASP B 1 183 ? 50.040 -5.763 28.366 1.00 25.15 171 ASP B O 1
ATOM 2908 N N . CYS B 1 184 ? 48.942 -7.252 27.108 1.00 20.72 172 CYS B N 1
ATOM 2909 C CA . CYS B 1 184 ? 48.166 -6.284 26.349 1.00 19.98 172 CYS B CA 1
ATOM 2910 C C . CYS B 1 184 ? 46.705 -6.502 26.765 1.00 17.32 172 CYS B C 1
ATOM 2911 O O . CYS B 1 184 ? 46.330 -7.625 27.201 1.00 22.09 172 CYS B O 1
ATOM 2914 N N . GLY B 1 185 ? 45.884 -5.494 26.580 1.00 17.62 173 GLY B N 1
ATOM 2915 C CA . GLY B 1 185 ? 44.387 -5.735 26.529 1.00 17.79 173 GLY B CA 1
ATOM 2916 C C . GLY B 1 185 ? 43.928 -6.541 25.350 1.00 19.26 173 GLY B C 1
ATOM 2917 O O . GLY B 1 185 ? 44.630 -6.630 24.341 1.00 17.44 173 GLY B O 1
ATOM 2918 N N . PHE B 1 186 ? 42.769 -7.161 25.468 1.00 18.07 174 PHE B N 1
ATOM 2919 C CA . PHE B 1 186 ? 42.132 -7.905 24.363 1.00 17.54 174 PHE B CA 1
ATOM 2920 C C . PHE B 1 186 ? 40.672 -7.627 24.299 1.00 19.75 174 PHE B C 1
ATOM 2921 O O . PHE B 1 186 ? 39.993 -7.509 25.371 1.00 20.35 174 PHE B O 1
ATOM 2929 N N . PHE B 1 187 ? 40.145 -7.510 23.099 1.00 16.79 175 PHE B N 1
ATOM 2930 C CA . PHE B 1 187 ? 38.694 -7.476 22.833 1.00 19.00 175 PHE B CA 1
ATOM 2931 C C . PHE B 1 187 ? 38.397 -8.262 21.589 1.00 20.03 175 PHE B C 1
ATOM 2932 O O . PHE B 1 187 ? 39.093 -8.131 20.572 1.00 17.63 175 PHE B O 1
ATOM 2940 N N . ASP B 1 188 ? 37.358 -9.100 21.635 1.00 18.22 176 ASP B N 1
ATOM 2941 C CA . ASP B 1 188 ? 36.943 -9.812 20.430 1.00 19.49 176 ASP B CA 1
ATOM 2942 C C . ASP B 1 188 ? 35.908 -8.986 19.691 1.00 22.16 176 ASP B C 1
ATOM 2943 O O . ASP B 1 188 ? 34.687 -8.871 20.093 1.00 20.42 176 ASP B O 1
ATOM 2948 N N . GLY B 1 189 ? 36.314 -8.388 18.580 1.00 18.54 177 GLY B N 1
ATOM 2949 C CA . GLY B 1 189 ? 35.369 -7.664 17.793 1.00 18.48 177 GLY B CA 1
ATOM 2950 C C . GLY B 1 189 ? 34.176 -8.433 17.325 1.00 18.99 177 GLY B C 1
ATOM 2951 O O . GLY B 1 189 ? 33.085 -7.892 17.130 1.00 19.99 177 GLY B O 1
ATOM 2952 N N . GLY B 1 190 ? 34.365 -9.697 17.023 1.00 17.43 178 GLY B N 1
ATOM 2953 C CA . GLY B 1 190 ? 33.292 -10.525 16.555 1.00 17.63 178 GLY B CA 1
ATOM 2954 C C . GLY B 1 190 ? 32.225 -10.815 17.626 1.00 18.17 178 GLY B C 1
ATOM 2955 O O . GLY B 1 190 ? 31.103 -11.242 17.271 1.00 19.21 178 GLY B O 1
ATOM 2956 N N . SER B 1 191 ? 32.562 -10.465 18.866 1.00 18.11 179 SER B N 1
ATOM 2957 C CA . SER B 1 191 ? 31.610 -10.638 20.028 1.00 17.93 179 SER B CA 1
ATOM 2958 C C . SER B 1 191 ? 30.499 -9.640 19.916 1.00 19.83 179 SER B C 1
ATOM 2959 O O . SER B 1 191 ? 29.425 -9.875 20.504 1.00 18.87 179 SER B O 1
ATOM 2962 N N . VAL B 1 192 ? 30.779 -8.530 19.297 1.00 17.78 180 VAL B N 1
ATOM 2963 C CA . VAL B 1 192 ? 29.787 -7.412 19.259 1.00 18.53 180 VAL B CA 1
ATOM 2964 C C . VAL B 1 192 ? 29.327 -7.063 17.882 1.00 20.21 180 VAL B C 1
ATOM 2965 O O . VAL B 1 192 ? 28.352 -6.314 17.721 1.00 20.01 180 VAL B O 1
ATOM 2969 N N . ALA B 1 193 ? 29.980 -7.592 16.854 1.00 17.54 181 ALA B N 1
ATOM 2970 C CA . ALA B 1 193 ? 29.655 -7.273 15.478 1.00 16.72 181 ALA B CA 1
ATOM 2971 C C . ALA B 1 193 ? 29.811 -8.433 14.505 1.00 16.39 181 ALA B C 1
ATOM 2972 O O . ALA B 1 193 ? 30.480 -9.356 14.787 1.00 19.69 181 ALA B O 1
ATOM 2974 N N . ARG B 1 194 ? 29.164 -8.316 13.362 1.00 19.14 182 ARG B N 1
ATOM 2975 C CA . ARG B 1 194 ? 29.247 -9.315 12.336 1.00 18.94 182 ARG B CA 1
ATOM 2976 C C . ARG B 1 194 ? 29.517 -8.622 11.015 1.00 17.14 182 ARG B C 1
ATOM 2977 O O . ARG B 1 194 ? 29.072 -7.580 10.780 1.00 20.12 182 ARG B O 1
ATOM 2985 N N . THR B 1 195 ? 30.220 -9.331 10.156 1.00 18.56 183 THR B N 1
ATOM 2986 C CA . THR B 1 195 ? 30.476 -8.885 8.816 1.00 17.88 183 THR B CA 1
ATOM 2987 C C . THR B 1 195 ? 29.245 -8.981 7.957 1.00 19.45 183 THR B C 1
ATOM 2988 O O . THR B 1 195 ? 28.381 -9.729 8.257 1.00 24.45 183 THR B O 1
ATOM 2992 N N . THR B 1 196 ? 29.183 -8.207 6.892 1.00 19.76 184 THR B N 1
ATOM 2993 C CA . THR B 1 196 ? 28.081 -8.300 5.926 1.00 20.07 184 THR B CA 1
ATOM 2994 C C . THR B 1 196 ? 28.308 -9.365 4.850 1.00 21.32 184 THR B C 1
ATOM 2995 O O . THR B 1 196 ? 29.382 -9.463 4.216 1.00 18.47 184 THR B O 1
ATOM 2999 N N . PRO B 1 197 ? 27.247 -10.146 4.543 1.00 21.10 185 PRO B N 1
ATOM 3000 C CA . PRO B 1 197 ? 27.370 -11.059 3.438 1.00 20.13 185 PRO B CA 1
ATOM 3001 C C . PRO B 1 197 ? 27.391 -10.390 2.077 1.00 17.75 185 PRO B C 1
ATOM 3002 O O . PRO B 1 197 ? 27.598 -11.083 1.088 1.00 21.26 185 PRO B O 1
ATOM 3006 N N . ILE B 1 198 ? 27.192 -9.095 1.977 1.00 20.23 186 ILE B N 1
ATOM 3007 C CA . ILE B 1 198 ? 27.365 -8.416 0.725 1.00 19.93 186 ILE B CA 1
ATOM 3008 C C . ILE B 1 198 ? 28.757 -8.705 0.096 1.00 21.85 186 ILE B C 1
ATOM 3009 O O . ILE B 1 198 ? 28.897 -8.845 -1.119 1.00 19.69 186 ILE B O 1
ATOM 3014 N N . ASP B 1 199 ? 29.788 -8.751 0.940 1.00 22.16 187 ASP B N 1
ATOM 3015 C CA . ASP B 1 199 ? 31.109 -9.085 0.481 1.00 20.61 187 ASP B CA 1
ATOM 3016 C C . ASP B 1 199 ? 31.903 -9.932 1.412 1.00 19.36 187 ASP B C 1
ATOM 3017 O O . ASP B 1 199 ? 33.028 -10.235 1.083 1.00 18.86 187 ASP B O 1
ATOM 3022 N N . GLY B 1 200 ? 31.376 -10.332 2.576 1.00 16.33 188 GLY B N 1
ATOM 3023 C CA . GLY B 1 200 ? 31.979 -11.308 3.439 1.00 16.94 188 GLY B CA 1
ATOM 3024 C C . GLY B 1 200 ? 32.965 -10.768 4.468 1.00 16.78 188 GLY B C 1
ATOM 3025 O O . GLY B 1 200 ? 33.343 -11.461 5.423 1.00 18.51 188 GLY B O 1
ATOM 3026 N N . VAL B 1 201 ? 33.378 -9.496 4.310 1.00 16.02 189 VAL B N 1
ATOM 3027 C CA . VAL B 1 201 ? 34.447 -8.958 5.150 1.00 16.35 189 VAL B CA 1
ATOM 3028 C C . VAL B 1 201 ? 34.195 -7.619 5.807 1.00 17.28 189 VAL B C 1
ATOM 3029 O O . VAL B 1 201 ? 34.797 -7.316 6.837 1.00 16.56 189 VAL B O 1
ATOM 3033 N N . HIS B 1 202 ? 33.429 -6.762 5.182 1.00 18.51 190 HIS B N 1
ATOM 3034 C CA . HIS B 1 202 ? 33.194 -5.453 5.740 1.00 16.87 190 HIS B CA 1
ATOM 3035 C C . HIS B 1 202 ? 32.086 -5.382 6.778 1.00 16.54 190 HIS B C 1
ATOM 3036 O O . HIS B 1 202 ? 31.402 -6.400 7.077 1.00 17.46 190 HIS B O 1
ATOM 3043 N N . LEU B 1 203 ? 31.941 -4.221 7.372 1.00 16.57 191 LEU B N 1
ATOM 3044 C CA . LEU B 1 203 ? 30.929 -3.987 8.421 1.00 18.09 191 LEU B CA 1
ATOM 3045 C C . LEU B 1 203 ? 29.981 -2.898 7.979 1.00 18.98 191 LEU B C 1
ATOM 3046 O O . LEU B 1 203 ? 30.387 -1.881 7.446 1.00 19.46 191 LEU B O 1
ATOM 3051 N N . ASP B 1 204 ? 28.700 -3.103 8.174 1.00 20.97 192 ASP B N 1
ATOM 3052 C CA . ASP B 1 204 ? 27.775 -2.047 7.845 1.00 21.20 192 ASP B CA 1
ATOM 3053 C C . ASP B 1 204 ? 27.833 -0.968 8.900 1.00 19.92 192 ASP B C 1
ATOM 3054 O O . ASP B 1 204 ? 28.567 -1.083 9.842 1.00 20.50 192 ASP B O 1
ATOM 3059 N N . ALA B 1 205 ? 27.083 0.106 8.720 1.00 20.44 193 ALA B N 1
ATOM 3060 C CA . ALA B 1 205 ? 27.246 1.229 9.687 1.00 20.13 193 ALA B CA 1
ATOM 3061 C C . ALA B 1 205 ? 26.882 0.788 11.096 1.00 20.29 193 ALA B C 1
ATOM 3062 O O . ALA B 1 205 ? 27.516 1.134 12.086 1.00 19.23 193 ALA B O 1
ATOM 3064 N N . GLU B 1 206 ? 25.802 0.006 11.254 1.00 25.48 194 GLU B N 1
ATOM 3065 C CA . GLU B 1 206 ? 25.409 -0.344 12.609 1.00 24.47 194 GLU B CA 1
ATOM 3066 C C . GLU B 1 206 ? 26.446 -1.167 13.378 1.00 22.14 194 GLU B C 1
ATOM 3067 O O . GLU B 1 206 ? 26.740 -0.958 14.549 1.00 20.26 194 GLU B O 1
ATOM 3073 N N . ASN B 1 207 ? 26.989 -2.160 12.687 1.00 19.71 195 ASN B N 1
ATOM 3074 C CA . ASN B 1 207 ? 27.945 -3.081 13.264 1.00 17.89 195 ASN B CA 1
ATOM 3075 C C . ASN B 1 207 ? 29.336 -2.346 13.525 1.00 15.64 195 ASN B C 1
ATOM 3076 O O . ASN B 1 207 ? 30.030 -2.714 14.458 1.00 16.78 195 ASN B O 1
ATOM 3081 N N . THR B 1 208 ? 29.621 -1.373 12.681 1.00 16.38 196 THR B N 1
ATOM 3082 C CA . THR B 1 208 ? 30.836 -0.533 12.858 1.00 18.12 196 THR B CA 1
ATOM 3083 C C . THR B 1 208 ? 30.713 0.277 14.142 1.00 18.85 196 THR B C 1
ATOM 3084 O O . THR B 1 208 ? 31.583 0.314 15.027 1.00 18.08 196 THR B O 1
ATOM 3088 N N . ARG B 1 209 ? 29.511 0.856 14.307 1.00 19.82 197 ARG B N 1
ATOM 3089 C CA . ARG B 1 209 ? 29.247 1.652 15.450 1.00 21.51 197 ARG B CA 1
ATOM 3090 C C . ARG B 1 209 ? 29.324 0.798 16.688 1.00 18.49 197 ARG B C 1
ATOM 3091 O O . ARG B 1 209 ? 29.907 1.191 17.688 1.00 18.78 197 ARG B O 1
ATOM 3099 N N . ALA B 1 210 ? 28.873 -0.453 16.597 1.00 20.30 198 ALA B N 1
ATOM 3100 C CA . ALA B 1 210 ? 28.877 -1.340 17.719 1.00 18.72 198 ALA B CA 1
ATOM 3101 C C . ALA B 1 210 ? 30.247 -1.677 18.197 1.00 20.28 198 ALA B C 1
ATOM 3102 O O . ALA B 1 210 ? 30.498 -1.837 19.363 1.00 20.39 198 ALA B O 1
ATOM 3104 N N . VAL B 1 211 ? 31.209 -1.827 17.280 1.00 20.50 199 VAL B N 1
ATOM 3105 C CA . VAL B 1 211 ? 32.592 -2.047 17.751 1.00 18.17 199 VAL B CA 1
ATOM 3106 C C . VAL B 1 211 ? 33.073 -0.940 18.660 1.00 16.56 199 VAL B C 1
ATOM 3107 O O . VAL B 1 211 ? 33.737 -1.237 19.661 1.00 19.01 199 VAL B O 1
ATOM 3111 N N . GLY B 1 212 ? 32.808 0.300 18.306 1.00 19.14 200 GLY B N 1
ATOM 3112 C CA . GLY B 1 212 ? 33.257 1.471 19.097 1.00 20.92 200 GLY B CA 1
ATOM 3113 C C . GLY B 1 212 ? 32.707 1.497 20.507 1.00 19.84 200 GLY B C 1
ATOM 3114 O O . GLY B 1 212 ? 33.406 1.635 21.534 1.00 21.24 200 GLY B O 1
ATOM 3115 N N . ARG B 1 213 ? 31.434 1.221 20.590 1.00 21.68 201 ARG B N 1
ATOM 3116 C CA . ARG B 1 213 ? 30.788 1.150 21.883 1.00 20.96 201 ARG B CA 1
ATOM 3117 C C . ARG B 1 213 ? 31.228 -0.039 22.709 1.00 21.73 201 ARG B C 1
ATOM 3118 O O . ARG B 1 213 ? 31.421 0.060 23.878 1.00 23.05 201 ARG B O 1
ATOM 3126 N N . GLY B 1 214 ? 31.395 -1.175 22.064 1.00 21.37 202 GLY B N 1
ATOM 3127 C CA . GLY B 1 214 ? 31.846 -2.331 22.723 1.00 21.00 202 GLY B CA 1
ATOM 3128 C C . GLY B 1 214 ? 33.206 -2.221 23.338 1.00 20.86 202 GLY B C 1
ATOM 3129 O O . GLY B 1 214 ? 33.518 -2.874 24.311 1.00 20.11 202 GLY B O 1
ATOM 3130 N N . LEU B 1 215 ? 34.049 -1.389 22.684 1.00 21.08 203 LEU B N 1
ATOM 3131 C CA . LEU B 1 215 ? 35.412 -1.162 23.173 1.00 20.36 203 LEU B CA 1
ATOM 3132 C C . LEU B 1 215 ? 35.464 -0.219 24.358 1.00 19.79 203 LEU B C 1
ATOM 3133 O O . LEU B 1 215 ? 36.418 -0.269 25.141 1.00 20.12 203 LEU B O 1
ATOM 3138 N N . GLU B 1 216 ? 34.418 0.614 24.527 1.00 23.18 204 GLU B N 1
ATOM 3139 C CA . GLU B 1 216 ? 34.441 1.651 25.552 1.00 25.06 204 GLU B CA 1
ATOM 3140 C C . GLU B 1 216 ? 34.836 1.160 26.920 1.00 24.58 204 GLU B C 1
ATOM 3141 O O . GLU B 1 216 ? 35.733 1.677 27.546 1.00 22.40 204 GLU B O 1
ATOM 3147 N N . PRO B 1 217 ? 34.202 0.074 27.421 1.00 26.30 205 PRO B N 1
ATOM 3148 C CA . PRO B 1 217 ? 34.555 -0.399 28.760 1.00 24.85 205 PRO B CA 1
ATOM 3149 C C . PRO B 1 217 ? 36.015 -0.804 28.982 1.00 25.86 205 PRO B C 1
ATOM 3150 O O . PRO B 1 217 ? 36.681 -0.459 29.982 1.00 23.50 205 PRO B O 1
ATOM 3154 N N . VAL B 1 218 ? 36.565 -1.573 28.033 1.00 24.93 206 VAL B N 1
ATOM 3155 C CA . VAL B 1 218 ? 37.955 -1.988 28.170 1.00 23.19 206 VAL B CA 1
ATOM 3156 C C . VAL B 1 218 ? 38.912 -0.772 27.961 1.00 19.78 206 VAL B C 1
ATOM 3157 O O . VAL B 1 218 ? 39.900 -0.693 28.631 1.00 22.48 206 VAL B O 1
ATOM 3161 N N . VAL B 1 219 ? 38.600 0.137 27.053 1.00 23.03 207 VAL B N 1
ATOM 3162 C CA . VAL B 1 219 ? 39.416 1.312 26.869 1.00 21.18 207 VAL B CA 1
ATOM 3163 C C . VAL B 1 219 ? 39.436 2.118 28.162 1.00 23.95 207 VAL B C 1
ATOM 3164 O O . VAL B 1 219 ? 40.504 2.479 28.656 1.00 24.25 207 VAL B O 1
ATOM 3168 N N . ARG B 1 220 ? 38.236 2.369 28.708 1.00 23.97 208 ARG B N 1
ATOM 3169 C CA . ARG B 1 220 ? 38.158 3.037 30.019 1.00 25.47 208 ARG B CA 1
ATOM 3170 C C . ARG B 1 220 ? 39.009 2.371 31.083 1.00 25.95 208 ARG B C 1
ATOM 3171 O O . ARG B 1 220 ? 39.764 3.020 31.758 1.00 28.14 208 ARG B O 1
ATOM 3179 N N . MET B 1 221 ? 38.922 1.070 31.232 1.00 26.24 209 MET B N 1
ATOM 3180 C CA . MET B 1 221 ? 39.704 0.404 32.269 1.00 31.18 209 MET B CA 1
ATOM 3181 C C . MET B 1 221 ? 41.187 0.572 32.024 1.00 33.41 209 MET B C 1
ATOM 3182 O O . MET B 1 221 ? 41.939 0.859 32.942 1.00 29.84 209 MET B O 1
ATOM 3187 N N . MET B 1 222 ? 41.627 0.448 30.751 1.00 29.46 210 MET B N 1
ATOM 3188 C CA . MET B 1 222 ? 43.053 0.558 30.484 1.00 30.22 210 MET B CA 1
ATOM 3189 C C . MET B 1 222 ? 43.557 1.962 30.720 1.00 28.44 210 MET B C 1
ATOM 3190 O O . MET B 1 222 ? 44.721 2.138 31.056 1.00 32.55 210 MET B O 1
ATOM 3195 N N . LEU B 1 223 ? 42.678 2.947 30.568 1.00 29.03 211 LEU B N 1
ATOM 3196 C CA . LEU B 1 223 ? 43.084 4.352 30.692 1.00 25.07 211 LEU B CA 1
ATOM 3197 C C . LEU B 1 223 ? 42.786 4.890 32.113 1.00 31.14 211 LEU B C 1
ATOM 3198 O O . LEU B 1 223 ? 43.184 6.000 32.392 1.00 33.61 211 LEU B O 1
ATOM 3203 N N . GLY B 1 224 ? 42.089 4.141 32.959 1.00 34.25 212 GLY B N 1
ATOM 3204 C CA . GLY B 1 224 ? 41.696 4.633 34.316 1.00 34.56 212 GLY B CA 1
ATOM 3205 C C . GLY B 1 224 ? 40.607 5.659 34.212 1.00 36.66 212 GLY B C 1
ATOM 3206 O O . GLY B 1 224 ? 40.510 6.563 35.040 1.00 44.00 212 GLY B O 1
ATOM 3207 N N . LEU B 1 225 ? 39.739 5.457 33.234 1.00 31.22 213 LEU B N 1
ATOM 3208 C CA . LEU B 1 225 ? 38.891 6.447 32.566 1.00 34.71 213 LEU B CA 1
ATOM 3209 C C . LEU B 1 225 ? 39.588 7.575 31.772 1.00 41.72 213 LEU B C 1
ATOM 3210 O O . LEU B 1 225 ? 39.378 7.705 30.556 1.00 46.20 213 LEU B O 1
ATOM 3215 N N . MET C 1 13 ? 52.485 9.785 -35.911 1.00 34.55 1 MET C N 1
ATOM 3216 C CA . MET C 1 13 ? 52.984 8.366 -35.645 1.00 34.58 1 MET C CA 1
ATOM 3217 C C . MET C 1 13 ? 52.584 7.937 -34.246 1.00 33.85 1 MET C C 1
ATOM 3218 O O . MET C 1 13 ? 52.643 8.732 -33.392 1.00 33.31 1 MET C O 1
ATOM 3223 N N . LYS C 1 14 ? 52.109 6.713 -34.075 1.00 29.85 2 LYS C N 1
ATOM 3224 C CA . LYS C 1 14 ? 51.520 6.216 -32.817 1.00 29.61 2 LYS C CA 1
ATOM 3225 C C . LYS C 1 14 ? 52.620 5.469 -32.081 1.00 27.78 2 LYS C C 1
ATOM 3226 O O . LYS C 1 14 ? 53.511 4.879 -32.713 1.00 27.34 2 LYS C O 1
ATOM 3232 N N . THR C 1 15 ? 52.632 5.574 -30.747 1.00 22.40 3 THR C N 1
ATOM 3233 C CA . THR C 1 15 ? 53.708 4.891 -29.997 1.00 21.66 3 THR C CA 1
ATOM 3234 C C . THR C 1 15 ? 53.027 3.870 -29.100 1.00 17.69 3 THR C C 1
ATOM 3235 O O . THR C 1 15 ? 51.961 4.116 -28.483 1.00 17.48 3 THR C O 1
ATOM 3239 N N . VAL C 1 16 ? 53.569 2.628 -29.149 1.00 17.97 4 VAL C N 1
ATOM 3240 C CA . VAL C 1 16 ? 52.946 1.478 -28.499 1.00 18.21 4 VAL C CA 1
ATOM 3241 C C . VAL C 1 16 ? 53.974 0.862 -27.578 1.00 15.48 4 VAL C C 1
ATOM 3242 O O . VAL C 1 16 ? 55.077 0.608 -28.035 1.00 17.32 4 VAL C O 1
ATOM 3246 N N . LEU C 1 17 ? 53.643 0.788 -26.308 1.00 15.09 5 LEU C N 1
ATOM 3247 C CA . LEU C 1 17 ? 54.565 0.149 -25.342 1.00 14.28 5 LEU C CA 1
ATOM 3248 C C . LEU C 1 17 ? 53.997 -1.232 -25.017 1.00 13.12 5 LEU C C 1
ATOM 3249 O O . LEU C 1 17 ? 52.817 -1.409 -24.699 1.00 13.97 5 LEU C O 1
ATOM 3254 N N . CYS C 1 18 ? 54.866 -2.227 -25.182 1.00 15.77 6 CYS C N 1
ATOM 3255 C CA . CYS C 1 18 ? 54.514 -3.628 -24.945 1.00 14.49 6 CYS C CA 1
ATOM 3256 C C . CYS C 1 18 ? 55.203 -4.041 -23.599 1.00 13.43 6 CYS C C 1
ATOM 3257 O O . CYS C 1 18 ? 56.440 -4.184 -23.585 1.00 15.48 6 CYS C O 1
ATOM 3260 N N . TYR C 1 19 ? 54.417 -4.174 -22.556 1.00 14.89 7 TYR C N 1
ATOM 3261 C CA . TYR C 1 19 ? 54.956 -4.425 -21.195 1.00 12.49 7 TYR C CA 1
ATOM 3262 C C . TYR C 1 19 ? 54.637 -5.857 -20.779 1.00 12.60 7 TYR C C 1
ATOM 3263 O O . TYR C 1 19 ? 53.431 -6.200 -20.587 1.00 13.28 7 TYR C O 1
ATOM 3272 N N . GLY C 1 20 ? 55.683 -6.663 -20.761 1.00 13.73 8 GLY C N 1
ATOM 3273 C CA . GLY C 1 20 ? 55.520 -8.076 -20.491 1.00 14.72 8 GLY C CA 1
ATOM 3274 C C . GLY C 1 20 ? 56.611 -8.780 -19.763 1.00 13.36 8 GLY C C 1
ATOM 3275 O O . GLY C 1 20 ? 57.494 -8.194 -19.105 1.00 12.34 8 GLY C O 1
ATOM 3276 N N . ASP C 1 21 ? 56.575 -10.105 -19.885 1.00 12.40 9 ASP C N 1
ATOM 3277 C CA . ASP C 1 21 ? 57.525 -10.960 -19.210 1.00 14.10 9 ASP C CA 1
ATOM 3278 C C . ASP C 1 21 ? 58.316 -11.799 -20.245 1.00 14.85 9 ASP C C 1
ATOM 3279 O O . ASP C 1 21 ? 58.283 -11.481 -21.397 1.00 14.70 9 ASP C O 1
ATOM 3284 N N . SER C 1 22 ? 59.037 -12.829 -19.813 1.00 14.32 10 SER C N 1
ATOM 3285 C CA . SER C 1 22 ? 59.686 -13.661 -20.816 1.00 14.34 10 SER C CA 1
ATOM 3286 C C . SER C 1 22 ? 59.010 -14.004 -22.130 1.00 13.05 10 SER C C 1
ATOM 3287 O O . SER C 1 22 ? 59.747 -14.150 -23.123 1.00 13.56 10 SER C O 1
ATOM 3290 N N . LEU C 1 23 ? 57.691 -14.085 -22.147 1.00 15.11 11 LEU C N 1
ATOM 3291 C CA . LEU C 1 23 ? 56.944 -14.321 -23.438 1.00 15.12 11 LEU C CA 1
ATOM 3292 C C . LEU C 1 23 ? 57.150 -13.139 -24.355 1.00 17.13 11 LEU C C 1
ATOM 3293 O O . LEU C 1 23 ? 57.203 -13.292 -25.589 1.00 17.42 11 LEU C O 1
ATOM 3298 N N . THR C 1 24 ? 57.314 -11.938 -23.793 1.00 14.30 12 THR C N 1
ATOM 3299 C CA . THR C 1 24 ? 57.574 -10.714 -24.570 1.00 14.26 12 THR C CA 1
ATOM 3300 C C . THR C 1 24 ? 59.058 -10.471 -24.828 1.00 15.30 12 THR C C 1
ATOM 3301 O O . THR C 1 24 ? 59.434 -10.067 -25.922 1.00 16.13 12 THR C O 1
ATOM 3305 N N . TRP C 1 25 ? 59.959 -10.799 -23.879 1.00 13.62 13 TRP C N 1
ATOM 3306 C CA . TRP C 1 25 ? 61.394 -10.820 -24.088 1.00 13.74 13 TRP C CA 1
ATOM 3307 C C . TRP C 1 25 ? 61.711 -11.734 -25.293 1.00 17.09 13 TRP C C 1
ATOM 3308 O O . TRP C 1 25 ? 62.490 -11.356 -26.141 1.00 16.63 13 TRP C O 1
ATOM 3319 N N . GLY C 1 26 ? 61.036 -12.871 -25.276 1.00 16.38 14 GLY C N 1
ATOM 3320 C CA . GLY C 1 26 ? 61.116 -13.915 -26.367 1.00 16.85 14 GLY C CA 1
ATOM 3321 C C . GLY C 1 26 ? 62.036 -15.059 -25.931 1.00 17.18 14 GLY C C 1
ATOM 3322 O O . GLY C 1 26 ? 63.174 -15.266 -26.480 1.00 19.40 14 GLY C O 1
ATOM 3323 N N . TYR C 1 27 ? 61.608 -15.799 -24.915 1.00 17.98 15 TYR C N 1
ATOM 3324 C CA . TYR C 1 27 ? 62.442 -16.861 -24.356 1.00 15.48 15 TYR C CA 1
ATOM 3325 C C . TYR C 1 27 ? 62.396 -18.100 -25.257 1.00 15.75 15 TYR C C 1
ATOM 3326 O O . TYR C 1 27 ? 61.369 -18.601 -25.496 1.00 16.98 15 TYR C O 1
ATOM 3335 N N . ASP C 1 28 ? 63.549 -18.538 -25.751 1.00 17.52 16 ASP C N 1
ATOM 3336 C CA . ASP C 1 28 ? 63.644 -19.809 -26.600 1.00 17.77 16 ASP C CA 1
ATOM 3337 C C . ASP C 1 28 ? 64.043 -21.014 -25.711 1.00 15.48 16 ASP C C 1
ATOM 3338 O O . ASP C 1 28 ? 65.208 -21.184 -25.371 1.00 21.00 16 ASP C O 1
ATOM 3343 N N . ALA C 1 29 ? 63.051 -21.763 -25.355 1.00 16.17 17 ALA C N 1
ATOM 3344 C CA . ALA C 1 29 ? 63.187 -22.893 -24.425 1.00 18.18 17 ALA C CA 1
ATOM 3345 C C . ALA C 1 29 ? 63.897 -24.061 -25.124 1.00 21.68 17 ALA C C 1
ATOM 3346 O O . ALA C 1 29 ? 64.409 -24.961 -24.443 1.00 19.20 17 ALA C O 1
ATOM 3348 N N . THR C 1 30 ? 63.860 -24.061 -26.453 1.00 20.90 18 THR C N 1
ATOM 3349 C CA . THR C 1 30 ? 64.524 -25.158 -27.184 1.00 22.19 18 THR C CA 1
ATOM 3350 C C . THR C 1 30 ? 66.008 -24.983 -27.022 1.00 24.37 18 THR C C 1
ATOM 3351 O O . THR C 1 30 ? 66.744 -25.964 -26.763 1.00 25.93 18 THR C O 1
ATOM 3355 N N . GLY C 1 31 ? 66.465 -23.727 -27.195 1.00 22.94 19 GLY C N 1
ATOM 3356 C CA . GLY C 1 31 ? 67.884 -23.363 -27.162 1.00 22.29 19 GLY C CA 1
ATOM 3357 C C . GLY C 1 31 ? 68.342 -22.719 -25.860 1.00 25.76 19 GLY C C 1
ATOM 3358 O O . GLY C 1 31 ? 69.516 -22.482 -25.718 1.00 30.72 19 GLY C O 1
ATOM 3359 N N . SER C 1 32 ? 67.426 -22.453 -24.922 1.00 26.06 20 SER C N 1
ATOM 3360 C CA . SER C 1 32 ? 67.767 -21.714 -23.640 1.00 26.63 20 SER C CA 1
ATOM 3361 C C . SER C 1 32 ? 68.430 -20.366 -23.994 1.00 24.33 20 SER C C 1
ATOM 3362 O O . SER C 1 32 ? 69.556 -20.046 -23.570 1.00 24.02 20 SER C O 1
ATOM 3365 N N . GLY C 1 33 ? 67.783 -19.634 -24.871 1.00 23.10 21 GLY C N 1
ATOM 3366 C CA . GLY C 1 33 ? 68.382 -18.399 -25.400 1.00 24.19 21 GLY C CA 1
ATOM 3367 C C . GLY C 1 33 ? 67.215 -17.477 -25.702 1.00 17.39 21 GLY C C 1
ATOM 3368 O O . GLY C 1 33 ? 66.107 -17.690 -25.200 1.00 17.46 21 GLY C O 1
ATOM 3369 N N . ARG C 1 34 ? 67.463 -16.484 -26.564 1.00 18.79 22 ARG C N 1
ATOM 3370 C CA . ARG C 1 34 ? 66.434 -15.497 -26.925 1.00 16.80 22 ARG C CA 1
ATOM 3371 C C . ARG C 1 34 ? 66.014 -15.692 -28.389 1.00 17.37 22 ARG C C 1
ATOM 3372 O O . ARG C 1 34 ? 66.913 -15.867 -29.211 1.00 18.84 22 ARG C O 1
ATOM 3380 N N . HIS C 1 35 ? 64.719 -15.677 -28.671 1.00 17.46 23 HIS C N 1
ATOM 3381 C CA . HIS C 1 35 ? 64.249 -15.673 -30.054 1.00 17.05 23 HIS C CA 1
ATOM 3382 C C . HIS C 1 35 ? 64.895 -14.529 -30.813 1.00 18.62 23 HIS C C 1
ATOM 3383 O O . HIS C 1 35 ? 65.160 -13.446 -30.269 1.00 18.33 23 HIS C O 1
ATOM 3390 N N . ALA C 1 36 ? 65.128 -14.724 -32.122 1.00 16.88 24 ALA C N 1
ATOM 3391 C CA . ALA C 1 36 ? 65.527 -13.624 -32.958 1.00 18.13 24 ALA C CA 1
ATOM 3392 C C . ALA C 1 36 ? 64.583 -12.451 -32.890 1.00 16.10 24 ALA C C 1
ATOM 3393 O O . ALA C 1 36 ? 63.377 -12.609 -32.806 1.00 18.44 24 ALA C O 1
ATOM 3395 N N . LEU C 1 37 ? 65.160 -11.259 -33.093 1.00 19.39 25 LEU C N 1
ATOM 3396 C CA . LEU C 1 37 ? 64.343 -10.047 -33.097 1.00 19.77 25 LEU C CA 1
ATOM 3397 C C . LEU C 1 37 ? 63.072 -10.176 -33.866 1.00 18.71 25 LEU C C 1
ATOM 3398 O O . LEU C 1 37 ? 61.985 -9.888 -33.413 1.00 18.01 25 LEU C O 1
ATOM 3403 N N . GLU C 1 38 ? 63.172 -10.663 -35.138 1.00 19.64 26 GLU C N 1
ATOM 3404 C CA . GLU C 1 38 ? 62.017 -10.692 -35.975 1.00 20.14 26 GLU C CA 1
ATOM 3405 C C . GLU C 1 38 ? 60.953 -11.670 -35.584 1.00 20.48 26 GLU C C 1
ATOM 3406 O O . GLU C 1 38 ? 59.822 -11.603 -36.076 1.00 21.38 26 GLU C O 1
ATOM 3412 N N . ASP C 1 39 ? 61.268 -12.599 -34.648 1.00 20.60 27 ASP C N 1
ATOM 3413 C CA . ASP C 1 39 ? 60.278 -13.525 -34.168 1.00 19.60 27 ASP C CA 1
ATOM 3414 C C . ASP C 1 39 ? 59.555 -13.094 -32.847 1.00 19.86 27 ASP C C 1
ATOM 3415 O O . ASP C 1 39 ? 58.577 -13.699 -32.431 1.00 21.46 27 ASP C O 1
ATOM 3420 N N . ARG C 1 40 ? 60.025 -12.013 -32.243 1.00 19.36 28 ARG C N 1
ATOM 3421 C CA . ARG C 1 40 ? 59.377 -11.531 -30.987 1.00 18.50 28 ARG C CA 1
ATOM 3422 C C . ARG C 1 40 ? 58.038 -10.880 -31.339 1.00 20.11 28 ARG C C 1
ATOM 3423 O O . ARG C 1 40 ? 57.946 -10.162 -32.374 1.00 20.08 28 ARG C O 1
ATOM 3431 N N . TRP C 1 41 ? 57.021 -10.993 -30.489 1.00 16.13 29 TRP C N 1
ATOM 3432 C CA . TRP C 1 41 ? 55.716 -10.579 -30.867 1.00 17.30 29 TRP C CA 1
ATOM 3433 C C . TRP C 1 41 ? 55.628 -9.057 -31.078 1.00 18.22 29 TRP C C 1
ATOM 3434 O O . TRP C 1 41 ? 54.898 -8.618 -31.982 1.00 20.53 29 TRP C O 1
ATOM 3445 N N . PRO C 1 42 ? 56.371 -8.239 -30.274 1.00 17.48 30 PRO C N 1
ATOM 3446 C CA . PRO C 1 42 ? 56.307 -6.756 -30.621 1.00 17.85 30 PRO C CA 1
ATOM 3447 C C . PRO C 1 42 ? 56.927 -6.425 -32.022 1.00 19.07 30 PRO C C 1
ATOM 3448 O O . PRO C 1 42 ? 56.519 -5.500 -32.720 1.00 21.27 30 PRO C O 1
ATOM 3452 N N . SER C 1 43 ? 57.852 -7.244 -32.453 1.00 19.47 31 SER C N 1
ATOM 3453 C CA . SER C 1 43 ? 58.551 -6.966 -33.716 1.00 19.70 31 SER C CA 1
ATOM 3454 C C . SER C 1 43 ? 57.580 -7.325 -34.856 1.00 22.11 31 SER C C 1
ATOM 3455 O O . SER C 1 43 ? 57.579 -6.615 -35.888 1.00 21.62 31 SER C O 1
ATOM 3458 N N . VAL C 1 44 ? 56.847 -8.470 -34.720 1.00 20.98 32 VAL C N 1
ATOM 3459 C CA . VAL C 1 44 ? 55.778 -8.873 -35.655 1.00 24.64 32 VAL C CA 1
ATOM 3460 C C . VAL C 1 44 ? 54.675 -7.845 -35.769 1.00 24.68 32 VAL C C 1
ATOM 3461 O O . VAL C 1 44 ? 54.161 -7.486 -36.855 1.00 21.92 32 VAL C O 1
ATOM 3465 N N . LEU C 1 45 ? 54.325 -7.287 -34.629 1.00 23.38 33 LEU C N 1
ATOM 3466 C CA . LEU C 1 45 ? 53.363 -6.249 -34.598 1.00 24.68 33 LEU C CA 1
ATOM 3467 C C . LEU C 1 45 ? 53.856 -4.961 -35.303 1.00 21.95 33 LEU C C 1
ATOM 3468 O O . LEU C 1 45 ? 53.087 -4.407 -36.091 1.00 27.60 33 LEU C O 1
ATOM 3473 N N . GLN C 1 46 ? 55.075 -4.536 -35.051 1.00 20.46 34 GLN C N 1
ATOM 3474 C CA . GLN C 1 46 ? 55.681 -3.378 -35.668 1.00 22.95 34 GLN C CA 1
ATOM 3475 C C . GLN C 1 46 ? 55.680 -3.562 -37.178 1.00 26.06 34 GLN C C 1
ATOM 3476 O O . GLN C 1 46 ? 55.354 -2.630 -37.895 1.00 29.26 34 GLN C O 1
ATOM 3482 N N . LYS C 1 47 ? 56.087 -4.755 -37.633 1.00 22.99 35 LYS C N 1
ATOM 3483 C CA . LYS C 1 47 ? 56.207 -5.035 -39.096 1.00 24.64 35 LYS C CA 1
ATOM 3484 C C . LYS C 1 47 ? 54.874 -4.870 -39.726 1.00 26.66 35 LYS C C 1
ATOM 3485 O O . LYS C 1 47 ? 54.789 -4.265 -40.849 1.00 32.84 35 LYS C O 1
ATOM 3491 N N . ALA C 1 48 ? 53.832 -5.392 -39.094 1.00 23.63 36 ALA C N 1
ATOM 3492 C CA . ALA C 1 48 ? 52.497 -5.307 -39.580 1.00 29.69 36 ALA C CA 1
ATOM 3493 C C . ALA C 1 48 ? 51.954 -3.898 -39.597 1.00 34.50 36 ALA C C 1
ATOM 3494 O O . ALA C 1 48 ? 51.195 -3.574 -40.503 1.00 32.17 36 ALA C O 1
ATOM 3496 N N . LEU C 1 49 ? 52.298 -3.057 -38.595 1.00 29.47 37 LEU C N 1
ATOM 3497 C CA . LEU C 1 49 ? 51.786 -1.665 -38.594 1.00 28.84 37 LEU C CA 1
ATOM 3498 C C . LEU C 1 49 ? 52.621 -0.759 -39.496 1.00 27.56 37 LEU C C 1
ATOM 3499 O O . LEU C 1 49 ? 52.176 0.282 -39.889 1.00 33.94 37 LEU C O 1
ATOM 3504 N N . GLY C 1 50 ? 53.865 -1.118 -39.748 1.00 29.92 38 GLY C N 1
ATOM 3505 C CA . GLY C 1 50 ? 54.792 -0.300 -40.462 1.00 30.86 38 GLY C CA 1
ATOM 3506 C C . GLY C 1 50 ? 55.017 1.057 -39.859 1.00 37.18 38 GLY C C 1
ATOM 3507 O O . GLY C 1 50 ? 54.984 1.231 -38.643 1.00 33.65 38 GLY C O 1
ATOM 3508 N N . SER C 1 51 ? 55.201 2.050 -40.721 1.00 35.04 39 SER C N 1
ATOM 3509 C CA . SER C 1 51 ? 55.694 3.367 -40.293 1.00 35.68 39 SER C CA 1
ATOM 3510 C C . SER C 1 51 ? 54.647 4.216 -39.577 1.00 29.55 39 SER C C 1
ATOM 3511 O O . SER C 1 51 ? 54.954 5.277 -39.056 1.00 38.98 39 SER C O 1
ATOM 3514 N N . ASP C 1 52 ? 53.415 3.778 -39.537 1.00 28.98 40 ASP C N 1
ATOM 3515 C CA . ASP C 1 52 ? 52.421 4.451 -38.766 1.00 33.47 40 ASP C CA 1
ATOM 3516 C C . ASP C 1 52 ? 52.614 4.329 -37.220 1.00 32.03 40 ASP C C 1
ATOM 3517 O O . ASP C 1 52 ? 51.862 4.981 -36.443 1.00 30.77 40 ASP C O 1
ATOM 3522 N N . ALA C 1 53 ? 53.482 3.414 -36.803 1.00 30.75 41 ALA C N 1
ATOM 3523 C CA . ALA C 1 53 ? 53.676 3.134 -35.351 1.00 24.90 41 ALA C CA 1
ATOM 3524 C C . ALA C 1 53 ? 55.090 2.912 -35.066 1.00 24.92 41 ALA C C 1
ATOM 3525 O O . ALA C 1 53 ? 55.888 2.455 -35.894 1.00 26.86 41 ALA C O 1
ATOM 3527 N N . HIS C 1 54 ? 55.428 3.182 -33.804 1.00 21.96 42 HIS C N 1
ATOM 3528 C CA . HIS C 1 54 ? 56.718 2.881 -33.289 1.00 21.55 42 HIS C CA 1
ATOM 3529 C C . HIS C 1 54 ? 56.424 1.999 -32.028 1.00 21.44 42 HIS C C 1
ATOM 3530 O O . HIS C 1 54 ? 55.745 2.465 -31.121 1.00 19.67 42 HIS C O 1
ATOM 3537 N N . VAL C 1 55 ? 56.789 0.715 -32.110 1.00 20.60 43 VAL C N 1
ATOM 3538 C CA . VAL C 1 55 ? 56.560 -0.234 -31.023 1.00 19.40 43 VAL C CA 1
ATOM 3539 C C . VAL C 1 55 ? 57.828 -0.404 -30.189 1.00 19.37 43 VAL C C 1
ATOM 3540 O O . VAL C 1 55 ? 58.914 -0.610 -30.706 1.00 20.84 43 VAL C O 1
ATOM 3544 N N . ILE C 1 56 ? 57.649 -0.397 -28.838 1.00 16.39 44 ILE C N 1
ATOM 3545 C CA . ILE C 1 56 ? 58.724 -0.462 -27.885 1.00 17.85 44 ILE C CA 1
ATOM 3546 C C . ILE C 1 56 ? 58.464 -1.728 -27.057 1.00 15.53 44 ILE C C 1
ATOM 3547 O O . ILE C 1 56 ? 57.357 -1.908 -26.537 1.00 18.97 44 ILE C O 1
ATOM 3552 N N . ALA C 1 57 ? 59.462 -2.590 -27.015 1.00 17.72 45 ALA C N 1
ATOM 3553 C CA . ALA C 1 57 ? 59.354 -3.879 -26.339 1.00 18.26 45 ALA C CA 1
ATOM 3554 C C . ALA C 1 57 ? 60.014 -3.761 -24.980 1.00 15.65 45 ALA C C 1
ATOM 3555 O O . ALA C 1 57 ? 61.197 -3.486 -24.901 1.00 18.23 45 ALA C O 1
ATOM 3557 N N . GLU C 1 58 ? 59.292 -4.073 -23.916 1.00 16.28 46 GLU C N 1
ATOM 3558 C CA . GLU C 1 58 ? 59.787 -4.093 -22.546 1.00 14.37 46 GLU C CA 1
ATOM 3559 C C . GLU C 1 58 ? 59.340 -5.369 -21.856 1.00 13.59 46 GLU C C 1
ATOM 3560 O O . GLU C 1 58 ? 58.402 -5.379 -21.054 1.00 12.86 46 GLU C O 1
ATOM 3566 N N . GLY C 1 59 ? 59.983 -6.425 -22.256 1.00 12.89 47 GLY C N 1
ATOM 3567 C CA . GLY C 1 59 ? 59.765 -7.722 -21.695 1.00 12.72 47 GLY C CA 1
ATOM 3568 C C . GLY C 1 59 ? 60.811 -8.190 -20.769 1.00 13.18 47 GLY C C 1
ATOM 3569 O O . GLY C 1 59 ? 62.006 -8.202 -21.105 1.00 14.39 47 GLY C O 1
ATOM 3570 N N . LEU C 1 60 ? 60.410 -8.537 -19.530 1.00 12.03 48 LEU C N 1
ATOM 3571 C CA . LEU C 1 60 ? 61.369 -8.881 -18.484 1.00 11.20 48 LEU C CA 1
ATOM 3572 C C . LEU C 1 60 ? 61.117 -10.317 -17.941 1.00 12.27 48 LEU C C 1
ATOM 3573 O O . LEU C 1 60 ? 60.058 -10.584 -17.459 1.00 11.34 48 LEU C O 1
ATOM 3578 N N . ASN C 1 61 ? 62.119 -11.192 -18.066 1.00 13.08 49 ASN C N 1
ATOM 3579 C CA . ASN C 1 61 ? 61.917 -12.618 -17.653 1.00 12.88 49 ASN C CA 1
ATOM 3580 C C . ASN C 1 61 ? 61.570 -12.614 -16.132 1.00 12.37 49 ASN C C 1
ATOM 3581 O O . ASN C 1 61 ? 62.277 -12.058 -15.324 1.00 12.74 49 ASN C O 1
ATOM 3586 N N . GLY C 1 62 ? 60.490 -13.332 -15.855 1.00 13.09 50 GLY C N 1
ATOM 3587 C CA . GLY C 1 62 ? 60.005 -13.518 -14.503 1.00 12.30 50 GLY C CA 1
ATOM 3588 C C . GLY C 1 62 ? 59.125 -12.379 -13.969 1.00 10.91 50 GLY C C 1
ATOM 3589 O O . GLY C 1 62 ? 58.661 -12.440 -12.840 1.00 11.33 50 GLY C O 1
ATOM 3590 N N . ARG C 1 63 ? 58.855 -11.371 -14.786 1.00 11.14 51 ARG C N 1
ATOM 3591 C CA . ARG C 1 63 ? 58.013 -10.236 -14.299 1.00 10.86 51 ARG C CA 1
ATOM 3592 C C . ARG C 1 63 ? 56.624 -10.665 -13.902 1.00 11.36 51 ARG C C 1
ATOM 3593 O O . ARG C 1 63 ? 55.901 -11.358 -14.636 1.00 11.62 51 ARG C O 1
ATOM 3601 N N . THR C 1 64 ? 56.238 -10.286 -12.685 1.00 10.02 52 THR C N 1
ATOM 3602 C CA . THR C 1 64 ? 54.921 -10.493 -12.155 1.00 11.44 52 THR C CA 1
ATOM 3603 C C . THR C 1 64 ? 54.060 -9.251 -12.321 1.00 12.48 52 THR C C 1
ATOM 3604 O O . THR C 1 64 ? 54.583 -8.150 -12.644 1.00 12.79 52 THR C O 1
ATOM 3608 N N . THR C 1 65 ? 52.772 -9.371 -12.088 1.00 13.11 53 THR C N 1
ATOM 3609 C CA . THR C 1 65 ? 51.930 -8.203 -12.200 1.00 13.58 53 THR C CA 1
ATOM 3610 C C . THR C 1 65 ? 52.320 -7.139 -11.164 1.00 14.46 53 THR C C 1
ATOM 3611 O O . THR C 1 65 ? 52.542 -6.070 -11.490 1.00 13.70 53 THR C O 1
ATOM 3615 N N . ALA C 1 66 ? 52.388 -7.522 -9.910 1.00 14.19 54 ALA C N 1
ATOM 3616 C CA . ALA C 1 66 ? 52.589 -6.577 -8.836 1.00 12.82 54 ALA C CA 1
ATOM 3617 C C . ALA C 1 66 ? 53.444 -7.071 -7.674 1.00 13.67 54 ALA C C 1
ATOM 3618 O O . ALA C 1 66 ? 53.692 -6.357 -6.754 1.00 13.54 54 ALA C O 1
ATOM 3620 N N . TYR C 1 67 ? 53.884 -8.309 -7.781 1.00 12.97 55 TYR C N 1
ATOM 3621 C CA . TYR C 1 67 ? 54.576 -8.963 -6.693 1.00 13.18 55 TYR C CA 1
ATOM 3622 C C . TYR C 1 67 ? 56.084 -9.063 -6.688 1.00 12.89 55 TYR C C 1
ATOM 3623 O O . TYR C 1 67 ? 56.668 -9.240 -7.678 1.00 11.93 55 TYR C O 1
ATOM 3632 N N . ASP C 1 68 ? 56.673 -8.951 -5.518 1.00 12.67 56 ASP C N 1
ATOM 3633 C CA . ASP C 1 68 ? 58.122 -9.085 -5.466 1.00 12.45 56 ASP C CA 1
ATOM 3634 C C . ASP C 1 68 ? 58.639 -10.507 -5.701 1.00 12.97 56 ASP C C 1
ATOM 3635 O O . ASP C 1 68 ? 58.077 -11.402 -5.257 1.00 14.76 56 ASP C O 1
ATOM 3640 N N . ASP C 1 69 ? 59.760 -10.597 -6.391 1.00 13.53 57 ASP C N 1
ATOM 3641 C CA . ASP C 1 69 ? 60.490 -11.865 -6.656 1.00 13.57 57 ASP C CA 1
ATOM 3642 C C . ASP C 1 69 ? 61.953 -11.527 -6.645 1.00 14.56 57 ASP C C 1
ATOM 3643 O O . ASP C 1 69 ? 62.403 -10.762 -7.500 1.00 16.86 57 ASP C O 1
ATOM 3648 N N . HIS C 1 70 ? 62.724 -12.018 -5.643 1.00 13.91 58 HIS C N 1
ATOM 3649 C CA . HIS C 1 70 ? 64.138 -11.638 -5.453 1.00 14.60 58 HIS C CA 1
ATOM 3650 C C . HIS C 1 70 ? 65.112 -12.668 -6.039 1.00 15.45 58 HIS C C 1
ATOM 3651 O O . HIS C 1 70 ? 66.254 -12.690 -5.671 1.00 16.22 58 HIS C O 1
ATOM 3658 N N . LEU C 1 71 ? 64.607 -13.544 -6.897 1.00 14.43 59 LEU C N 1
ATOM 3659 C CA . LEU C 1 71 ? 65.434 -14.648 -7.351 1.00 14.57 59 LEU C CA 1
ATOM 3660 C C . LEU C 1 71 ? 66.255 -14.343 -8.611 1.00 13.66 59 LEU C C 1
ATOM 3661 O O . LEU C 1 71 ? 66.968 -15.240 -9.089 1.00 16.13 59 LEU C O 1
ATOM 3666 N N . ALA C 1 72 ? 66.248 -13.112 -9.106 1.00 13.67 60 ALA C N 1
ATOM 3667 C CA . ALA C 1 72 ? 67.070 -12.749 -10.311 1.00 13.34 60 ALA C CA 1
ATOM 3668 C C . ALA C 1 72 ? 67.620 -11.346 -10.125 1.00 15.19 60 ALA C C 1
ATOM 3669 O O . ALA C 1 72 ? 67.290 -10.652 -9.184 1.00 13.37 60 ALA C O 1
ATOM 3671 N N . ASP C 1 73 ? 68.538 -10.992 -11.014 1.00 13.69 61 ASP C N 1
ATOM 3672 C CA . ASP C 1 73 ? 69.296 -9.756 -10.918 1.00 12.51 61 ASP C CA 1
ATOM 3673 C C . ASP C 1 73 ? 68.475 -8.662 -11.629 1.00 14.13 61 ASP C C 1
ATOM 3674 O O . ASP C 1 73 ? 68.936 -8.042 -12.609 1.00 15.65 61 ASP C O 1
ATOM 3679 N N . CYS C 1 74 ? 67.331 -8.384 -11.039 1.00 12.42 62 CYS C N 1
ATOM 3680 C CA . CYS C 1 74 ? 66.375 -7.414 -11.612 1.00 12.49 62 CYS C CA 1
ATOM 3681 C C . CYS C 1 74 ? 65.271 -7.247 -10.627 1.00 13.16 62 CYS C C 1
ATOM 3682 O O . CYS C 1 74 ? 65.073 -8.079 -9.701 1.00 13.22 62 CYS C O 1
ATOM 3685 N N . ASP C 1 75 ? 64.486 -6.220 -10.864 1.00 11.52 63 ASP C N 1
ATOM 3686 C CA . ASP C 1 75 ? 63.215 -6.080 -10.121 1.00 11.10 63 ASP C CA 1
ATOM 3687 C C . ASP C 1 75 ? 62.054 -6.614 -10.931 1.00 11.62 63 ASP C C 1
ATOM 3688 O O . ASP C 1 75 ? 61.645 -6.012 -11.942 1.00 12.11 63 ASP C O 1
ATOM 3693 N N . ARG C 1 76 ? 61.535 -7.791 -10.508 1.00 11.37 64 ARG C N 1
ATOM 3694 C CA . ARG C 1 76 ? 60.430 -8.455 -11.215 1.00 9.91 64 ARG C CA 1
ATOM 3695 C C . ARG C 1 76 ? 59.048 -7.996 -10.878 1.00 9.79 64 ARG C C 1
ATOM 3696 O O . ARG C 1 76 ? 58.061 -8.497 -11.350 1.00 10.46 64 ARG C O 1
ATOM 3704 N N . ASN C 1 77 ? 58.874 -7.014 -9.958 1.00 10.68 65 ASN C N 1
ATOM 3705 C CA . ASN C 1 77 ? 57.548 -6.471 -9.655 1.00 10.17 65 ASN C CA 1
ATOM 3706 C C . ASN C 1 77 ? 57.089 -5.537 -10.722 1.00 11.36 65 ASN C C 1
ATOM 3707 O O . ASN C 1 77 ? 57.667 -4.477 -10.942 1.00 11.16 65 ASN C O 1
ATOM 3712 N N . GLY C 1 78 ? 56.093 -5.975 -11.508 1.00 11.39 66 GLY C N 1
ATOM 3713 C CA . GLY C 1 78 ? 55.659 -5.223 -12.672 1.00 11.97 66 GLY C CA 1
ATOM 3714 C C . GLY C 1 78 ? 55.199 -3.810 -12.273 1.00 12.59 66 GLY C C 1
ATOM 3715 O O . GLY C 1 78 ? 55.485 -2.836 -12.967 1.00 13.59 66 GLY C O 1
ATOM 3716 N N . ALA C 1 79 ? 54.500 -3.721 -11.158 1.00 11.35 67 ALA C N 1
ATOM 3717 C CA . ALA C 1 79 ? 53.898 -2.432 -10.687 1.00 12.44 67 ALA C CA 1
ATOM 3718 C C . ALA C 1 79 ? 54.995 -1.459 -10.192 1.00 12.96 67 ALA C C 1
ATOM 3719 O O . ALA C 1 79 ? 54.857 -0.207 -10.406 1.00 14.92 67 ALA C O 1
ATOM 3721 N N . ARG C 1 80 ? 56.011 -1.951 -9.530 1.00 13.00 68 ARG C N 1
ATOM 3722 C CA . ARG C 1 80 ? 57.033 -1.045 -9.041 1.00 13.55 68 ARG C CA 1
ATOM 3723 C C . ARG C 1 80 ? 57.824 -0.407 -10.142 1.00 12.50 68 ARG C C 1
ATOM 3724 O O . ARG C 1 80 ? 58.207 0.689 -10.050 1.00 12.91 68 ARG C O 1
ATOM 3732 N N . VAL C 1 81 ? 58.085 -1.168 -11.167 1.00 11.00 69 VAL C N 1
ATOM 3733 C CA . VAL C 1 81 ? 58.958 -0.743 -12.294 1.00 10.76 69 VAL C CA 1
ATOM 3734 C C . VAL C 1 81 ? 58.160 0.112 -13.292 1.00 11.13 69 VAL C C 1
ATOM 3735 O O . VAL C 1 81 ? 58.739 0.851 -14.049 1.00 11.02 69 VAL C O 1
ATOM 3739 N N . LEU C 1 82 ? 56.858 -0.150 -13.437 1.00 12.58 70 LEU C N 1
ATOM 3740 C CA . LEU C 1 82 ? 56.094 0.407 -14.588 1.00 11.95 70 LEU C CA 1
ATOM 3741 C C . LEU C 1 82 ? 56.198 1.944 -14.673 1.00 12.75 70 LEU C C 1
ATOM 3742 O O . LEU C 1 82 ? 56.426 2.443 -15.771 1.00 11.65 70 LEU C O 1
ATOM 3747 N N . PRO C 1 83 ? 56.081 2.674 -13.524 1.00 11.48 71 PRO C N 1
ATOM 3748 C CA . PRO C 1 83 ? 56.189 4.119 -13.674 1.00 11.00 71 PRO C CA 1
ATOM 3749 C C . PRO C 1 83 ? 57.467 4.580 -14.365 1.00 10.90 71 PRO C C 1
ATOM 3750 O O . PRO C 1 83 ? 57.438 5.547 -15.164 1.00 13.25 71 PRO C O 1
ATOM 3754 N N . THR C 1 84 ? 58.620 3.992 -14.039 1.00 10.20 72 THR C N 1
ATOM 3755 C CA . THR C 1 84 ? 59.890 4.335 -14.629 1.00 10.97 72 THR C CA 1
ATOM 3756 C C . THR C 1 84 ? 59.849 4.061 -16.151 1.00 11.35 72 THR C C 1
ATOM 3757 O O . THR C 1 84 ? 60.381 4.864 -16.928 1.00 11.73 72 THR C O 1
ATOM 3761 N N . VAL C 1 85 ? 59.289 2.932 -16.547 1.00 12.48 73 VAL C N 1
ATOM 3762 C CA . VAL C 1 85 ? 59.159 2.548 -17.963 1.00 11.28 73 VAL C CA 1
ATOM 3763 C C . VAL C 1 85 ? 58.207 3.515 -18.729 1.00 10.95 73 VAL C C 1
ATOM 3764 O O . VAL C 1 85 ? 58.554 3.999 -19.795 1.00 12.93 73 VAL C O 1
ATOM 3768 N N . LEU C 1 86 ? 57.106 3.833 -18.125 1.00 12.10 74 LEU C N 1
ATOM 3769 C CA . LEU C 1 86 ? 56.151 4.804 -18.710 1.00 12.16 74 LEU C CA 1
ATOM 3770 C C . LEU C 1 86 ? 56.817 6.093 -18.921 1.00 13.10 74 LEU C C 1
ATOM 3771 O O . LEU C 1 86 ? 56.684 6.732 -19.972 1.00 13.65 74 LEU C O 1
ATOM 3776 N N . HIS C 1 87 ? 57.573 6.537 -17.926 1.00 13.05 75 HIS C N 1
ATOM 3777 C CA . HIS C 1 87 ? 58.251 7.822 -18.061 1.00 11.94 75 HIS C CA 1
ATOM 3778 C C . HIS C 1 87 ? 59.363 7.878 -19.104 1.00 14.43 75 HIS C C 1
ATOM 3779 O O . HIS C 1 87 ? 59.538 8.878 -19.785 1.00 14.02 75 HIS C O 1
ATOM 3786 N N . THR C 1 88 ? 60.075 6.757 -19.286 1.00 13.12 76 THR C N 1
ATOM 3787 C CA . THR C 1 88 ? 61.144 6.593 -20.254 1.00 12.17 76 THR C CA 1
ATOM 3788 C C . THR C 1 88 ? 60.637 6.703 -21.656 1.00 13.52 76 THR C C 1
ATOM 3789 O O . THR C 1 88 ? 61.365 7.162 -22.530 1.00 14.64 76 THR C O 1
ATOM 3793 N N . HIS C 1 89 ? 59.448 6.170 -21.854 1.00 14.38 77 HIS C N 1
ATOM 3794 C CA . HIS C 1 89 ? 58.908 6.024 -23.233 1.00 14.59 77 HIS C CA 1
ATOM 3795 C C . HIS C 1 89 ? 57.759 6.929 -23.609 1.00 17.49 77 HIS C C 1
ATOM 3796 O O . HIS C 1 89 ? 57.315 6.924 -24.770 1.00 16.43 77 HIS C O 1
ATOM 3803 N N . ALA C 1 90 ? 57.317 7.763 -22.673 1.00 15.72 78 ALA C N 1
ATOM 3804 C CA . ALA C 1 90 ? 56.228 8.756 -22.968 1.00 16.45 78 ALA C CA 1
ATOM 3805 C C . ALA C 1 90 ? 56.687 9.704 -24.084 1.00 14.74 78 ALA C C 1
ATOM 3806 O O . ALA C 1 90 ? 57.827 9.937 -24.226 1.00 15.33 78 ALA C O 1
ATOM 3808 N N . PRO C 1 91 ? 55.715 10.303 -24.812 1.00 16.47 79 PRO C N 1
ATOM 3809 C CA . PRO C 1 91 ? 54.284 10.058 -24.714 1.00 17.36 79 PRO C CA 1
ATOM 3810 C C . PRO C 1 91 ? 53.867 8.763 -25.475 1.00 17.61 79 PRO C C 1
ATOM 3811 O O . PRO C 1 91 ? 54.477 8.400 -26.521 1.00 18.10 79 PRO C O 1
ATOM 3815 N N . LEU C 1 92 ? 52.869 8.110 -24.931 1.00 17.47 80 LEU C N 1
ATOM 3816 C CA . LEU C 1 92 ? 52.427 6.773 -25.392 1.00 18.02 80 LEU C CA 1
ATOM 3817 C C . LEU C 1 92 ? 50.968 6.827 -25.813 1.00 18.56 80 LEU C C 1
ATOM 3818 O O . LEU C 1 92 ? 50.109 7.438 -25.108 1.00 19.98 80 LEU C O 1
ATOM 3823 N N . ASP C 1 93 ? 50.679 6.266 -27.001 1.00 17.61 81 ASP C N 1
ATOM 3824 C CA . ASP C 1 93 ? 49.305 6.135 -27.478 1.00 18.51 81 ASP C CA 1
ATOM 3825 C C . ASP C 1 93 ? 48.614 4.856 -27.031 1.00 18.21 81 ASP C C 1
ATOM 3826 O O . ASP C 1 93 ? 47.405 4.849 -26.759 1.00 19.38 81 ASP C O 1
ATOM 3831 N N . LEU C 1 94 ? 49.427 3.816 -26.795 1.00 19.15 82 LEU C N 1
ATOM 3832 C CA . LEU C 1 94 ? 48.876 2.537 -26.406 1.00 18.86 82 LEU C CA 1
ATOM 3833 C C . LEU C 1 94 ? 49.871 1.777 -25.544 1.00 13.69 82 LEU C C 1
ATOM 3834 O O . LEU C 1 94 ? 51.031 1.794 -25.844 1.00 18.17 82 LEU C O 1
ATOM 3839 N N . ILE C 1 95 ? 49.352 1.272 -24.421 1.00 16.86 83 ILE C N 1
ATOM 3840 C CA . ILE C 1 95 ? 50.054 0.274 -23.598 1.00 17.81 83 ILE C CA 1
ATOM 3841 C C . ILE C 1 95 ? 49.400 -1.105 -23.823 1.00 14.94 83 ILE C C 1
ATOM 3842 O O . ILE C 1 95 ? 48.186 -1.288 -23.556 1.00 16.78 83 ILE C O 1
ATOM 3847 N N . VAL C 1 96 ? 50.210 -2.063 -24.212 1.00 16.96 84 VAL C N 1
ATOM 3848 C CA . VAL C 1 96 ? 49.767 -3.458 -24.330 1.00 14.38 84 VAL C CA 1
ATOM 3849 C C . VAL C 1 96 ? 50.421 -4.259 -23.210 1.00 13.01 84 VAL C C 1
ATOM 3850 O O . VAL C 1 96 ? 51.644 -4.366 -23.193 1.00 13.67 84 VAL C O 1
ATOM 3854 N N . PHE C 1 97 ? 49.618 -4.745 -22.302 1.00 15.57 85 PHE C N 1
ATOM 3855 C CA . PHE C 1 97 ? 50.101 -5.602 -21.221 1.00 12.66 85 PHE C CA 1
ATOM 3856 C C . PHE C 1 97 ? 49.930 -7.102 -21.568 1.00 13.70 85 PHE C C 1
ATOM 3857 O O . PHE C 1 97 ? 48.793 -7.511 -21.980 1.00 15.77 85 PHE C O 1
ATOM 3865 N N . MET C 1 98 ? 50.981 -7.877 -21.332 1.00 15.66 86 MET C N 1
ATOM 3866 C CA . MET C 1 98 ? 50.832 -9.394 -21.356 1.00 15.19 86 MET C CA 1
ATOM 3867 C C . MET C 1 98 ? 51.615 -9.977 -20.205 1.00 13.22 86 MET C C 1
ATOM 3868 O O . MET C 1 98 ? 52.832 -10.228 -20.325 1.00 16.01 86 MET C O 1
ATOM 3873 N N . LEU C 1 99 ? 50.921 -10.032 -19.071 1.00 14.34 87 LEU C N 1
ATOM 3874 C CA . LEU C 1 99 ? 51.438 -10.555 -17.798 1.00 14.21 87 LEU C CA 1
ATOM 3875 C C . LEU C 1 99 ? 50.445 -11.426 -17.105 1.00 15.21 87 LEU C C 1
ATOM 3876 O O . LEU C 1 99 ? 49.228 -11.350 -17.362 1.00 16.19 87 LEU C O 1
ATOM 3881 N N . GLY C 1 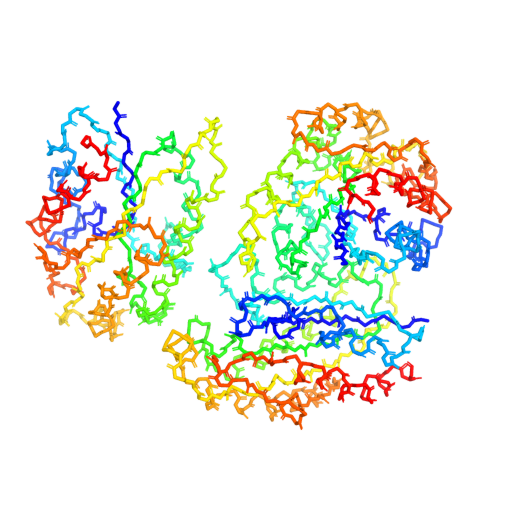100 ? 50.974 -12.252 -16.235 1.00 14.70 88 GLY C N 1
ATOM 3882 C CA . GLY C 1 100 ? 50.182 -13.126 -15.408 1.00 14.11 88 GLY C CA 1
ATOM 3883 C C . GLY C 1 100 ? 50.708 -14.540 -15.267 1.00 13.15 88 GLY C C 1
ATOM 3884 O O . GLY C 1 100 ? 50.433 -15.214 -14.256 1.00 12.66 88 GLY C O 1
ATOM 3885 N N . SER C 1 101 ? 51.539 -14.986 -16.203 1.00 15.95 89 SER C N 1
ATOM 3886 C CA . SER C 1 101 ? 52.087 -16.336 -16.118 1.00 15.51 89 SER C CA 1
ATOM 3887 C C . SER C 1 101 ? 52.960 -16.508 -14.855 1.00 15.50 89 SER C C 1
ATOM 3888 O O . SER C 1 101 ? 52.862 -17.498 -14.145 1.00 16.04 89 SER C O 1
ATOM 3891 N N . ASN C 1 102 ? 53.731 -15.483 -14.495 1.00 13.20 90 ASN C N 1
ATOM 3892 C CA . ASN C 1 102 ? 54.550 -15.659 -13.275 1.00 13.61 90 ASN C CA 1
ATOM 3893 C C . ASN C 1 102 ? 53.760 -15.615 -11.978 1.00 13.11 90 ASN C C 1
ATOM 3894 O O . ASN C 1 102 ? 54.203 -16.204 -10.970 1.00 13.29 90 ASN C O 1
ATOM 3899 N N . ASP C 1 103 ? 52.619 -14.949 -12.021 1.00 13.49 91 ASP C N 1
ATOM 3900 C CA . ASP C 1 103 ? 51.685 -14.890 -10.912 1.00 14.31 91 ASP C CA 1
ATOM 3901 C C . ASP C 1 103 ? 51.152 -16.341 -10.585 1.00 15.97 91 ASP C C 1
ATOM 3902 O O . ASP C 1 103 ? 50.652 -16.628 -9.485 1.00 15.26 91 ASP C O 1
ATOM 3907 N N . MET C 1 104 ? 51.215 -17.225 -11.561 1.00 16.35 92 MET C N 1
ATOM 3908 C CA . MET C 1 104 ? 50.801 -18.590 -11.319 1.00 14.48 92 MET C CA 1
ATOM 3909 C C . MET C 1 104 ? 51.741 -19.419 -10.491 1.00 16.19 92 MET C C 1
ATOM 3910 O O . MET C 1 104 ? 51.350 -20.525 -10.021 1.00 16.54 92 MET C O 1
ATOM 3915 N N . LYS C 1 105 ? 52.948 -18.918 -10.159 1.00 13.99 93 LYS C N 1
ATOM 3916 C CA . LYS C 1 105 ? 53.831 -19.573 -9.283 1.00 16.12 93 LYS C CA 1
ATOM 3917 C C . LYS C 1 105 ? 53.275 -19.516 -7.846 1.00 16.23 93 LYS C C 1
ATOM 3918 O O . LYS C 1 105 ? 53.041 -18.461 -7.326 1.00 15.99 93 LYS C O 1
ATOM 3924 N N . PRO C 1 106 ? 53.192 -20.653 -7.179 1.00 16.08 94 PRO C N 1
ATOM 3925 C CA . PRO C 1 106 ? 52.752 -20.561 -5.789 1.00 16.93 94 PRO C CA 1
ATOM 3926 C C . PRO C 1 106 ? 53.588 -19.674 -4.907 1.00 15.86 94 PRO C C 1
ATOM 3927 O O . PRO C 1 106 ? 52.997 -19.045 -3.998 1.00 18.29 94 PRO C O 1
ATOM 3931 N N . ILE C 1 107 ? 54.881 -19.634 -5.116 1.00 14.64 95 ILE C N 1
ATOM 3932 C CA . ILE C 1 107 ? 55.705 -18.723 -4.339 1.00 16.04 95 ILE C CA 1
ATOM 3933 C C . ILE C 1 107 ? 55.225 -17.268 -4.452 1.00 17.37 95 ILE C C 1
ATOM 3934 O O . ILE C 1 107 ? 55.282 -16.539 -3.494 1.00 17.50 95 ILE C O 1
ATOM 3939 N N . ILE C 1 108 ? 54.748 -16.888 -5.624 1.00 13.09 96 ILE C N 1
ATOM 3940 C CA . ILE C 1 108 ? 54.308 -15.533 -5.858 1.00 13.76 96 ILE C CA 1
ATOM 3941 C C . ILE C 1 108 ? 52.894 -15.367 -5.297 1.00 14.34 96 ILE C C 1
ATOM 3942 O O . ILE C 1 108 ? 52.652 -14.504 -4.551 1.00 17.16 96 ILE C O 1
ATOM 3947 N N . HIS C 1 109 ? 51.979 -16.229 -5.700 1.00 13.20 97 HIS C N 1
ATOM 3948 C CA . HIS C 1 109 ? 50.720 -16.412 -5.030 1.00 14.42 97 HIS C CA 1
ATOM 3949 C C . HIS C 1 109 ? 49.884 -17.510 -5.676 1.00 16.18 97 HIS C C 1
ATOM 3950 O O . HIS C 1 109 ? 49.147 -18.160 -5.043 1.00 17.30 97 HIS C O 1
ATOM 3957 N N . GLY C 1 110 ? 50.062 -17.690 -6.955 1.00 16.83 98 GLY C N 1
ATOM 3958 C CA . GLY C 1 110 ? 49.460 -18.796 -7.637 1.00 16.80 98 GLY C CA 1
ATOM 3959 C C . GLY C 1 110 ? 48.008 -18.674 -8.058 1.00 22.40 98 GLY C C 1
ATOM 3960 O O . GLY C 1 110 ? 47.428 -19.640 -8.481 1.00 27.60 98 GLY C O 1
ATOM 3961 N N . THR C 1 111 ? 47.440 -17.481 -7.992 1.00 16.36 99 THR C N 1
ATOM 3962 C CA . THR C 1 111 ? 45.980 -17.349 -8.130 1.00 17.69 99 THR C CA 1
ATOM 3963 C C . THR C 1 111 ? 45.666 -16.481 -9.357 1.00 21.14 99 THR C C 1
ATOM 3964 O O . THR C 1 111 ? 46.211 -15.400 -9.599 1.00 17.42 99 THR C O 1
ATOM 3968 N N . ALA C 1 112 ? 44.750 -16.965 -10.188 1.00 19.98 100 ALA C N 1
ATOM 3969 C CA . ALA C 1 112 ? 44.243 -16.125 -11.276 1.00 18.54 100 ALA C CA 1
ATOM 3970 C C . ALA C 1 112 ? 43.705 -14.827 -10.726 1.00 19.27 100 ALA C C 1
ATOM 3971 O O . ALA C 1 112 ? 43.892 -13.738 -11.337 1.00 19.47 100 ALA C O 1
ATOM 3973 N N . PHE C 1 113 ? 43.037 -14.883 -9.570 1.00 20.25 101 PHE C N 1
ATOM 3974 C CA . PHE C 1 113 ? 42.421 -13.660 -9.087 1.00 18.77 101 PHE C CA 1
ATOM 3975 C C . PHE C 1 113 ? 43.488 -12.636 -8.683 1.00 16.94 101 PHE C C 1
ATOM 3976 O O . PHE C 1 113 ? 43.349 -11.444 -8.985 1.00 18.61 101 PHE C O 1
ATOM 3984 N N . GLY C 1 114 ? 44.576 -13.060 -8.057 1.00 17.89 102 GLY C N 1
ATOM 3985 C CA . GLY C 1 114 ? 45.637 -12.087 -7.726 1.00 16.87 102 GLY C CA 1
ATOM 3986 C C . GLY C 1 114 ? 46.282 -11.451 -8.948 1.00 17.26 102 GLY C C 1
ATOM 3987 O O . GLY C 1 114 ? 46.711 -10.299 -8.897 1.00 17.76 102 GLY C O 1
ATOM 3988 N N . ALA C 1 115 ? 46.333 -12.182 -10.051 1.00 16.06 103 ALA C N 1
ATOM 3989 C CA . ALA C 1 115 ? 46.858 -11.694 -11.322 1.00 15.83 103 ALA C CA 1
ATOM 3990 C C . ALA C 1 115 ? 45.965 -10.627 -11.887 1.00 17.08 103 ALA C C 1
ATOM 3991 O O . ALA C 1 115 ? 46.432 -9.535 -12.291 1.00 15.51 103 ALA C O 1
ATOM 3993 N N . VAL C 1 116 ? 44.633 -10.827 -11.834 1.00 16.31 104 VAL C N 1
ATOM 3994 C CA . VAL C 1 116 ? 43.743 -9.803 -12.364 1.00 16.58 104 VAL C CA 1
ATOM 3995 C C . VAL C 1 116 ? 43.760 -8.483 -11.488 1.00 15.97 104 VAL C C 1
ATOM 3996 O O . VAL C 1 116 ? 43.689 -7.393 -12.047 1.00 16.48 104 VAL C O 1
ATOM 4000 N N . LYS C 1 117 ? 43.918 -8.606 -10.156 1.00 16.16 105 LYS C N 1
ATOM 4001 C CA . LYS C 1 117 ? 44.065 -7.466 -9.323 1.00 15.36 105 LYS C CA 1
ATOM 4002 C C . LYS C 1 117 ? 45.360 -6.780 -9.663 1.00 16.45 105 LYS C C 1
ATOM 4003 O O . LYS C 1 117 ? 45.480 -5.555 -9.568 1.00 15.71 105 LYS C O 1
ATOM 4009 N N . GLY C 1 118 ? 46.383 -7.566 -9.975 1.00 15.86 106 GLY C N 1
ATOM 4010 C CA . GLY C 1 118 ? 47.676 -6.888 -10.347 1.00 14.67 106 GLY C CA 1
ATOM 4011 C C . GLY C 1 118 ? 47.536 -6.149 -11.647 1.00 15.26 106 GLY C C 1
ATOM 4012 O O . GLY C 1 118 ? 48.035 -5.041 -11.821 1.00 13.62 106 GLY C O 1
ATOM 4013 N N . ILE C 1 119 ? 46.834 -6.747 -12.622 1.00 14.27 107 ILE C N 1
ATOM 4014 C CA . ILE C 1 119 ? 46.632 -5.980 -13.898 1.00 13.30 107 ILE C CA 1
ATOM 4015 C C . ILE C 1 119 ? 45.874 -4.696 -13.640 1.00 14.35 107 ILE C C 1
ATOM 4016 O O . ILE C 1 119 ? 46.194 -3.683 -14.225 1.00 14.05 107 ILE C O 1
ATOM 4021 N N . GLU C 1 120 ? 44.866 -4.758 -12.782 1.00 15.79 108 GLU C N 1
ATOM 4022 C CA . GLU C 1 120 ? 44.077 -3.586 -12.379 1.00 16.16 108 GLU C CA 1
ATOM 4023 C C . GLU C 1 120 ? 44.960 -2.491 -11.831 1.00 15.81 108 GLU C C 1
ATOM 4024 O O . GLU C 1 120 ? 44.807 -1.308 -12.200 1.00 14.75 108 GLU C O 1
ATOM 4030 N N . ARG C 1 121 ? 45.915 -2.842 -10.995 1.00 14.78 109 ARG C N 1
ATOM 4031 C CA . ARG C 1 121 ? 46.858 -1.862 -10.460 1.00 15.69 109 ARG C CA 1
ATOM 4032 C C . ARG C 1 121 ? 47.712 -1.241 -11.576 1.00 13.43 109 ARG C C 1
ATOM 4033 O O . ARG C 1 121 ? 47.901 -0.086 -11.618 1.00 13.41 109 ARG C O 1
ATOM 4041 N N . LEU C 1 122 ? 48.173 -2.074 -12.494 1.00 13.04 110 LEU C N 1
ATOM 4042 C CA . LEU C 1 122 ? 48.936 -1.597 -13.621 1.00 13.63 110 LEU C CA 1
ATOM 4043 C C . LEU C 1 122 ? 48.137 -0.629 -14.524 1.00 13.53 110 LEU C C 1
ATOM 4044 O O . LEU C 1 122 ? 48.655 0.382 -14.930 1.00 14.27 110 LEU C O 1
ATOM 4049 N N . VAL C 1 123 ? 46.855 -0.930 -14.732 1.00 14.07 111 VAL C N 1
ATOM 4050 C CA . VAL C 1 123 ? 45.971 -0.025 -15.495 1.00 14.26 111 VAL C CA 1
ATOM 4051 C C . VAL C 1 123 ? 45.878 1.357 -14.797 1.00 15.27 111 VAL C C 1
ATOM 4052 O O . VAL C 1 123 ? 46.041 2.410 -15.382 1.00 14.41 111 VAL C O 1
ATOM 4056 N N . ASN C 1 124 ? 45.763 1.301 -13.467 1.00 15.13 112 ASN C N 1
ATOM 4057 C CA . ASN C 1 124 ? 45.662 2.540 -12.691 1.00 15.45 112 ASN C CA 1
ATOM 4058 C C . ASN C 1 124 ? 46.937 3.341 -12.694 1.00 14.85 112 ASN C C 1
ATOM 4059 O O . ASN C 1 124 ? 46.937 4.596 -12.721 1.00 15.15 112 ASN C O 1
ATOM 4064 N N . LEU C 1 125 ? 48.077 2.633 -12.700 1.00 13.77 113 LEU C N 1
ATOM 4065 C CA . LEU C 1 125 ? 49.345 3.294 -12.799 1.00 12.69 113 LEU C CA 1
ATOM 4066 C C . LEU C 1 125 ? 49.482 4.038 -14.105 1.00 13.60 113 LEU C C 1
ATOM 4067 O O . LEU C 1 125 ? 50.031 5.133 -14.152 1.00 14.13 113 LEU C O 1
ATOM 4072 N N . VAL C 1 126 ? 49.018 3.466 -15.224 1.00 12.81 114 VAL C N 1
ATOM 4073 C CA . VAL C 1 126 ? 49.033 4.188 -16.470 1.00 12.46 114 VAL C CA 1
ATOM 4074 C C . VAL C 1 126 ? 48.109 5.435 -16.392 1.00 13.52 114 VAL C C 1
ATOM 4075 O O . VAL C 1 126 ? 48.491 6.536 -16.806 1.00 15.63 114 VAL C O 1
ATOM 4079 N N . ARG C 1 127 ? 46.907 5.225 -15.901 1.00 14.45 115 ARG C N 1
ATOM 4080 C CA . ARG C 1 127 ? 45.913 6.281 -15.897 1.00 15.90 115 ARG C CA 1
ATOM 4081 C C . ARG C 1 127 ? 46.251 7.475 -15.012 1.00 17.71 115 ARG C C 1
ATOM 4082 O O . ARG C 1 127 ? 45.809 8.547 -15.271 1.00 18.00 115 ARG C O 1
ATOM 4090 N N . ARG C 1 128 ? 47.016 7.233 -13.963 1.00 16.18 116 ARG C N 1
ATOM 4091 C CA . ARG C 1 128 ? 47.411 8.273 -13.002 1.00 16.96 116 ARG C CA 1
ATOM 4092 C C . ARG C 1 128 ? 48.867 8.740 -13.152 1.00 15.06 116 ARG C C 1
ATOM 4093 O O . ARG C 1 128 ? 49.307 9.561 -12.357 1.00 16.65 116 ARG C O 1
ATOM 4101 N N . HIS C 1 129 ? 49.593 8.278 -14.153 1.00 12.47 117 HIS C N 1
ATOM 4102 C CA . HIS C 1 129 ? 50.963 8.614 -14.334 1.00 12.12 117 HIS C CA 1
ATOM 4103 C C . HIS C 1 129 ? 51.168 10.088 -14.519 1.00 12.76 117 HIS C C 1
ATOM 4104 O O . HIS C 1 129 ? 50.410 10.691 -15.281 1.00 14.46 117 HIS C O 1
ATOM 4111 N N . ASP C 1 130 ? 52.157 10.664 -13.827 1.00 14.25 118 ASP C N 1
ATOM 4112 C CA . ASP C 1 130 ? 52.590 12.097 -14.079 1.00 16.37 118 ASP C CA 1
ATOM 4113 C C . ASP C 1 130 ? 53.606 12.215 -15.170 1.00 14.82 118 ASP C C 1
ATOM 4114 O O . ASP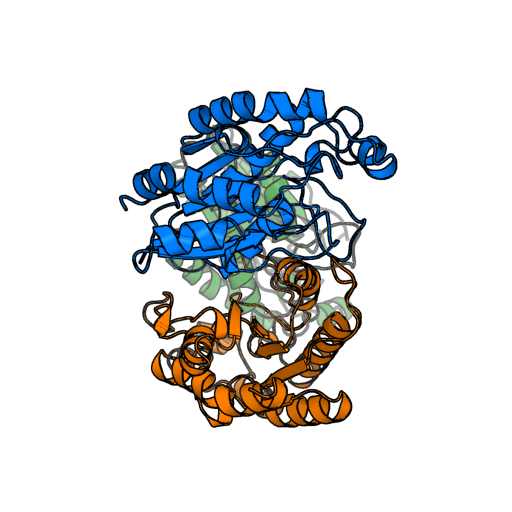 C 1 130 ? 54.807 12.091 -14.948 1.00 16.63 118 ASP C O 1
ATOM 4119 N N . TRP C 1 131 ? 53.114 12.364 -16.400 1.00 14.28 119 TRP C N 1
ATOM 4120 C CA . TRP C 1 131 ? 53.910 12.340 -17.616 1.00 15.32 119 TRP C CA 1
ATOM 4121 C C . TRP C 1 131 ? 55.028 13.358 -17.628 1.00 15.55 119 TRP C C 1
ATOM 4122 O O . TRP C 1 131 ? 54.861 14.455 -17.002 1.00 17.64 119 TRP C O 1
ATOM 4133 N N . PRO C 1 132 ? 56.146 13.099 -18.321 1.00 16.08 120 PRO C N 1
ATOM 4134 C CA . PRO C 1 132 ? 57.330 14.000 -18.259 1.00 17.99 120 PRO C CA 1
ATOM 4135 C C . PRO C 1 132 ? 57.041 15.379 -18.852 1.00 19.97 120 PRO C C 1
ATOM 4136 O O . PRO C 1 132 ? 57.703 16.324 -18.472 1.00 22.31 120 PRO C O 1
ATOM 4140 N N . THR C 1 133 ? 56.060 15.433 -19.748 1.00 22.13 121 THR C N 1
ATOM 4141 C CA . THR C 1 133 ? 55.633 16.688 -20.401 1.00 22.72 121 THR C CA 1
ATOM 4142 C C . THR C 1 133 ? 54.133 16.731 -20.502 1.00 28.58 121 THR C C 1
ATOM 4143 O O . THR C 1 133 ? 53.428 15.734 -20.289 1.00 22.86 121 THR C O 1
ATOM 4147 N N . GLU C 1 134 ? 53.601 17.928 -20.779 1.00 28.32 122 GLU C N 1
ATOM 4148 C CA . GLU C 1 134 ? 52.175 18.152 -20.683 1.00 32.91 122 GLU C CA 1
ATOM 4149 C C . GLU C 1 134 ? 51.418 17.275 -21.632 1.00 29.54 122 GLU C C 1
ATOM 4150 O O . GLU C 1 134 ? 51.707 17.207 -22.807 1.00 31.20 122 GLU C O 1
ATOM 4156 N N . THR C 1 135 ? 50.447 16.565 -21.065 1.00 31.86 123 THR C N 1
ATOM 4157 C CA . THR C 1 135 ? 49.793 15.518 -21.782 1.00 33.05 123 THR C CA 1
ATOM 4158 C C . THR C 1 135 ? 48.282 15.695 -21.594 1.00 36.99 123 THR C C 1
ATOM 4159 O O . THR C 1 135 ? 47.788 15.732 -20.459 1.00 40.11 123 THR C O 1
ATOM 4163 N N . GLU C 1 136 ? 47.571 15.806 -22.705 1.00 39.37 124 GLU C N 1
ATOM 4164 C CA . GLU C 1 136 ? 46.112 16.020 -22.639 1.00 51.71 124 GLU C CA 1
ATOM 4165 C C . GLU C 1 136 ? 45.362 14.738 -22.224 1.00 52.23 124 GLU C C 1
ATOM 4166 O O . GLU C 1 136 ? 44.536 14.775 -21.325 1.00 52.21 124 GLU C O 1
ATOM 4172 N N . GLU C 1 137 ? 45.684 13.622 -22.884 1.00 56.67 125 GLU C N 1
ATOM 4173 C CA . GLU C 1 137 ? 44.874 12.382 -22.811 1.00 57.24 125 GLU C CA 1
ATOM 4174 C C . GLU C 1 137 ? 45.682 11.148 -22.367 1.00 46.13 125 GLU C C 1
ATOM 4175 O O . GLU C 1 137 ? 46.820 10.996 -22.768 1.00 45.49 125 GLU C O 1
ATOM 4181 N N . GLY C 1 138 ? 45.049 10.306 -21.533 1.00 36.10 126 GLY C N 1
ATOM 4182 C CA . GLY C 1 138 ? 45.500 8.960 -21.254 1.00 36.17 126 GLY C CA 1
ATOM 4183 C C . GLY C 1 138 ? 45.768 8.133 -22.542 1.00 34.68 126 GLY C C 1
ATOM 4184 O O . GLY C 1 138 ? 44.982 8.135 -23.514 1.00 27.80 126 GLY C O 1
ATOM 4185 N N . PRO C 1 139 ? 46.881 7.418 -22.559 1.00 27.02 127 PRO C N 1
ATOM 4186 C CA . PRO C 1 139 ? 47.003 6.320 -23.523 1.00 24.14 127 PRO C CA 1
ATOM 4187 C C . PRO C 1 139 ? 45.810 5.380 -23.449 1.00 20.78 127 PRO C C 1
ATOM 4188 O O . PRO C 1 139 ? 45.190 5.218 -22.419 1.00 19.73 127 PRO C O 1
ATOM 4192 N N . GLU C 1 140 ? 45.583 4.666 -24.548 1.00 22.68 128 GLU C N 1
ATOM 4193 C CA . GLU C 1 140 ? 44.687 3.558 -24.559 1.00 21.20 128 GLU C CA 1
ATOM 4194 C C . GLU C 1 140 ? 45.458 2.388 -23.938 1.00 16.98 128 GLU C C 1
ATOM 4195 O O . GLU C 1 140 ? 46.661 2.382 -23.941 1.00 20.02 128 GLU C O 1
ATOM 4201 N N . ILE C 1 141 ? 44.709 1.412 -23.456 1.00 17.55 129 ILE C N 1
ATOM 4202 C CA . ILE C 1 141 ? 45.314 0.217 -22.798 1.00 17.87 129 ILE C CA 1
ATOM 4203 C C . ILE C 1 141 ? 44.641 -1.041 -23.340 1.00 17.24 129 ILE C C 1
ATOM 4204 O O . ILE C 1 141 ? 43.401 -1.150 -23.338 1.00 19.08 129 ILE C O 1
ATOM 4209 N N . LEU C 1 142 ? 45.463 -1.999 -23.714 1.00 17.74 130 LEU C N 1
ATOM 4210 C CA . LEU C 1 142 ? 45.041 -3.311 -24.218 1.00 17.02 130 LEU C CA 1
ATOM 4211 C C . LEU C 1 142 ? 45.570 -4.341 -23.242 1.00 17.66 130 LEU C C 1
ATOM 4212 O O . LEU C 1 142 ? 46.774 -4.464 -23.056 1.00 18.68 130 LEU C O 1
ATOM 4217 N N . ILE C 1 143 ? 44.657 -5.059 -22.627 1.00 17.77 131 ILE C N 1
ATOM 4218 C CA . ILE C 1 143 ? 45.011 -6.161 -21.719 1.00 18.26 131 ILE C CA 1
ATOM 4219 C C . ILE C 1 143 ? 45.049 -7.449 -22.538 1.00 20.54 131 ILE C C 1
ATOM 4220 O O . ILE C 1 143 ? 44.013 -7.826 -23.111 1.00 20.62 131 ILE C O 1
ATOM 4225 N N . VAL C 1 144 ? 46.177 -8.164 -22.505 1.00 16.45 132 VAL C N 1
ATOM 4226 C CA . VAL C 1 144 ? 46.276 -9.467 -23.253 1.00 17.77 132 VAL C CA 1
ATOM 4227 C C . VAL C 1 144 ? 46.409 -10.597 -22.210 1.00 19.53 132 VAL C C 1
ATOM 4228 O O . VAL C 1 144 ? 47.314 -10.548 -21.368 1.00 18.14 132 VAL C O 1
ATOM 4232 N N . SER C 1 145 ? 45.581 -11.625 -22.278 1.00 18.13 133 SER C N 1
ATOM 4233 C CA . SER C 1 145 ? 45.781 -12.787 -21.425 1.00 18.86 133 SER C CA 1
ATOM 4234 C C . SER C 1 145 ? 46.826 -13.626 -22.112 1.00 19.08 133 SER C C 1
ATOM 4235 O O . SER C 1 145 ? 46.787 -13.854 -23.338 1.00 18.63 133 SER C O 1
ATOM 4238 N N . PRO C 1 146 ? 47.825 -14.068 -21.367 1.00 17.78 134 PRO C N 1
ATOM 4239 C CA . PRO C 1 146 ? 48.880 -14.828 -21.945 1.00 19.26 134 PRO C CA 1
ATOM 4240 C C . PRO C 1 146 ? 48.343 -16.207 -22.346 1.00 16.73 134 PRO C C 1
ATOM 4241 O O . PRO C 1 146 ? 47.422 -16.697 -21.691 1.00 17.92 134 PRO C O 1
ATOM 4245 N N . PRO C 1 147 ? 48.986 -16.842 -23.334 1.00 18.94 135 PRO C N 1
ATOM 4246 C CA . PRO C 1 147 ? 48.685 -18.287 -23.566 1.00 19.07 135 PRO C CA 1
ATOM 4247 C C . PRO C 1 147 ? 48.827 -19.123 -22.296 1.00 21.02 135 PRO C C 1
ATOM 4248 O O . PRO C 1 147 ? 49.807 -18.992 -21.591 1.00 18.51 135 PRO C O 1
ATOM 4252 N N . PRO C 1 148 ? 47.831 -19.922 -21.986 1.00 20.41 136 PRO C N 1
ATOM 4253 C CA . PRO C 1 148 ? 47.818 -20.662 -20.726 1.00 20.98 136 PRO C CA 1
ATOM 4254 C C . PRO C 1 148 ? 48.920 -21.707 -20.579 1.00 21.12 136 PRO C C 1
ATOM 4255 O O . PRO C 1 148 ? 49.456 -22.151 -21.547 1.00 19.21 136 PRO C O 1
ATOM 4259 N N . LEU C 1 149 ? 49.261 -22.003 -19.335 1.00 18.36 137 LEU C N 1
ATOM 4260 C CA . LEU C 1 149 ? 50.327 -22.940 -19.072 1.00 18.40 137 LEU C CA 1
ATOM 4261 C C . LEU C 1 149 ? 49.896 -24.365 -19.476 1.00 17.88 137 LEU C C 1
ATOM 4262 O O . LEU C 1 149 ? 48.735 -24.640 -19.488 1.00 20.14 137 LEU C O 1
ATOM 4267 N N . CYS C 1 150 ? 50.865 -25.174 -19.840 1.00 21.00 138 CYS C N 1
ATOM 4268 C CA . CYS C 1 150 ? 50.612 -26.551 -20.171 1.00 20.25 138 CYS C CA 1
ATOM 4269 C C . CYS C 1 150 ? 51.328 -27.508 -19.203 1.00 21.77 138 CYS C C 1
ATOM 4270 O O . CYS C 1 150 ? 52.150 -27.095 -18.462 1.00 21.01 138 CYS C O 1
ATOM 4273 N N . GLU C 1 151 ? 50.960 -28.783 -19.218 1.00 24.03 139 GLU C N 1
ATOM 4274 C CA . GLU C 1 151 ? 51.640 -29.746 -18.413 1.00 24.02 139 GLU C CA 1
ATOM 4275 C C . GLU C 1 151 ? 53.008 -30.004 -18.923 1.00 23.64 139 GLU C C 1
ATOM 4276 O O . GLU C 1 151 ? 53.247 -30.002 -20.150 1.00 23.09 139 GLU C O 1
ATOM 4282 N N . THR C 1 152 ? 53.934 -30.196 -17.981 1.00 22.58 140 THR C N 1
ATOM 4283 C CA . THR C 1 152 ? 55.300 -30.490 -18.303 1.00 22.08 140 THR C CA 1
ATOM 4284 C C . THR C 1 152 ? 55.858 -31.550 -17.372 1.00 23.43 140 THR C C 1
ATOM 4285 O O . THR C 1 152 ? 55.495 -31.591 -16.181 1.00 25.19 140 THR C O 1
ATOM 4289 N N . ALA C 1 153 ? 56.820 -32.268 -17.891 1.00 25.06 141 ALA C N 1
ATOM 4290 C CA . ALA C 1 153 ? 57.540 -33.279 -17.154 1.00 26.45 141 ALA C CA 1
ATOM 4291 C C . ALA C 1 153 ? 58.791 -32.699 -16.581 1.00 23.30 141 ALA C C 1
ATOM 4292 O O . ALA C 1 153 ? 59.559 -33.376 -15.856 1.00 25.24 141 ALA C O 1
ATOM 4294 N N . ASN C 1 154 ? 59.084 -31.439 -16.907 1.00 22.60 142 ASN C N 1
ATOM 4295 C CA . ASN C 1 154 ? 60.241 -30.793 -16.374 1.00 21.73 142 ASN C CA 1
ATOM 4296 C C . ASN C 1 154 ? 59.990 -30.590 -14.907 1.00 23.29 142 ASN C C 1
ATOM 4297 O O . ASN C 1 154 ? 59.090 -29.869 -14.538 1.00 20.61 142 ASN C O 1
ATOM 4302 N N . SER C 1 155 ? 60.710 -31.290 -14.079 1.00 23.11 143 SER C N 1
ATOM 4303 C CA . SER C 1 155 ? 60.337 -31.368 -12.689 1.00 23.51 143 SER C CA 1
ATOM 4304 C C . SER C 1 155 ? 60.487 -29.972 -11.969 1.00 19.90 143 SER C C 1
ATOM 4305 O O . SER C 1 155 ? 59.675 -29.672 -11.077 1.00 19.28 143 SER C O 1
ATOM 4308 N N . ALA C 1 156 ? 61.557 -29.266 -12.266 1.00 21.69 144 ALA C N 1
ATOM 4309 C CA . ALA C 1 156 ? 61.775 -27.876 -11.724 1.00 20.13 144 ALA C CA 1
ATOM 4310 C C . ALA C 1 156 ? 60.586 -26.973 -12.080 1.00 20.75 144 ALA C C 1
ATOM 4311 O O . ALA C 1 156 ? 60.009 -26.309 -11.208 1.00 17.62 144 ALA C O 1
ATOM 4313 N N . PHE C 1 157 ? 60.231 -26.894 -13.365 1.00 18.40 145 PHE C N 1
ATOM 4314 C CA . PHE C 1 157 ? 59.109 -26.085 -13.761 1.00 16.80 145 PHE C CA 1
ATOM 4315 C C . PHE C 1 157 ? 57.791 -26.537 -13.232 1.00 17.74 145 PHE C C 1
ATOM 4316 O O . PHE C 1 157 ? 56.904 -25.738 -12.963 1.00 16.90 145 PHE C O 1
ATOM 4324 N N . ALA C 1 158 ? 57.554 -27.879 -13.084 1.00 15.72 146 ALA C N 1
ATOM 4325 C CA . ALA C 1 158 ? 56.299 -28.323 -12.654 1.00 15.59 146 ALA C CA 1
ATOM 4326 C C . ALA C 1 158 ? 56.123 -27.949 -11.172 1.00 16.67 146 ALA C C 1
ATOM 4327 O O . ALA C 1 158 ? 55.027 -27.680 -10.753 1.00 18.76 146 ALA C O 1
ATOM 4329 N N . ALA C 1 159 ? 57.195 -27.903 -10.449 1.00 15.72 147 ALA C N 1
ATOM 4330 C CA . ALA C 1 159 ? 57.179 -27.427 -9.037 1.00 16.02 147 ALA C CA 1
ATOM 4331 C C . ALA C 1 159 ? 56.961 -25.909 -8.993 1.00 14.90 147 ALA C C 1
ATOM 4332 O O . ALA C 1 159 ? 56.094 -25.459 -8.247 1.00 15.92 147 ALA C O 1
ATOM 4334 N N . MET C 1 160 ? 57.761 -25.204 -9.752 1.00 16.61 148 MET C N 1
ATOM 4335 C CA . MET C 1 160 ? 57.709 -23.708 -9.807 1.00 15.29 148 MET C CA 1
ATOM 4336 C C . MET C 1 160 ? 56.307 -23.207 -10.064 1.00 16.66 148 MET C C 1
ATOM 4337 O O . MET C 1 160 ? 55.854 -22.176 -9.499 1.00 15.60 148 MET C O 1
ATOM 4342 N N . PHE C 1 161 ? 55.591 -23.927 -10.950 1.00 15.35 149 PHE C N 1
ATOM 4343 C CA . PHE C 1 161 ? 54.295 -23.553 -11.435 1.00 15.57 149 PHE C CA 1
ATOM 4344 C C . PHE C 1 161 ? 53.173 -24.529 -11.036 1.00 17.50 149 PHE C C 1
ATOM 4345 O O . PHE C 1 161 ? 52.105 -24.568 -11.673 1.00 18.46 149 PHE C O 1
ATOM 4353 N N . ALA C 1 162 ? 53.390 -25.228 -9.935 1.00 17.76 150 ALA C N 1
ATOM 4354 C CA . ALA C 1 162 ? 52.447 -26.213 -9.423 1.00 19.67 150 ALA C CA 1
ATOM 4355 C C . ALA C 1 162 ? 51.055 -25.648 -9.286 1.00 22.08 150 ALA C C 1
ATOM 4356 O O . ALA C 1 162 ? 50.835 -24.607 -8.634 1.00 19.38 150 ALA C O 1
ATOM 4358 N N . GLY C 1 163 ? 50.079 -26.305 -9.947 1.00 20.32 151 GLY C N 1
ATOM 4359 C CA . GLY C 1 163 ? 48.725 -25.806 -9.947 1.00 20.93 151 GLY C CA 1
ATOM 4360 C C . GLY C 1 163 ? 48.362 -24.712 -10.948 1.00 22.39 151 GLY C C 1
ATOM 4361 O O . GLY C 1 163 ? 47.197 -24.345 -11.093 1.00 22.47 151 GLY C O 1
ATOM 4362 N N . GLY C 1 164 ? 49.335 -24.265 -11.726 1.00 20.88 152 GLY C N 1
ATOM 4363 C CA . GLY C 1 164 ? 49.114 -23.158 -12.608 1.00 21.81 152 GLY C CA 1
ATOM 4364 C C . GLY C 1 164 ? 48.455 -23.484 -13.923 1.00 23.42 152 GLY C C 1
ATOM 4365 O O . GLY C 1 164 ? 47.890 -22.597 -14.547 1.00 21.06 152 GLY C O 1
ATOM 4366 N N . VAL C 1 165 ? 48.424 -24.761 -14.316 1.00 21.23 153 VAL C N 1
ATOM 4367 C CA . VAL C 1 165 ? 47.658 -25.108 -15.562 1.00 23.08 153 VAL C CA 1
ATOM 4368 C C . VAL C 1 165 ? 46.222 -24.698 -15.335 1.00 20.87 153 VAL C C 1
ATOM 4369 O O . VAL C 1 165 ? 45.601 -23.949 -16.126 1.00 23.29 153 VAL C O 1
ATOM 4373 N N . GLU C 1 166 ? 45.674 -25.122 -14.227 1.00 23.70 154 GLU C N 1
ATOM 4374 C CA . GLU C 1 166 ? 44.303 -24.855 -13.904 1.00 24.92 154 GLU C CA 1
ATOM 4375 C C . GLU C 1 166 ? 44.009 -23.410 -13.628 1.00 25.71 154 GLU C C 1
ATOM 4376 O O . GLU C 1 166 ? 43.053 -22.915 -14.075 1.00 22.87 154 GLU C O 1
ATOM 4382 N N . GLN C 1 167 ? 44.853 -22.763 -12.851 1.00 23.02 155 GLN C N 1
ATOM 4383 C CA . GLN C 1 167 ? 44.639 -21.321 -12.617 1.00 21.33 155 GLN C CA 1
ATOM 4384 C C . GLN C 1 167 ? 44.854 -20.439 -13.878 1.00 18.49 155 GLN C C 1
ATOM 4385 O O . GLN C 1 167 ? 44.130 -19.468 -14.066 1.00 23.35 155 GLN C O 1
ATOM 4391 N N . SER C 1 168 ? 45.806 -20.773 -14.707 1.00 20.25 156 SER C N 1
ATOM 4392 C CA . SER C 1 168 ? 46.123 -19.928 -15.870 1.00 18.73 156 SER C CA 1
ATOM 4393 C C . SER C 1 168 ? 45.018 -19.941 -16.902 1.00 19.56 156 SER C C 1
ATOM 4394 O O . SER C 1 168 ? 44.841 -18.990 -17.624 1.00 19.04 156 SER C O 1
ATOM 4397 N N . ALA C 1 169 ? 44.286 -21.056 -16.988 1.00 21.25 157 ALA C N 1
ATOM 4398 C CA . ALA C 1 169 ? 43.068 -21.164 -17.829 1.00 23.13 157 ALA C CA 1
ATOM 4399 C C . ALA C 1 169 ? 41.971 -20.206 -17.459 1.00 23.53 157 ALA C C 1
ATOM 4400 O O . ALA C 1 169 ? 41.103 -19.881 -18.284 1.00 25.66 157 ALA C O 1
ATOM 4402 N N . MET C 1 170 ? 42.010 -19.684 -16.237 1.00 24.87 158 MET C N 1
ATOM 4403 C CA . MET C 1 170 ? 41.003 -18.687 -15.764 1.00 24.48 158 MET C CA 1
ATOM 4404 C C . MET C 1 170 ? 41.404 -17.204 -16.061 1.00 22.71 158 MET C C 1
ATOM 4405 O O . MET C 1 170 ? 40.597 -16.305 -15.927 1.00 23.55 158 MET C O 1
ATOM 4410 N N . LEU C 1 171 ? 42.606 -16.976 -16.517 1.00 21.91 159 LEU C N 1
ATOM 4411 C CA . LEU C 1 171 ? 43.034 -15.570 -16.813 1.00 23.64 159 LEU C CA 1
ATOM 4412 C C . LEU C 1 171 ? 42.221 -14.933 -17.960 1.00 26.04 159 LEU C C 1
ATOM 4413 O O . LEU C 1 171 ? 41.824 -13.764 -17.882 1.00 23.97 159 LEU C O 1
ATOM 4418 N N . ALA C 1 172 ? 42.022 -15.677 -19.052 1.00 20.52 160 ALA C N 1
ATOM 4419 C CA . ALA C 1 172 ? 41.263 -15.064 -20.158 1.00 21.74 160 ALA C CA 1
ATOM 4420 C C . ALA C 1 172 ? 39.885 -14.473 -19.757 1.00 19.33 160 ALA C C 1
ATOM 4421 O O . ALA C 1 172 ? 39.616 -13.313 -20.044 1.00 23.56 160 ALA C O 1
ATOM 4423 N N . PRO C 1 173 ? 38.998 -15.246 -19.114 1.00 24.43 161 PRO C N 1
ATOM 4424 C CA . PRO C 1 173 ? 37.694 -14.707 -18.710 1.00 23.54 161 PRO C CA 1
ATOM 4425 C C . PRO C 1 173 ? 37.777 -13.596 -17.673 1.00 25.37 161 PRO C C 1
ATOM 4426 O O . PRO C 1 173 ? 37.076 -12.580 -17.768 1.00 23.72 161 PRO C O 1
ATOM 4430 N N . LEU C 1 174 ? 38.670 -13.745 -16.703 1.00 22.21 162 LEU C N 1
ATOM 4431 C CA . LEU C 1 174 ? 38.843 -12.673 -15.740 1.00 23.67 162 LEU C CA 1
ATOM 4432 C C . LEU C 1 174 ? 39.380 -11.424 -16.376 1.00 20.55 162 LEU C C 1
ATOM 4433 O O . LEU C 1 174 ? 38.927 -10.366 -15.989 1.00 21.26 162 LEU C O 1
ATOM 4438 N N . TYR C 1 175 ? 40.403 -11.557 -17.253 1.00 20.17 163 TYR C N 1
ATOM 4439 C CA . TYR C 1 175 ? 41.033 -10.371 -17.870 1.00 19.03 163 TYR C CA 1
ATOM 4440 C C . TYR C 1 175 ? 40.005 -9.700 -18.787 1.00 22.08 163 TYR C C 1
ATOM 4441 O O . TYR C 1 175 ? 39.876 -8.474 -18.790 1.00 21.83 163 TYR C O 1
ATOM 4450 N N . ARG C 1 176 ? 39.230 -10.529 -19.533 1.00 23.03 164 ARG C N 1
ATOM 4451 C CA . ARG C 1 176 ? 38.139 -9.946 -20.357 1.00 24.24 164 ARG C CA 1
ATOM 4452 C C . ARG C 1 176 ? 37.136 -9.131 -19.541 1.00 22.34 164 ARG C C 1
ATOM 4453 O O . ARG C 1 176 ? 36.774 -7.972 -19.895 1.00 25.89 164 ARG C O 1
ATOM 4461 N N . ASP C 1 177 ? 36.708 -9.707 -18.431 1.00 24.60 165 ASP C N 1
ATOM 4462 C CA . ASP C 1 177 ? 35.800 -9.009 -17.502 1.00 24.95 165 ASP C CA 1
ATOM 4463 C C . ASP C 1 177 ? 36.376 -7.682 -16.942 1.00 26.09 165 ASP C C 1
ATOM 4464 O O . ASP C 1 177 ? 35.700 -6.650 -16.886 1.00 25.41 165 ASP C O 1
ATOM 4469 N N . LEU C 1 178 ? 37.648 -7.713 -16.535 1.00 24.05 166 LEU C N 1
ATOM 4470 C CA . LEU C 1 178 ? 38.349 -6.492 -16.070 1.00 21.62 166 LEU C CA 1
ATOM 4471 C C . LEU C 1 178 ? 38.394 -5.435 -17.161 1.00 20.10 166 LEU C C 1
ATOM 4472 O O . LEU C 1 178 ? 38.108 -4.286 -16.899 1.00 23.55 166 LEU C O 1
ATOM 4477 N N . ALA C 1 179 ? 38.777 -5.805 -18.399 1.00 20.21 167 ALA C N 1
ATOM 4478 C CA . ALA C 1 179 ? 38.906 -4.896 -19.501 1.00 22.91 167 ALA C CA 1
ATOM 4479 C C . ALA C 1 179 ? 37.555 -4.185 -19.754 1.00 23.45 167 ALA C C 1
ATOM 4480 O O . ALA C 1 179 ? 37.496 -2.978 -19.987 1.00 24.79 167 ALA C O 1
ATOM 4482 N N . ASP C 1 180 ? 36.487 -4.958 -19.645 1.00 27.64 168 ASP C N 1
ATOM 4483 C CA . ASP C 1 180 ? 35.109 -4.404 -19.759 1.00 33.03 168 ASP C CA 1
ATOM 4484 C C . ASP C 1 180 ? 34.868 -3.420 -18.609 1.00 31.55 168 ASP C C 1
ATOM 4485 O O . ASP C 1 180 ? 34.436 -2.312 -18.845 1.00 34.01 168 ASP C O 1
ATOM 4490 N N . GLU C 1 181 ? 35.258 -3.775 -17.382 1.00 29.40 169 GLU C N 1
ATOM 4491 C CA . GLU C 1 181 ? 35.034 -2.898 -16.220 1.00 30.92 169 GLU C CA 1
ATOM 4492 C C . GLU C 1 181 ? 35.818 -1.609 -16.364 1.00 30.02 169 GLU C C 1
ATOM 4493 O O . GLU C 1 181 ? 35.336 -0.548 -16.041 1.00 28.74 169 GLU C O 1
ATOM 4499 N N . LEU C 1 182 ? 37.027 -1.677 -16.887 1.00 27.04 170 LEU C N 1
ATOM 4500 C CA . LEU C 1 182 ? 37.920 -0.556 -16.874 1.00 24.93 170 LEU C CA 1
ATOM 4501 C C . LEU C 1 182 ? 38.034 0.154 -18.197 1.00 28.16 170 LEU C C 1
ATOM 4502 O O . LEU C 1 182 ? 38.922 1.016 -18.385 1.00 27.41 170 LEU C O 1
ATOM 4507 N N . ASP C 1 183 ? 37.186 -0.182 -19.176 1.00 30.07 171 ASP C N 1
ATOM 4508 C CA . ASP C 1 183 ? 37.328 0.461 -20.498 1.00 31.72 171 ASP C CA 1
ATOM 4509 C C . ASP C 1 183 ? 38.678 0.356 -21.149 1.00 27.22 171 ASP C C 1
ATOM 4510 O O . ASP C 1 183 ? 39.230 1.309 -21.664 1.00 31.92 171 ASP C O 1
ATOM 4515 N N . CYS C 1 184 ? 39.160 -0.880 -21.180 1.00 25.38 172 CYS C N 1
ATOM 4516 C CA . CYS C 1 184 ? 40.378 -1.272 -21.807 1.00 23.45 172 CYS C CA 1
ATOM 4517 C C . CYS C 1 184 ? 40.006 -2.235 -22.951 1.00 21.95 172 CYS C C 1
ATOM 4518 O O . CYS C 1 184 ? 38.916 -2.840 -22.926 1.00 23.09 172 CYS C O 1
ATOM 4521 N N . GLY C 1 185 ? 40.936 -2.384 -23.878 1.00 19.99 173 GLY C N 1
ATOM 4522 C CA . GLY C 1 185 ? 40.897 -3.391 -24.934 1.00 23.22 173 GLY C CA 1
ATOM 4523 C C . GLY C 1 185 ? 41.242 -4.742 -24.299 1.00 26.22 173 GLY C C 1
ATOM 4524 O O . GLY C 1 185 ? 41.821 -4.764 -23.223 1.00 20.60 173 GLY C O 1
ATOM 4525 N N . PHE C 1 186 ? 40.885 -5.844 -24.962 1.00 21.88 174 PHE C N 1
ATOM 4526 C CA . PHE C 1 186 ? 41.157 -7.201 -24.498 1.00 23.74 174 PHE C CA 1
ATOM 4527 C C . PHE C 1 186 ? 41.506 -8.069 -25.677 1.00 23.97 174 PHE C C 1
ATOM 4528 O O . PHE C 1 186 ? 40.871 -7.962 -26.749 1.00 22.06 174 PHE C O 1
ATOM 4536 N N . PHE C 1 187 ? 42.518 -8.911 -25.520 1.00 19.88 175 PHE C N 1
ATOM 4537 C CA . PHE C 1 187 ? 42.764 -9.971 -26.496 1.00 19.58 175 PHE C CA 1
ATOM 4538 C C . PHE C 1 187 ? 43.236 -11.210 -25.728 1.00 24.51 175 PHE C C 1
ATOM 4539 O O . PHE C 1 187 ? 44.051 -11.117 -24.794 1.00 20.54 175 PHE C O 1
ATOM 4547 N N . ASP C 1 188 ? 42.698 -12.375 -26.109 1.00 22.20 176 ASP C N 1
ATOM 4548 C CA . ASP C 1 188 ? 43.204 -13.673 -25.564 1.00 21.70 176 ASP C CA 1
ATOM 4549 C C . ASP C 1 188 ? 44.359 -14.242 -26.351 1.00 25.55 176 ASP C C 1
ATOM 4550 O O . ASP C 1 188 ? 44.184 -14.725 -27.495 1.00 23.96 176 ASP C O 1
ATOM 4555 N N . GLY C 1 189 ? 45.573 -14.161 -25.791 1.00 19.28 177 GLY C N 1
ATOM 4556 C CA . GLY C 1 189 ? 46.741 -14.641 -26.472 1.00 20.64 177 GLY C CA 1
ATOM 4557 C C . GLY C 1 189 ? 46.576 -16.145 -26.759 1.00 16.91 177 GLY C C 1
ATOM 4558 O O . GLY C 1 189 ? 47.204 -16.681 -27.656 1.00 21.66 177 GLY C O 1
ATOM 4559 N N . GLY C 1 190 ? 45.848 -16.812 -25.901 1.00 20.35 178 GLY C N 1
ATOM 4560 C CA . GLY C 1 190 ? 45.783 -18.300 -25.963 1.00 21.88 178 GLY C CA 1
ATOM 4561 C C . GLY C 1 190 ? 44.901 -18.706 -27.151 1.00 25.65 178 GLY C C 1
ATOM 4562 O O . GLY C 1 190 ? 44.900 -19.894 -27.598 1.00 22.53 178 GLY C O 1
ATOM 4563 N N . SER C 1 191 ? 44.200 -17.715 -27.714 1.00 22.00 179 SER C N 1
ATOM 4564 C CA . SER C 1 191 ? 43.381 -17.967 -28.951 1.00 24.73 179 SER C CA 1
ATOM 4565 C C . SER C 1 191 ? 44.202 -18.168 -30.197 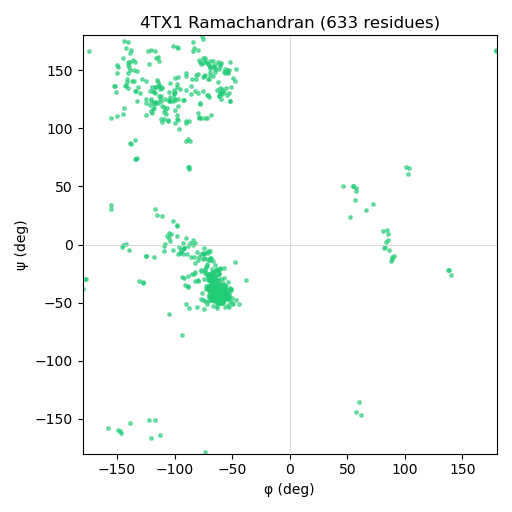1.00 25.19 179 SER C C 1
ATOM 4566 O O . SER C 1 191 ? 43.687 -18.750 -31.162 1.00 27.31 179 SER C O 1
ATOM 4569 N N . VAL C 1 192 ? 45.459 -17.805 -30.226 1.00 22.38 180 VAL C N 1
ATOM 4570 C CA . VAL C 1 192 ? 46.354 -17.934 -31.385 1.00 21.34 180 VAL C CA 1
ATOM 4571 C C . VAL C 1 192 ? 47.633 -18.688 -31.165 1.00 22.98 180 VAL C C 1
ATOM 4572 O O . VAL C 1 192 ? 48.407 -18.910 -32.122 1.00 22.83 180 VAL C O 1
ATOM 4576 N N . ALA C 1 193 ? 47.934 -19.002 -29.894 1.00 21.81 181 ALA C N 1
ATOM 4577 C CA . ALA C 1 193 ? 49.231 -19.500 -29.521 1.00 21.00 181 ALA C CA 1
ATOM 4578 C C . ALA C 1 193 ? 49.085 -20.428 -28.320 1.00 17.96 181 ALA C C 1
ATOM 4579 O O . ALA C 1 193 ? 48.158 -20.261 -27.528 1.00 21.18 181 ALA C O 1
ATOM 4581 N N . ARG C 1 194 ? 49.946 -21.437 -28.270 1.00 20.27 182 ARG C N 1
ATOM 4582 C CA . ARG C 1 194 ? 50.081 -22.334 -27.115 1.00 17.56 182 ARG C CA 1
ATOM 4583 C C . ARG C 1 194 ? 51.438 -22.331 -26.583 1.00 16.94 182 ARG C C 1
ATOM 4584 O O . ARG C 1 194 ? 52.415 -22.079 -27.305 1.00 19.94 182 ARG C O 1
ATOM 4592 N N . THR C 1 195 ? 51.542 -22.681 -25.269 1.00 17.81 183 THR C N 1
ATOM 4593 C CA . THR C 1 195 ? 52.799 -22.812 -24.639 1.00 17.97 183 THR C CA 1
ATOM 4594 C C . THR C 1 195 ? 53.464 -24.171 -24.965 1.00 18.51 183 THR C C 1
ATOM 4595 O O . THR C 1 195 ? 52.875 -25.084 -25.530 1.00 21.63 183 THR C O 1
ATOM 4599 N N . THR C 1 196 ? 54.720 -24.276 -24.634 1.00 18.97 184 THR C N 1
ATOM 4600 C CA . THR C 1 196 ? 55.496 -25.488 -24.934 1.00 19.09 184 THR C CA 1
ATOM 4601 C C . THR C 1 196 ? 55.679 -26.311 -23.647 1.00 23.37 184 THR C C 1
ATOM 4602 O O . THR C 1 196 ? 56.029 -25.781 -22.606 1.00 19.37 184 THR C O 1
ATOM 4606 N N . PRO C 1 197 ? 55.562 -27.665 -23.711 1.00 20.15 185 PRO C N 1
ATOM 4607 C CA . PRO C 1 197 ? 55.850 -28.557 -22.597 1.00 17.88 185 PRO C CA 1
ATOM 4608 C C . PRO C 1 197 ? 57.287 -28.746 -22.292 1.00 18.81 185 PRO C C 1
ATOM 4609 O O . PRO C 1 197 ? 57.596 -29.507 -21.340 1.00 20.45 185 PRO C O 1
ATOM 4613 N N . ILE C 1 198 ? 58.209 -28.178 -23.035 1.00 16.65 186 ILE C N 1
ATOM 4614 C CA . ILE C 1 198 ? 59.577 -28.160 -22.637 1.00 18.76 186 ILE C CA 1
ATOM 4615 C C . ILE C 1 198 ? 59.547 -27.725 -21.156 1.00 18.03 186 ILE C C 1
ATOM 4616 O O . ILE C 1 198 ? 60.358 -28.233 -20.337 1.00 18.46 186 ILE C O 1
ATOM 4621 N N . ASP C 1 199 ? 58.791 -26.668 -20.885 1.00 19.23 187 ASP C N 1
ATOM 4622 C CA . ASP C 1 199 ? 58.733 -26.090 -19.504 1.00 19.94 187 ASP C CA 1
ATOM 4623 C C . ASP C 1 199 ? 57.390 -25.663 -19.051 1.00 18.45 187 ASP C C 1
ATOM 4624 O O . ASP C 1 199 ? 57.212 -25.217 -17.895 1.00 19.88 187 ASP C O 1
ATOM 4629 N N . GLY C 1 200 ? 56.400 -25.742 -19.911 1.00 17.02 188 GLY C N 1
ATOM 4630 C CA . GLY C 1 200 ? 55.042 -25.515 -19.593 1.00 15.91 188 GLY C CA 1
ATOM 4631 C C . GLY C 1 200 ? 54.568 -24.018 -19.653 1.00 15.34 188 GLY C C 1
ATOM 4632 O O . GL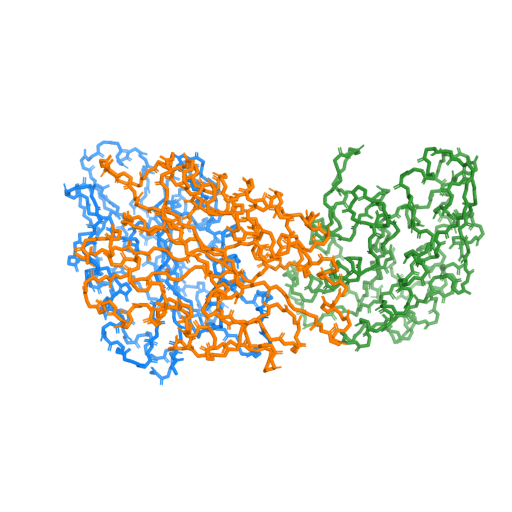Y C 1 200 ? 53.394 -23.741 -19.527 1.00 17.12 188 GLY C O 1
ATOM 4633 N N . VAL C 1 201 ? 55.502 -23.107 -19.900 1.00 16.91 189 VAL C N 1
ATOM 4634 C CA . VAL C 1 201 ? 55.210 -21.673 -19.821 1.00 17.13 189 VAL C CA 1
ATOM 4635 C C . VAL C 1 201 ? 55.596 -20.830 -21.068 1.00 18.66 189 VAL C C 1
ATOM 4636 O O . VAL C 1 201 ? 54.885 -19.882 -21.323 1.00 18.80 189 VAL C O 1
ATOM 4640 N N . HIS C 1 202 ? 56.680 -21.225 -21.751 1.00 16.45 190 HIS C N 1
ATOM 4641 C CA . HIS C 1 202 ? 57.283 -20.467 -22.834 1.00 15.51 190 HIS C CA 1
ATOM 4642 C C . HIS C 1 202 ? 56.562 -20.738 -24.195 1.00 17.24 190 HIS C C 1
ATOM 4643 O O . HIS C 1 202 ? 55.678 -21.598 -24.246 1.00 17.49 190 HIS C O 1
ATOM 4650 N N . LEU C 1 203 ? 56.870 -19.882 -25.171 1.00 17.57 191 LEU C N 1
ATOM 4651 C CA . LEU C 1 203 ? 56.408 -19.948 -26.524 1.00 17.27 191 LEU C CA 1
ATOM 4652 C C . LEU C 1 203 ? 57.562 -20.173 -27.457 1.00 16.38 191 LEU C C 1
ATOM 4653 O O . LEU C 1 203 ? 58.630 -19.577 -27.319 1.00 17.33 191 LEU C O 1
ATOM 4658 N N . ASP C 1 204 ? 57.361 -21.110 -28.423 1.00 19.10 192 ASP C N 1
ATOM 4659 C CA . ASP C 1 204 ? 58.350 -21.281 -29.410 1.00 18.65 192 ASP C CA 1
ATOM 4660 C C . ASP C 1 204 ? 58.213 -20.095 -30.389 1.00 18.58 192 ASP C C 1
ATOM 4661 O O . ASP C 1 204 ? 57.390 -19.189 -30.160 1.00 19.78 192 ASP C O 1
ATOM 4666 N N . ALA C 1 205 ? 59.070 -20.085 -31.382 1.00 20.78 193 ALA C N 1
ATOM 4667 C CA . ALA C 1 205 ? 59.186 -18.939 -32.296 1.00 18.81 193 ALA C CA 1
ATOM 4668 C C . ALA C 1 205 ? 57.931 -18.764 -33.027 1.00 19.85 193 ALA C C 1
ATOM 4669 O O . ALA C 1 205 ? 57.398 -17.612 -33.101 1.00 20.93 193 ALA C O 1
ATOM 4671 N N . GLU C 1 206 ? 57.318 -19.843 -33.533 1.00 23.35 194 GLU C N 1
ATOM 4672 C CA . GLU C 1 206 ? 56.105 -19.681 -34.334 1.00 22.62 194 GLU C CA 1
ATOM 4673 C C . GLU C 1 206 ? 54.941 -19.187 -33.534 1.00 22.80 194 GLU C C 1
ATOM 4674 O O . GLU C 1 206 ? 54.151 -18.379 -33.997 1.00 22.92 194 GLU C O 1
ATOM 4680 N N . ASN C 1 207 ? 54.777 -19.719 -32.315 1.00 20.80 195 ASN C N 1
ATOM 4681 C CA . ASN C 1 207 ? 53.682 -19.310 -31.485 1.00 19.24 195 ASN C CA 1
ATOM 4682 C C . ASN C 1 207 ? 53.839 -17.823 -30.970 1.00 17.97 195 ASN C C 1
ATOM 4683 O O . ASN C 1 207 ? 52.857 -17.180 -30.709 1.00 19.59 195 ASN C O 1
ATOM 4688 N N . THR C 1 208 ? 55.077 -17.441 -30.824 1.00 18.96 196 THR C N 1
ATOM 4689 C CA . THR C 1 208 ? 55.407 -16.000 -30.429 1.00 19.16 196 THR C CA 1
ATOM 4690 C C . THR C 1 208 ? 54.976 -15.082 -31.586 1.00 19.41 196 THR C C 1
ATOM 4691 O O . THR C 1 208 ? 54.236 -14.144 -31.393 1.00 20.36 196 THR C O 1
ATOM 4695 N N . ARG C 1 209 ? 55.356 -15.414 -32.811 1.00 21.38 197 ARG C N 1
ATOM 4696 C CA . ARG C 1 209 ? 54.920 -14.656 -33.964 1.00 21.66 197 ARG C CA 1
ATOM 4697 C C . ARG C 1 209 ? 53.418 -14.584 -34.039 1.00 22.07 197 ARG C C 1
ATOM 4698 O O . ARG C 1 209 ? 52.880 -13.572 -34.300 1.00 21.60 197 ARG C O 1
ATOM 4706 N N . ALA C 1 210 ? 52.748 -15.686 -33.780 1.00 19.51 198 ALA C N 1
ATOM 4707 C CA . ALA C 1 210 ? 51.323 -15.705 -33.815 1.00 19.70 198 ALA C CA 1
ATOM 4708 C C . ALA C 1 210 ? 50.604 -14.732 -32.900 1.00 20.46 198 ALA C C 1
ATOM 4709 O O . ALA C 1 210 ? 49.561 -14.240 -33.241 1.00 19.68 198 ALA C O 1
ATOM 4711 N N . VAL C 1 211 ? 51.155 -14.544 -31.697 1.00 19.02 199 VAL C N 1
ATOM 4712 C CA . VAL C 1 211 ? 50.623 -13.540 -30.789 1.00 18.78 199 VAL C CA 1
ATOM 4713 C C . VAL C 1 211 ? 50.692 -12.160 -31.516 1.00 17.68 199 VAL C C 1
ATOM 4714 O O . VAL C 1 211 ? 49.668 -11.430 -31.509 1.00 21.09 199 VAL C O 1
ATOM 4718 N N . GLY C 1 212 ? 51.833 -11.826 -32.054 1.00 19.99 200 GLY C N 1
ATOM 4719 C CA . GLY C 1 212 ? 52.029 -10.522 -32.743 1.00 22.06 200 GLY C CA 1
ATOM 4720 C C . GLY C 1 212 ? 51.028 -10.324 -33.896 1.00 23.76 200 GLY C C 1
ATOM 4721 O O . GLY C 1 212 ? 50.332 -9.274 -34.017 1.00 22.20 200 GLY C O 1
ATOM 4722 N N . ARG C 1 213 ? 50.885 -11.382 -34.727 1.00 21.96 201 ARG C N 1
ATOM 4723 C CA . ARG C 1 213 ? 49.951 -11.319 -35.861 1.00 23.15 201 ARG C CA 1
ATOM 4724 C C . ARG C 1 213 ? 48.527 -11.165 -35.420 1.00 20.73 201 ARG C C 1
ATOM 4725 O O . ARG C 1 213 ? 47.811 -10.349 -35.926 1.00 25.17 201 ARG C O 1
ATOM 4733 N N . GLY C 1 214 ? 48.154 -11.907 -34.379 1.00 22.17 202 GLY C N 1
ATOM 4734 C CA . GLY C 1 214 ? 46.858 -11.870 -33.837 1.00 21.08 202 GLY C CA 1
ATOM 4735 C C . GLY C 1 214 ? 46.412 -10.573 -33.210 1.00 22.07 202 GLY C C 1
ATOM 4736 O O . GLY C 1 214 ? 45.225 -10.283 -33.122 1.00 21.64 202 GLY C O 1
ATOM 4737 N N . LEU C 1 215 ? 47.363 -9.872 -32.607 1.00 20.70 203 LEU C N 1
ATOM 4738 C CA . LEU C 1 215 ? 47.036 -8.540 -32.007 1.00 22.14 203 LEU C CA 1
ATOM 4739 C C . LEU C 1 215 ? 46.809 -7.471 -33.036 1.00 26.09 203 LEU C C 1
ATOM 4740 O O . LEU C 1 215 ? 46.199 -6.449 -32.676 1.00 25.21 203 LEU C O 1
ATOM 4745 N N . GLU C 1 216 ? 47.281 -7.640 -34.282 1.00 26.69 204 GLU C N 1
ATOM 4746 C CA . GLU C 1 216 ? 47.223 -6.467 -35.239 1.00 27.09 204 GLU C CA 1
ATOM 4747 C C . GLU C 1 216 ? 45.803 -5.857 -35.363 1.00 26.72 204 GLU C C 1
ATOM 4748 O O . GLU C 1 216 ? 45.665 -4.639 -35.301 1.00 26.99 204 GLU C O 1
ATOM 4754 N N . PRO C 1 217 ? 44.741 -6.668 -35.523 1.00 26.89 205 PRO C N 1
ATOM 4755 C CA . PRO C 1 217 ? 43.444 -6.016 -35.662 1.00 27.54 205 PRO C CA 1
ATOM 4756 C C . PRO C 1 217 ? 42.957 -5.147 -34.495 1.00 27.86 205 PRO C C 1
ATOM 4757 O O . PRO C 1 217 ? 42.438 -4.037 -34.731 1.00 26.77 205 PRO C O 1
ATOM 4761 N N . VAL C 1 218 ? 43.084 -5.637 -33.245 1.00 26.44 206 VAL C N 1
ATOM 4762 C CA . VAL C 1 218 ? 42.589 -4.863 -32.090 1.00 25.82 206 VAL C CA 1
ATOM 4763 C C . VAL C 1 218 ? 43.531 -3.659 -31.899 1.00 23.45 206 VAL C C 1
ATOM 4764 O O . VAL C 1 218 ? 43.074 -2.592 -31.543 1.00 25.13 206 VAL C O 1
ATOM 4768 N N . VAL C 1 219 ? 44.817 -3.819 -32.142 1.00 22.89 207 VAL C N 1
ATOM 4769 C CA . VAL C 1 219 ? 45.761 -2.681 -32.014 1.00 22.94 207 VAL C CA 1
ATOM 4770 C C . VAL C 1 219 ? 45.413 -1.592 -33.028 1.00 28.35 207 VAL C C 1
ATOM 4771 O O . VAL C 1 219 ? 45.322 -0.399 -32.698 1.00 27.47 207 VAL C O 1
ATOM 4775 N N . ARG C 1 220 ? 45.179 -1.996 -34.277 1.00 29.49 208 ARG C N 1
ATOM 4776 C CA . ARG C 1 220 ? 44.768 -1.008 -35.251 1.00 29.84 208 ARG C CA 1
ATOM 4777 C C . ARG C 1 220 ? 43.495 -0.310 -34.835 1.00 27.69 208 ARG C C 1
ATOM 4778 O O . ARG C 1 220 ? 43.385 0.919 -34.977 1.00 29.51 208 ARG C O 1
ATOM 4786 N N . MET C 1 221 ? 42.543 -1.050 -34.330 1.00 28.12 209 MET C N 1
ATOM 4787 C CA . MET C 1 221 ? 41.276 -0.490 -33.953 1.00 32.17 209 MET C CA 1
ATOM 4788 C C . MET C 1 221 ? 41.394 0.514 -32.807 1.00 38.65 209 MET C C 1
ATOM 4789 O O . MET C 1 221 ? 40.780 1.542 -32.813 1.00 32.35 209 MET C O 1
ATOM 4794 N N . MET C 1 222 ? 42.226 0.192 -31.833 1.00 33.56 210 MET C N 1
ATOM 4795 C CA . MET C 1 222 ? 42.480 1.090 -30.729 1.00 31.25 210 MET C CA 1
ATOM 4796 C C . MET C 1 222 ? 43.307 2.304 -31.107 1.00 32.91 210 MET C C 1
ATOM 4797 O O . MET C 1 222 ? 43.202 3.310 -30.477 1.00 35.72 210 MET C O 1
ATOM 4802 N N . LEU C 1 223 ? 44.134 2.215 -32.130 1.00 27.80 211 LEU C N 1
ATOM 4803 C CA . LEU C 1 223 ? 44.899 3.346 -32.550 1.00 29.27 211 LEU C CA 1
ATOM 4804 C C . LEU C 1 223 ? 44.195 4.197 -33.644 1.00 31.75 211 LEU C C 1
ATOM 4805 O O . LEU C 1 223 ? 44.756 5.198 -34.046 1.00 37.01 211 LEU C O 1
ATOM 4810 N N . GLY C 1 224 ? 43.033 3.786 -34.119 1.00 34.69 212 GLY C N 1
ATOM 4811 C CA . GLY C 1 224 ? 42.397 4.456 -35.289 1.00 41.33 212 GLY C CA 1
ATOM 4812 C C . GLY C 1 224 ? 43.265 4.229 -36.528 1.00 45.74 212 GLY C C 1
ATOM 4813 O O . GLY C 1 224 ? 43.275 5.029 -37.458 1.00 46.48 212 GLY C O 1
ATOM 4814 N N . LEU C 1 225 ? 43.960 3.092 -36.520 1.00 45.13 213 LEU C N 1
ATOM 4815 C CA . LEU C 1 225 ? 45.058 2.734 -37.421 1.00 42.27 213 LEU C CA 1
ATOM 4816 C C . LEU C 1 225 ? 46.279 3.647 -37.322 1.00 47.84 213 LEU C C 1
ATOM 4817 O O . LEU C 1 225 ? 47.335 3.222 -36.851 1.00 43.87 213 LEU C O 1
#

InterPro domains:
  IPR013830 SGNH hydrolase-type esterase domain [PF13472] (6-186)
  IPR036514 SGNH hydrolase superfamily [G3DSA:3.40.50.1110] (1-213)

CATH classification: 3.40.50.1110

Secondary structure (DSSP, 8-state):
-EEEEEEESHHHHTEETTTTEE--GGGSHHHHHHHHHGGGEEEEEEE-TT-BSS----SSSS--BHHHHHHHHHHHH-S-SEEEEE--TGGGSTTTT--HHHHHHHHHHHHHHHHT---SS---SPPEEEEEEPPPP---S-HHHHHHTTTHHHHHTTHHHHHHHHHHHHT-EEEEGGGT----TTTSS---HHHHHHHHHHHHHHHHHHHT-/-EEEEEEESHHHHTB-TTTSSB--GGGSHHHHHHHHHGGGEEEEEEE-TT-BSS----SSSS--BHHHHHHHHHHHH-S-SEEEEE--TGGGSTTTT--HHHHHHHHHHHHHHHHH---SS---SPPEEEEEEPPPP---S-HHHHHHTTTHHHHHTTHHHHHHHHHHHTT-EEEEGGGT----TTTSS---HHHHHHHHHHHHHHHHHHHT-/-EEEEEEEEHHHHTEETTTTEE--GGGSHHHHHHHHHGGGEEEEEEEETT-BSS----SSSS--BHHHHHHHHHHHH-S-SEEEEE--TGGGSTTTT--HHHHHHHHHHHHHHHHH---SS--SSPPEEEEEEPPPP-----HHHHHHTTTHHHHHTTHHHHHHHHHHHHT-EEEEGGGT----TTTSS---HHHHHHHHHHHHHHHHHHHT-

Sequence (639 aa):
MKTVLCYGDSLTWGYDATGSGRHALEDRWPSVLQKALGSDAHVIAEGLNGRTTAYDDHLADCDRNGARVLPTVLHTHAPLDLIVFMLGSNDMKPIIHGTAFGAVKGIERLVNLVRRHDWPTETEEGPEILIVSPPPLCETANSAFAAMFAGGVEQSAMLAPLYRDLADELDCGFFDGGSVARTTPIDGVHLDAENTRAVGRGLEPVVRMMLGLMKTVLCYGDSLTWGYDATGSGRHALEDRWPSVLQKALGSDAHVIAEGLNGRTTAYDDHLADCDRNGARVLPTVLHTHAPLDLIVFMLGSNDMKPIIHGTAFGAVKGIERLVNLVRRHDWPTETEEGPEILIVSPPPLCETANSAFAAMFAGGVEQSAMLAPLYRDLADELDCGFFDGGSVARTTPIDGVHLDAENTRAVGRGLEPVVRMMLGLMKTVLCYGDSLTWGYDATGSGRHALEDRWPSVLQKALGSDAHVIAEGLNGRTTAYDDHLADCDRNGARVLPTVLHTHAPLDLIVFMLGSNDMKPIIHGTAFGAVKGIERLVNLVRRHDWPTETEEGPEILIVSPPPLCETANSAFAAMFAGGVEQSAMLAPLYRDLADELDCGFFDGGSVARTTPIDGVHLDAENTRAVGRGLEPVVRMMLGL

Solvent-accessible surface area: 25033 Å² total; per-residue (Å²): 134,76,20,0,0,0,0,0,1,10,4,1,0,1,39,38,17,116,54,64,19,47,12,50,40,108,30,33,0,5,28,10,0,51,171,37,7,31,103,74,4,53,19,22,35,4,3,0,13,6,1,0,0,29,65,74,8,154,123,30,48,19,41,32,11,0,14,129,18,0,20,11,11,0,8,2,7,1,68,11,53,0,0,0,0,0,0,0,2,11,0,0,10,68,112,20,52,12,59,1,128,10,0,10,98,2,0,32,112,0,0,39,26,2,105,80,4,28,33,28,19,181,56,154,133,56,15,82,2,0,0,0,0,3,0,52,13,38,126,29,107,50,92,72,60,45,71,73,20,53,49,0,43,106,50,3,64,86,1,17,61,55,0,115,90,8,3,122,125,30,121,16,16,40,35,35,0,28,78,60,9,180,5,12,89,93,6,2,5,15,3,64,35,99,30,1,65,12,0,0,114,17,0,46,88,21,0,54,135,32,10,67,86,137,74,21,0,0,0,0,0,2,11,4,1,0,0,41,37,17,94,59,62,22,50,14,47,41,108,31,34,0,5,26,15,0,49,180,25,6,34,108,72,5,54,19,21,39,3,3,0,11,6,1,0,0,30,64,59,9,55,20,14,28,18,39,31,12,0,15,133,16,0,18,10,10,0,7,3,8,2,71,12,45,0,0,0,0,1,0,0,2,10,0,1,11,50,24,21,51,14,57,1,125,12,0,9,101,2,0,41,126,0,0,62,26,1,102,206,13,103,41,29,22,172,51,172,129,51,14,82,2,0,0,0,1,3,0,53,12,39,124,29,108,49,89,46,56,46,42,24,19,54,48,0,44,102,50,2,62,87,1,14,66,51,0,117,83,7,3,123,128,34,124,17,14,39,34,35,0,21,84,53,4,191,11,14,91,88,4,3,7,12,2,58,30,136,37,1,103,28,0,0,148,20,0,25,88,21,0,51,138,35,12,67,85,162,77,21,0,0,0,0,0,1,8,4,1,67,0,56,36,14,112,51,90,27,108,11,46,115,120,25,36,0,4,26,20,0,49,184,36,7,31,103,75,6,89,20,22,52,50,18,45,43,7,7,0,0,0,26,42,13,162,129,41,158,51,53,36,0,0,7,115,34,0,43,96,12,0,84,91,43,23,99,12,55,0,0,0,0,1,0,0,2,11,0,1,13,67,134,18,22,13,34,2,30,0,0,8,62,0,0,38,31,0,0,28,26,0,84,78,20,64,31,64,96,182,49,170,118,54,13,85,1,0,0,1,0,4,1,52,11,35,120,26,105,51,93,72,63,44,69,64,19,53,48,0,43,102,49,4,64,90,1,17,68,51,0,123,84,6,3,118,125,34,123,19,14,37,36,38,0,28,75,58,9,185,7,19,87,83,7,3,6,15,4,62,31,84,26,1,70,8,0,0,127,18,0,44,91,32,0,53,139,28,10,68,92

Radius of gyration: 26.31 Å; Cα contacts (8 Å, |Δi|>4): 1513; chains: 3; bounding box: 50×70×75 Å

Nearest PDB structures (foldseek):
  4tx1-assembly1_A  TM=1.004E+00  e=1.283E-47  Sinorhizobium meliloti 1021
  2q0q-assembly1_G  TM=9.482E-01  e=5.057E-26  Mycolicibacterium smegmatis
  5hoe-assembly1_A  TM=9.507E-01  e=1.353E-25  Sinorhizobium meliloti 1021
  2q0s-assembly1_F  TM=9.525E-01  e=3.154E-24  Mycolicibacterium smegmatis
  7bxb-assembly1_B  TM=9.378E-01  e=1.335E-23  Collinsella aerofaciens